Protein AF-A0A354R7T8-F1 (afdb_monomer_lite)

pLDDT: mean 79.97, std 19.34, range [29.77, 97.69]

Secondary structure (DSSP, 8-state):
-HHHHHHHHHHHHHTTSS-------TTTHHHHHHHHHHHTT-EEEEEE--GGG-HHHHHHHHHHHSHHHHHHHTTTEEEEEE---PPPPS-HHHHHHHHHHHTTS-TT-GGG--SSEEEEE-TTS-EEEEE-S--TT--HHHHHHHHHHHHHHHHHHIIIIIHHHHH--HHHHHHHHHHHHHHHHHHHS-HHHHHSTTTSHHHHHHHHHH-TT-SSSHHHHHHSTTSHHHHHHHHHHHHTT-HHHHHHHHHHHHTS--TT--HHHHHHHHHHHHHHHTT-GGGHHHHHHHHHHHHHHHTTSHHHHHHHHHHHHTT---SBTTTBB-TTSS-SEEEEEEE-BTHHHH--SSEEEEEEEEEESSS-EEEEEEEEEETTEEEEEEESPEEPTTS-EEEEEEEE-GGGTTT--EEEEEEEE-HHHHT-EEEEEEEE-S----------------------

Structure (mmCIF, N/CA/C/O backbone):
data_AF-A0A354R7T8-F1
#
_entry.id   AF-A0A354R7T8-F1
#
loop_
_atom_site.group_PDB
_atom_site.id
_atom_site.type_symbol
_atom_site.label_atom_id
_atom_site.label_alt_id
_atom_site.label_comp_id
_atom_site.label_asym_id
_atom_site.label_entity_id
_atom_site.label_seq_id
_atom_site.pdbx_PDB_ins_code
_atom_site.Cartn_x
_atom_site.Cartn_y
_atom_site.Cartn_z
_atom_site.occupancy
_atom_site.B_iso_or_equiv
_atom_site.auth_seq_id
_atom_site.auth_comp_id
_atom_site.auth_asym_id
_atom_site.auth_atom_id
_atom_site.pdbx_PDB_model_num
ATOM 1 N N . MET A 1 1 ? -54.122 1.579 49.614 1.00 48.38 1 MET A N 1
ATOM 2 C CA . MET A 1 1 ? -53.066 2.458 49.053 1.00 48.38 1 MET A CA 1
ATOM 3 C C . MET A 1 1 ? -51.762 1.742 48.668 1.00 48.38 1 MET A C 1
ATOM 5 O O . MET A 1 1 ? -51.078 2.238 47.785 1.00 48.38 1 MET A O 1
ATOM 9 N N . LEU A 1 2 ? -51.414 0.572 49.229 1.00 44.50 2 LEU A N 1
ATOM 10 C CA . LEU A 1 2 ? -50.171 -0.143 48.864 1.00 44.50 2 LEU A CA 1
ATOM 11 C C . LEU A 1 2 ? -50.155 -0.790 47.462 1.00 44.50 2 LEU A C 1
ATOM 13 O O . LEU A 1 2 ? -49.087 -0.936 46.880 1.00 44.50 2 LEU A O 1
ATOM 17 N N . ARG A 1 3 ? -51.312 -1.122 46.874 1.00 44.91 3 ARG A N 1
ATOM 18 C CA . ARG A 1 3 ? -51.374 -1.761 45.541 1.00 44.91 3 ARG A CA 1
ATOM 19 C C . ARG A 1 3 ? -51.191 -0.796 44.359 1.00 44.91 3 ARG A C 1
ATOM 21 O O . ARG A 1 3 ? -50.822 -1.239 43.281 1.00 44.91 3 ARG A O 1
ATOM 28 N N . LEU A 1 4 ? -51.365 0.514 44.567 1.00 41.72 4 LEU A N 1
ATOM 29 C CA . LEU A 1 4 ? -51.165 1.527 43.518 1.00 41.72 4 LEU A CA 1
ATOM 30 C C . LEU A 1 4 ? -49.680 1.888 43.320 1.00 41.72 4 LEU A C 1
ATOM 32 O O . LEU A 1 4 ? -49.265 2.218 42.214 1.00 41.72 4 LEU A O 1
ATOM 36 N N . ARG A 1 5 ? -48.857 1.784 44.377 1.00 45.94 5 ARG A N 1
ATOM 37 C CA . ARG A 1 5 ? -47.414 2.083 44.311 1.00 45.94 5 ARG A CA 1
ATOM 38 C C . ARG A 1 5 ? -46.614 1.000 43.581 1.00 45.94 5 ARG A C 1
ATOM 40 O O . ARG A 1 5 ? -45.681 1.338 42.867 1.00 45.94 5 ARG A O 1
ATOM 47 N N . ALA A 1 6 ? -47.008 -0.269 43.684 1.00 45.47 6 ALA A N 1
ATOM 48 C CA . ALA A 1 6 ? -46.347 -1.355 42.954 1.00 45.47 6 ALA A CA 1
ATOM 49 C C . ALA A 1 6 ? -46.589 -1.275 41.431 1.00 45.47 6 ALA A C 1
ATOM 51 O O . ALA A 1 6 ? -45.684 -1.542 40.648 1.00 45.47 6 ALA A O 1
ATOM 52 N N . PHE A 1 7 ? -47.772 -0.818 41.005 1.00 45.75 7 PHE A N 1
ATOM 53 C CA . PHE A 1 7 ? -48.100 -0.673 39.582 1.00 45.75 7 PHE A CA 1
ATOM 54 C C . PHE A 1 7 ? -47.361 0.513 38.927 1.00 45.75 7 PHE A C 1
ATOM 56 O O . PHE A 1 7 ? -46.900 0.409 37.794 1.00 45.75 7 PHE A O 1
ATOM 63 N N . LEU A 1 8 ? -47.156 1.609 39.668 1.00 42.53 8 LEU A N 1
ATOM 64 C CA . LEU A 1 8 ? -46.381 2.778 39.222 1.00 42.53 8 LEU A CA 1
ATOM 65 C C . LEU A 1 8 ? -44.862 2.525 39.159 1.00 42.53 8 LEU A C 1
ATOM 67 O O . LEU A 1 8 ? -44.184 3.108 38.313 1.00 42.53 8 LEU A O 1
ATOM 71 N N . VAL A 1 9 ? -44.324 1.628 39.993 1.00 47.16 9 VAL A N 1
ATOM 72 C CA . VAL A 1 9 ? -42.904 1.226 39.935 1.00 47.16 9 VAL A CA 1
ATOM 73 C C . VAL A 1 9 ? -42.645 0.258 38.771 1.00 47.16 9 VAL A C 1
ATOM 75 O O . VAL A 1 9 ? -41.627 0.372 38.094 1.00 47.16 9 VAL A O 1
ATOM 78 N N . CYS A 1 10 ? -43.592 -0.626 38.440 1.00 37.53 10 CYS A N 1
ATOM 79 C CA . CYS A 1 10 ? -43.469 -1.477 37.252 1.00 37.53 10 CYS A CA 1
ATOM 80 C C . CYS A 1 10 ? -43.649 -0.701 35.934 1.00 37.53 10 CYS A C 1
ATOM 82 O O . CYS A 1 10 ? -42.952 -1.002 34.967 1.00 37.53 10 CYS A O 1
ATOM 84 N N . LEU A 1 11 ? -44.497 0.337 35.889 1.00 35.78 11 LEU A N 1
ATOM 85 C CA . LEU A 1 11 ? -44.612 1.198 34.701 1.00 35.78 11 LEU A CA 1
ATOM 86 C C . LEU A 1 11 ? -43.415 2.143 34.496 1.00 35.78 11 LEU A C 1
ATOM 88 O O . LEU A 1 11 ? -43.120 2.494 33.357 1.00 35.78 11 LEU A O 1
ATOM 92 N N . SER A 1 12 ? -42.687 2.517 35.553 1.00 36.81 12 SER A N 1
ATOM 93 C CA . SER A 1 12 ? -41.464 3.331 35.432 1.00 36.81 12 SER A CA 1
ATOM 94 C C . SER A 1 12 ? -40.215 2.507 35.088 1.00 36.81 12 SER A C 1
ATOM 96 O O . SER A 1 12 ? -39.323 3.022 34.419 1.00 36.81 12 SER A O 1
ATOM 98 N N . LEU A 1 13 ? -40.173 1.214 35.432 1.00 32.59 13 LEU A N 1
ATOM 99 C CA . LEU A 1 13 ? -39.106 0.295 35.000 1.00 32.59 13 LEU A CA 1
ATOM 100 C C . LEU A 1 13 ? -39.294 -0.248 33.572 1.00 32.59 13 LEU A C 1
ATOM 102 O O . LEU A 1 13 ? -38.306 -0.517 32.896 1.00 32.59 13 LEU A O 1
ATOM 106 N N . LEU A 1 14 ? -40.528 -0.331 33.061 1.00 34.62 14 LEU A N 1
ATOM 107 C CA . LEU A 1 14 ? -40.788 -0.668 31.651 1.00 34.62 14 LEU A CA 1
ATOM 108 C C . LEU A 1 14 ? -40.637 0.531 30.697 1.00 34.62 14 LEU A C 1
ATOM 110 O O . LEU A 1 14 ? -40.400 0.336 29.507 1.00 34.62 14 LEU A O 1
ATOM 114 N N . ALA A 1 15 ? -40.666 1.763 31.213 1.00 30.81 15 ALA A N 1
ATOM 115 C CA . ALA A 1 15 ? -40.339 2.969 30.449 1.00 30.81 15 ALA A CA 1
ATOM 116 C C . ALA A 1 15 ? -38.820 3.195 30.267 1.00 30.81 15 ALA A C 1
ATOM 118 O O . ALA A 1 15 ? -38.422 4.027 29.456 1.00 30.81 15 ALA A O 1
ATOM 119 N N . ALA A 1 16 ? -37.964 2.437 30.965 1.00 32.66 16 ALA A N 1
ATOM 120 C CA . ALA A 1 16 ? -36.503 2.558 30.882 1.00 32.66 16 ALA A CA 1
ATOM 121 C C . ALA A 1 16 ? -35.835 1.586 29.882 1.00 32.66 16 ALA A C 1
ATOM 123 O O . ALA A 1 16 ? -34.629 1.673 29.663 1.00 32.66 16 ALA A O 1
ATOM 124 N N . CYS A 1 17 ? -36.590 0.683 29.243 1.00 32.59 17 CYS A N 1
ATOM 125 C CA . CYS A 1 17 ? -36.034 -0.327 28.327 1.00 32.59 17 CYS A CA 1
ATOM 126 C C . CYS A 1 17 ? -36.575 -0.281 26.889 1.00 32.59 17 CYS A C 1
ATOM 128 O O . CYS A 1 17 ? -36.277 -1.178 26.105 1.00 32.59 17 CYS A O 1
ATOM 130 N N . GLY A 1 18 ? -37.322 0.749 26.490 1.00 32.38 18 GLY A N 1
ATOM 131 C CA . GLY A 1 18 ? -37.969 0.717 25.178 1.00 32.38 18 GLY A CA 1
ATOM 132 C C . GLY A 1 18 ? -38.433 2.058 24.642 1.00 32.38 18 GLY A C 1
ATOM 133 O O . GLY A 1 18 ? -39.598 2.169 24.298 1.00 32.38 18 GLY A O 1
ATOM 134 N N . ALA A 1 19 ? -37.554 3.060 24.558 1.00 29.77 19 ALA A N 1
ATOM 135 C CA . ALA A 1 19 ? -37.752 4.224 23.683 1.00 29.77 19 ALA A CA 1
ATOM 136 C C . ALA A 1 19 ? -36.490 5.103 23.579 1.00 29.77 19 ALA A C 1
ATOM 138 O O . ALA A 1 19 ? -36.549 6.305 23.809 1.00 29.77 19 ALA A O 1
ATOM 139 N N . LEU A 1 20 ? -35.349 4.553 23.155 1.00 31.36 20 LEU A N 1
ATOM 140 C CA . LEU A 1 20 ? -34.340 5.374 22.465 1.00 31.36 20 LEU A CA 1
ATOM 141 C C . LEU A 1 20 ? -34.742 5.471 20.985 1.00 31.36 20 LEU A C 1
ATOM 143 O O . LEU A 1 20 ? -34.092 4.946 20.092 1.00 31.36 20 LEU A O 1
ATOM 147 N N . ARG A 1 21 ? -35.887 6.117 20.733 1.00 39.81 21 ARG A N 1
ATOM 148 C CA . ARG A 1 21 ? -36.133 6.822 19.470 1.00 39.81 21 ARG A CA 1
ATOM 149 C C . ARG A 1 21 ? -35.747 8.274 19.710 1.00 39.81 21 ARG A C 1
ATOM 151 O O . ARG A 1 21 ? -36.597 9.158 19.749 1.00 39.81 21 ARG A O 1
ATOM 158 N N . ALA A 1 22 ? -34.460 8.501 19.937 1.00 30.58 22 ALA A N 1
ATOM 159 C CA . ALA A 1 22 ? -33.902 9.821 19.746 1.00 30.58 22 ALA A CA 1
ATOM 160 C C . ALA A 1 22 ? -33.578 9.925 18.260 1.00 30.58 22 ALA A C 1
ATOM 162 O O . ALA A 1 22 ? -32.870 9.093 17.695 1.00 30.58 22 ALA A O 1
ATOM 163 N N . ASN A 1 23 ? -34.161 10.932 17.624 1.00 32.19 23 ASN A N 1
ATOM 164 C CA . ASN A 1 23 ? -33.755 11.428 16.323 1.00 32.19 23 ASN A CA 1
ATOM 165 C C . ASN A 1 23 ? -32.359 12.058 16.513 1.00 32.19 23 ASN A C 1
ATOM 167 O O . ASN A 1 23 ? -32.210 13.276 16.539 1.00 32.19 23 ASN A O 1
ATOM 171 N N . GLU A 1 24 ? -31.357 11.230 16.811 1.00 35.25 24 GLU A N 1
ATOM 172 C CA . GLU A 1 24 ? -29.976 11.663 16.952 1.00 35.25 24 GLU A CA 1
ATOM 173 C C . GLU A 1 24 ? -29.490 12.036 15.558 1.00 35.25 24 GLU A C 1
ATOM 175 O O . GLU A 1 24 ? -29.504 11.233 14.620 1.00 35.25 24 GLU A O 1
ATOM 180 N N . ASN A 1 25 ? -29.098 13.298 15.403 1.00 44.81 25 ASN A N 1
ATOM 181 C CA . ASN A 1 25 ? -28.433 13.732 14.189 1.00 44.81 25 ASN A CA 1
ATOM 182 C C . ASN A 1 25 ? -27.219 12.821 13.957 1.00 44.81 25 ASN A C 1
ATOM 184 O O . ASN A 1 25 ? -26.498 12.472 14.888 1.00 44.81 25 ASN A O 1
ATOM 188 N N . ARG A 1 26 ? -26.962 12.464 12.695 1.00 50.34 26 ARG A N 1
ATOM 189 C CA . ARG A 1 26 ? -25.866 11.566 12.267 1.00 50.34 26 ARG A CA 1
ATOM 190 C C . ARG A 1 26 ? -24.496 11.886 12.870 1.00 50.34 26 ARG A C 1
ATOM 192 O O . ARG A 1 26 ? -23.641 11.009 12.957 1.00 50.34 26 ARG A O 1
ATOM 199 N N . GLU A 1 27 ? -24.282 13.143 13.245 1.00 44.88 27 GLU A N 1
ATOM 200 C CA . GLU A 1 27 ? -23.053 13.635 13.859 1.00 44.88 27 GLU A CA 1
ATOM 201 C C . GLU A 1 27 ? -22.961 13.363 15.377 1.00 44.88 27 GLU A C 1
ATOM 203 O O . GLU A 1 27 ? -21.842 13.200 15.868 1.00 44.88 27 GLU A O 1
ATOM 208 N N . SER A 1 28 ? -24.086 13.263 16.108 1.00 49.94 28 SER A N 1
ATOM 209 C CA . SER A 1 28 ? -24.116 13.019 17.564 1.00 49.94 28 SER A CA 1
ATOM 210 C C . SER A 1 28 ? -24.083 11.533 17.925 1.00 49.94 28 SER A C 1
ATOM 212 O O . SER A 1 28 ? -23.326 11.158 18.815 1.00 49.94 28 SER A O 1
ATOM 214 N N . PHE A 1 29 ? -24.751 10.665 17.151 1.00 54.16 29 PHE A N 1
ATOM 215 C CA . PHE A 1 29 ? -24.831 9.218 17.431 1.00 54.16 29 PHE A CA 1
ATOM 216 C C . PHE A 1 29 ? -23.453 8.560 17.624 1.00 54.16 29 PHE A C 1
ATOM 218 O O . PHE A 1 29 ? -23.226 7.737 18.512 1.00 54.16 29 PHE A O 1
ATOM 225 N N . GLY A 1 30 ? -22.480 8.954 16.795 1.00 59.12 30 GLY A N 1
ATOM 226 C CA . GLY A 1 30 ? -21.111 8.452 16.898 1.00 59.12 30 GLY A CA 1
ATOM 227 C C . GLY A 1 30 ? -20.363 8.924 18.152 1.00 59.12 30 GLY A C 1
ATOM 228 O O . GLY A 1 30 ? -19.397 8.275 18.544 1.00 59.12 30 GLY A O 1
ATOM 229 N N . GLN A 1 31 ? -20.758 10.041 18.766 1.00 63.56 31 GLN A N 1
ATOM 230 C CA . GLN A 1 31 ? -20.200 10.534 20.030 1.00 63.56 31 GLN A CA 1
ATOM 231 C C . GLN A 1 31 ? -20.893 9.882 21.228 1.00 63.56 31 GLN A C 1
ATOM 233 O O . GLN A 1 31 ? -20.202 9.457 22.155 1.00 63.56 31 GLN A O 1
ATOM 238 N N . ASP A 1 32 ? -22.212 9.724 21.157 1.00 70.06 32 ASP A N 1
ATOM 239 C CA . ASP A 1 32 ? -23.039 9.197 22.241 1.00 70.06 32 ASP A CA 1
ATOM 240 C C . ASP A 1 32 ? -22.694 7.728 22.537 1.00 70.06 32 ASP A C 1
ATOM 242 O O . ASP A 1 32 ? -22.353 7.386 23.674 1.00 70.06 32 ASP A O 1
ATOM 246 N N . ILE A 1 33 ? -22.594 6.876 21.506 1.00 72.56 33 ILE A N 1
ATOM 247 C CA . ILE A 1 33 ? -22.213 5.466 21.704 1.00 72.56 33 ILE A CA 1
ATOM 248 C C . ILE A 1 33 ? -20.783 5.303 22.236 1.00 72.56 33 ILE A C 1
ATOM 250 O O . ILE A 1 33 ? -20.505 4.371 22.987 1.00 72.56 33 ILE A O 1
ATOM 254 N N . ARG A 1 34 ? -19.858 6.207 21.887 1.00 73.94 34 ARG A N 1
ATOM 255 C CA . ARG A 1 34 ? -18.470 6.158 22.381 1.00 73.94 34 ARG A CA 1
ATOM 256 C C . ARG A 1 34 ? -18.388 6.548 23.848 1.00 73.94 34 ARG A C 1
ATOM 258 O O . ARG A 1 34 ? -17.666 5.905 24.606 1.00 73.94 34 ARG A O 1
ATOM 265 N N . GLN A 1 35 ? -19.117 7.590 24.245 1.00 76.50 35 GLN A N 1
ATOM 266 C CA . GLN A 1 35 ? -19.199 8.003 25.644 1.00 76.50 35 GLN A CA 1
ATOM 267 C C . GLN A 1 35 ? -19.866 6.919 26.494 1.00 76.50 35 GLN A C 1
ATOM 269 O O . GLN A 1 35 ? -19.381 6.601 27.581 1.00 76.50 35 GLN A O 1
ATOM 274 N N . GLU A 1 36 ? -20.928 6.300 25.980 1.00 79.44 36 GLU A N 1
ATOM 275 C CA . GLU A 1 36 ? -21.606 5.199 26.655 1.00 79.44 36 GLU A CA 1
ATOM 276 C C . GLU A 1 36 ? -20.733 3.939 26.748 1.00 79.44 36 GLU A C 1
ATOM 278 O O . GLU A 1 36 ? -20.670 3.292 27.793 1.00 79.44 36 GLU A O 1
ATOM 283 N N . ALA A 1 37 ? -20.003 3.601 25.685 1.00 83.31 37 ALA A N 1
ATOM 284 C CA . ALA A 1 37 ? -19.052 2.494 25.687 1.00 83.31 37 ALA A CA 1
ATOM 285 C C . ALA A 1 37 ? -17.952 2.710 26.736 1.00 83.31 37 ALA A C 1
ATOM 287 O O . ALA A 1 37 ? -17.647 1.804 27.517 1.00 83.31 37 ALA A O 1
ATOM 288 N N . HIS A 1 38 ? -17.430 3.936 26.824 1.00 83.75 38 HIS A N 1
ATOM 289 C CA . HIS A 1 38 ? -16.445 4.314 27.829 1.00 83.75 38 HIS A CA 1
ATOM 290 C C . HIS A 1 38 ? -16.990 4.191 29.259 1.00 83.75 38 HIS A C 1
ATOM 292 O O . HIS A 1 38 ? -16.352 3.567 30.112 1.00 83.75 38 HIS A O 1
ATOM 298 N N . SER A 1 39 ? -18.186 4.723 29.529 1.00 86.56 39 SER A N 1
ATOM 299 C CA . SER A 1 39 ? -18.792 4.665 30.867 1.00 86.56 39 SER A CA 1
ATOM 300 C C . SER A 1 39 ? -19.126 3.234 31.295 1.00 86.56 39 SER A C 1
ATOM 302 O O . SER A 1 39 ? -18.915 2.869 32.451 1.00 86.56 39 SER A O 1
ATOM 304 N N . ARG A 1 40 ? -19.566 2.388 30.355 1.00 87.81 40 ARG A N 1
ATOM 305 C CA . ARG A 1 40 ? -19.887 0.972 30.593 1.00 87.81 40 ARG A CA 1
ATOM 306 C C . ARG A 1 40 ? -18.680 0.033 30.498 1.00 87.81 40 ARG A C 1
ATOM 308 O O . ARG A 1 40 ? -18.853 -1.170 30.677 1.00 87.81 40 ARG A O 1
ATOM 315 N N . GLN A 1 41 ? -17.481 0.553 30.217 1.00 92.00 41 GLN A N 1
ATOM 316 C CA . GLN A 1 41 ? -16.247 -0.223 30.018 1.00 92.00 41 GLN A CA 1
ATOM 317 C C . GLN A 1 41 ? -16.366 -1.317 28.939 1.00 92.00 41 GLN A C 1
ATOM 319 O O . GLN A 1 41 ? -15.743 -2.374 29.043 1.00 92.00 41 GLN A O 1
ATOM 324 N N . LYS A 1 42 ? -17.144 -1.051 27.886 1.00 91.69 42 LYS A N 1
ATOM 325 C CA . LYS A 1 42 ? -17.346 -1.944 26.735 1.00 91.69 42 LYS A CA 1
ATOM 326 C C . LYS A 1 42 ? -16.731 -1.346 25.478 1.00 91.69 42 LYS A C 1
ATOM 328 O O . LYS A 1 42 ? -16.541 -0.139 25.395 1.00 91.69 42 LYS A O 1
ATOM 333 N N . GLY A 1 43 ? -16.432 -2.184 24.491 1.00 90.75 43 GLY A N 1
ATOM 334 C CA . GLY A 1 43 ? -16.229 -1.708 23.126 1.00 90.75 43 GLY A CA 1
ATOM 335 C C . GLY A 1 43 ? -17.549 -1.255 22.499 1.00 90.75 43 GLY A C 1
ATOM 336 O O . GLY A 1 43 ? -18.621 -1.361 23.097 1.00 90.75 43 GLY A O 1
ATOM 337 N N . TRP A 1 44 ? -17.488 -0.785 21.265 1.00 88.94 44 TRP A N 1
ATOM 338 C CA . TRP A 1 44 ? -18.660 -0.389 20.494 1.00 88.94 44 TRP A CA 1
ATOM 339 C C . TRP A 1 44 ? -18.554 -0.888 19.059 1.00 88.94 44 TRP A C 1
ATOM 341 O O . TRP A 1 44 ? -17.464 -0.997 18.504 1.00 88.94 44 TRP A O 1
ATOM 351 N N . ILE A 1 45 ? -19.707 -1.181 18.472 1.00 90.12 45 ILE A N 1
ATOM 352 C CA . ILE A 1 45 ? -19.898 -1.574 17.082 1.00 90.12 45 ILE A CA 1
ATOM 353 C C . ILE A 1 45 ? -20.990 -0.668 16.520 1.00 90.12 45 ILE A C 1
ATOM 355 O O . ILE A 1 45 ? -22.051 -0.529 17.124 1.00 90.12 45 ILE A O 1
ATOM 359 N N . VAL A 1 46 ? -20.750 -0.051 15.368 1.00 87.50 46 VAL A N 1
ATOM 360 C CA . VAL A 1 46 ? -21.742 0.751 14.650 1.00 87.50 46 VAL A CA 1
ATOM 361 C C . VAL A 1 46 ? -21.861 0.241 13.226 1.00 87.50 46 VAL A C 1
ATOM 363 O O . VAL A 1 46 ? -20.877 0.228 12.488 1.00 87.50 46 VAL A O 1
ATOM 366 N N . LEU A 1 47 ? -23.074 -0.132 12.826 1.00 87.06 47 LEU A N 1
ATOM 367 C CA . LEU A 1 47 ? -23.406 -0.390 11.431 1.00 87.06 47 LEU A CA 1
ATOM 368 C C . LEU A 1 47 ? -23.999 0.871 10.802 1.00 87.06 47 LEU A C 1
ATOM 370 O O . LEU A 1 47 ? -25.041 1.363 11.229 1.00 87.06 47 LEU A O 1
ATOM 374 N N . VAL A 1 48 ? -23.369 1.342 9.735 1.00 83.94 48 VAL A N 1
ATOM 375 C CA . VAL A 1 48 ? -23.875 2.384 8.848 1.00 83.94 48 VAL A CA 1
ATOM 376 C C . VAL A 1 48 ? -24.461 1.704 7.615 1.00 83.94 48 VAL A C 1
ATOM 378 O O . VAL A 1 48 ? -23.719 1.242 6.751 1.00 83.94 48 VAL A O 1
ATOM 381 N N . TYR A 1 49 ? -25.785 1.590 7.535 1.00 80.56 49 TYR A N 1
ATOM 382 C CA . TYR A 1 49 ? -26.422 0.686 6.568 1.00 80.56 49 TYR A CA 1
ATOM 383 C C . TYR A 1 49 ? -27.044 1.382 5.355 1.00 80.56 49 TYR A C 1
ATOM 385 O O . TYR A 1 49 ? -27.187 0.744 4.317 1.00 80.56 49 TYR A O 1
ATOM 393 N N . GLY A 1 50 ? -27.352 2.679 5.440 1.00 71.44 50 GLY A N 1
ATOM 394 C CA . GLY A 1 50 ? -27.945 3.420 4.319 1.00 71.44 50 GLY A CA 1
ATOM 395 C C . GLY A 1 50 ? -29.432 3.143 4.076 1.00 71.44 50 GLY A C 1
ATOM 396 O O . GLY A 1 50 ? -29.928 3.521 3.029 1.00 71.44 50 GLY A O 1
ATOM 397 N N . GLY A 1 51 ? -30.143 2.504 5.006 1.00 69.94 51 GLY A N 1
ATOM 398 C CA . GLY A 1 51 ? -31.606 2.388 4.970 1.00 69.94 51 GLY A CA 1
ATOM 399 C C . GLY A 1 51 ? -32.180 1.859 3.660 1.00 69.94 51 GLY A C 1
ATOM 400 O O . GLY A 1 51 ? -31.626 0.935 3.063 1.00 69.94 51 GLY A O 1
ATOM 401 N N . ASP A 1 52 ? -33.298 2.439 3.222 1.00 65.88 52 ASP A N 1
ATOM 402 C CA . ASP A 1 52 ? -34.162 1.862 2.180 1.00 65.88 52 ASP A CA 1
ATOM 403 C C . ASP A 1 52 ? -33.503 1.777 0.792 1.00 65.88 52 ASP A C 1
ATOM 405 O O . ASP A 1 52 ? -33.883 0.945 -0.030 1.00 65.88 52 ASP A O 1
ATOM 409 N N . TRP A 1 53 ? -32.484 2.598 0.515 1.00 67.62 53 TRP A N 1
ATOM 410 C CA . TRP A 1 53 ? -31.754 2.560 -0.761 1.00 67.62 53 TRP A CA 1
ATOM 411 C C . TRP A 1 53 ? -30.604 1.546 -0.774 1.00 67.62 53 TRP A C 1
ATOM 413 O O . TRP A 1 53 ? -29.977 1.344 -1.814 1.00 67.62 53 TRP A O 1
ATOM 423 N N . SER A 1 54 ? -30.338 0.881 0.353 1.00 74.00 54 SER A N 1
ATOM 424 C CA . SER A 1 54 ? -29.301 -0.139 0.494 1.00 74.00 54 SER A CA 1
ATOM 425 C C . SER A 1 54 ? -29.911 -1.461 0.980 1.00 74.00 54 SER A C 1
ATOM 427 O O . SER A 1 54 ? -29.856 -1.783 2.171 1.00 74.00 54 SER A O 1
ATOM 429 N N . PRO A 1 55 ? -30.446 -2.301 0.067 1.00 79.75 55 PRO A N 1
ATOM 430 C CA . PRO A 1 55 ? -30.943 -3.635 0.420 1.00 79.75 55 PRO A CA 1
ATOM 431 C C . PRO A 1 55 ? -29.881 -4.496 1.116 1.00 79.75 55 PRO A C 1
ATOM 433 O O . PRO A 1 55 ? -30.189 -5.308 1.986 1.00 79.75 55 PRO A O 1
ATOM 436 N N . ALA A 1 56 ? -28.613 -4.299 0.744 1.00 82.06 56 ALA A N 1
ATOM 437 C CA . ALA A 1 56 ? -27.473 -4.931 1.391 1.00 82.06 56 ALA A CA 1
ATOM 438 C C . ALA A 1 56 ? -27.338 -4.506 2.864 1.00 82.06 56 ALA A C 1
ATOM 440 O O . ALA A 1 56 ? -27.136 -5.347 3.740 1.00 82.06 56 ALA A O 1
ATOM 441 N N . GLY A 1 57 ? -27.495 -3.212 3.144 1.00 84.38 57 GLY A N 1
ATOM 442 C CA . GLY A 1 57 ? -27.467 -2.681 4.497 1.00 84.38 57 GLY A CA 1
ATOM 443 C C . GLY A 1 57 ? -28.655 -3.107 5.351 1.00 84.38 57 GLY A C 1
ATOM 444 O O . GLY A 1 57 ? -28.451 -3.432 6.518 1.00 84.38 57 GLY A O 1
ATOM 445 N N . ALA A 1 58 ? -29.863 -3.168 4.788 1.00 84.19 58 ALA A N 1
ATOM 446 C CA . ALA A 1 58 ? -31.043 -3.665 5.498 1.00 84.19 58 ALA A CA 1
ATOM 447 C C . ALA A 1 58 ? -30.856 -5.121 5.967 1.00 84.19 58 ALA A C 1
ATOM 449 O O . ALA A 1 58 ? -31.064 -5.424 7.142 1.00 84.19 58 ALA A O 1
ATOM 450 N N . ARG A 1 59 ? -30.344 -6.000 5.092 1.00 88.44 59 ARG A N 1
ATOM 451 C CA . ARG A 1 59 ? -30.024 -7.397 5.448 1.00 88.44 59 ARG A CA 1
ATOM 452 C C . ARG A 1 59 ? -28.970 -7.509 6.550 1.00 88.44 59 ARG A C 1
ATOM 454 O O . ARG A 1 59 ? -29.091 -8.333 7.458 1.00 88.44 59 ARG A O 1
ATOM 461 N N . LEU A 1 60 ? -27.939 -6.665 6.512 1.00 89.81 60 LEU A N 1
ATOM 462 C CA . LEU A 1 60 ? -26.963 -6.607 7.603 1.00 89.81 60 LEU A CA 1
ATOM 463 C C . LEU A 1 60 ? -27.597 -6.101 8.896 1.00 89.81 60 LEU A C 1
ATOM 465 O O . LEU A 1 60 ? -27.358 -6.677 9.952 1.00 89.81 60 LEU A O 1
ATOM 469 N N . HIS A 1 61 ? -28.438 -5.071 8.834 1.00 90.12 61 HIS A N 1
ATOM 470 C CA . HIS A 1 61 ? -29.150 -4.571 10.005 1.00 90.12 61 HIS A CA 1
ATOM 471 C C . HIS A 1 61 ? -29.997 -5.670 10.662 1.00 90.12 61 HIS A C 1
ATOM 473 O O . HIS A 1 61 ? -29.955 -5.814 11.884 1.00 90.12 61 HIS A O 1
ATOM 479 N N . GLU A 1 62 ? -30.712 -6.478 9.875 1.00 90.44 62 GLU A N 1
ATOM 480 C CA . GLU A 1 62 ? -31.452 -7.652 10.358 1.00 90.44 62 GLU A CA 1
ATOM 481 C C . GLU A 1 62 ? -30.524 -8.680 11.016 1.00 90.44 62 GLU A C 1
ATOM 483 O O . GLU A 1 62 ? -30.771 -9.108 12.145 1.00 90.44 62 GLU A O 1
ATOM 488 N N . THR A 1 63 ? -29.411 -9.011 10.356 1.00 91.94 63 THR A N 1
ATOM 489 C CA . THR A 1 63 ? -28.422 -9.985 10.845 1.00 91.94 63 THR A CA 1
ATOM 490 C C . THR A 1 63 ? -27.823 -9.559 12.187 1.00 91.94 63 THR A C 1
ATOM 492 O O . THR A 1 63 ? -27.777 -10.347 13.131 1.00 91.94 63 THR A O 1
ATOM 495 N N . LEU A 1 64 ? -27.409 -8.294 12.310 1.00 90.56 64 LEU A N 1
ATOM 496 C CA . LEU A 1 64 ? -26.859 -7.738 13.549 1.00 90.56 64 LEU A CA 1
ATOM 497 C C . LEU A 1 64 ? -27.941 -7.476 14.611 1.00 90.56 64 LEU A C 1
ATOM 499 O O . LEU A 1 64 ? -27.646 -7.428 15.807 1.00 90.56 64 LEU A O 1
ATOM 503 N N . SER A 1 65 ? -29.202 -7.313 14.206 1.00 90.25 65 SER A N 1
ATOM 504 C CA . SER A 1 65 ? -30.330 -7.173 15.130 1.00 90.25 65 SER A CA 1
ATOM 505 C C . SER A 1 65 ? -30.845 -8.501 15.676 1.00 90.25 65 SER A C 1
ATOM 507 O O . SER A 1 65 ? -31.548 -8.492 16.688 1.00 90.25 65 SER A O 1
ATOM 509 N N . ALA A 1 66 ? -30.475 -9.628 15.065 1.00 92.19 66 ALA A N 1
ATOM 510 C CA . ALA A 1 66 ? -30.855 -10.949 15.537 1.00 92.19 66 ALA A CA 1
ATOM 511 C C . ALA A 1 66 ? -30.398 -11.179 16.988 1.00 92.19 66 ALA A C 1
ATOM 513 O O . ALA A 1 66 ? -29.264 -10.867 17.367 1.00 92.19 66 ALA A O 1
ATOM 514 N N . ALA A 1 67 ? -31.273 -11.783 17.799 1.00 91.12 67 ALA A N 1
ATOM 515 C CA . ALA A 1 67 ? -31.007 -12.040 19.215 1.00 91.12 67 ALA A CA 1
ATOM 516 C C . ALA A 1 67 ? -29.714 -12.843 19.431 1.00 91.12 67 ALA A C 1
ATOM 518 O O . ALA A 1 67 ? -28.964 -12.555 20.357 1.00 91.12 67 ALA A O 1
ATOM 519 N N . ALA A 1 68 ? -29.416 -13.797 18.543 1.00 89.75 68 ALA A N 1
ATOM 520 C CA . ALA A 1 68 ? -28.190 -14.589 18.599 1.00 89.75 68 ALA A CA 1
ATOM 521 C C . ALA A 1 68 ? -26.924 -13.718 18.515 1.00 89.75 68 ALA A C 1
ATOM 523 O O . ALA A 1 68 ? -26.034 -13.855 19.352 1.00 89.75 68 ALA A O 1
ATOM 524 N N . PHE A 1 69 ? -26.865 -12.786 17.556 1.00 91.69 69 PHE A N 1
ATOM 525 C CA . PHE A 1 69 ? -25.720 -11.886 17.407 1.00 91.69 69 PHE A CA 1
ATOM 526 C C . PHE A 1 69 ? -25.620 -10.925 18.591 1.00 91.69 69 PHE A C 1
ATOM 528 O O . PHE A 1 69 ? -24.560 -10.810 19.202 1.00 91.69 69 PHE A O 1
ATOM 535 N N . ARG A 1 70 ? -26.740 -10.293 18.975 1.00 91.44 70 ARG A N 1
ATOM 536 C CA . ARG A 1 70 ? -26.781 -9.369 20.120 1.00 91.44 70 ARG A CA 1
ATOM 537 C C . ARG A 1 70 ? -26.311 -10.033 21.408 1.00 91.44 70 ARG A C 1
ATOM 539 O O . ARG A 1 70 ? -25.489 -9.456 22.113 1.00 91.44 70 ARG A O 1
ATOM 546 N N . ASN A 1 71 ? -26.786 -11.243 21.694 1.00 91.31 71 ASN A N 1
ATOM 547 C CA . ASN A 1 71 ? -26.385 -11.989 22.882 1.00 91.31 71 ASN A CA 1
ATOM 548 C C . ASN A 1 71 ? -24.884 -12.296 22.862 1.00 91.31 71 ASN A C 1
ATOM 550 O O . ASN A 1 71 ? -24.219 -12.047 23.867 1.00 91.31 71 ASN A O 1
ATOM 554 N N . ALA A 1 72 ? -24.346 -12.736 21.717 1.00 91.19 72 ALA A N 1
ATOM 555 C CA . ALA A 1 72 ? -22.927 -13.052 21.561 1.00 91.19 72 ALA A CA 1
ATOM 556 C C . ALA A 1 72 ? -22.005 -11.853 21.848 1.00 91.19 72 ALA A C 1
ATOM 558 O O . ALA A 1 72 ? -20.986 -12.013 22.512 1.00 91.19 72 ALA A O 1
ATOM 559 N N . ILE A 1 73 ? -22.374 -10.641 21.414 1.00 92.31 73 ILE A N 1
ATOM 560 C CA . ILE A 1 73 ? -21.529 -9.449 21.611 1.00 92.31 73 ILE A CA 1
ATOM 561 C C . ILE A 1 73 ? -21.811 -8.686 22.909 1.00 92.31 73 ILE A C 1
ATOM 563 O O . ILE A 1 73 ? -20.974 -7.893 23.335 1.00 92.31 73 ILE A O 1
ATOM 567 N N . SER A 1 74 ? -22.974 -8.895 23.535 1.00 89.50 74 SER A N 1
ATOM 568 C CA . SER A 1 74 ? -23.499 -8.033 24.606 1.00 89.50 74 SER A CA 1
ATOM 569 C C . SER A 1 74 ? -22.579 -7.881 25.817 1.00 89.50 74 SER A C 1
ATOM 571 O O . SER A 1 74 ? -22.616 -6.842 26.479 1.00 89.50 74 SER A O 1
ATOM 573 N N . ALA A 1 75 ? -21.754 -8.885 26.124 1.00 90.50 75 ALA A N 1
ATOM 574 C CA . ALA A 1 75 ? -20.791 -8.822 27.221 1.00 90.50 75 ALA A CA 1
ATOM 575 C C . ALA A 1 75 ? -19.655 -7.825 26.935 1.00 90.50 75 ALA A C 1
ATOM 577 O O . ALA A 1 75 ? -19.240 -7.094 27.834 1.00 90.50 75 ALA A O 1
ATOM 578 N N . SER A 1 76 ? -19.211 -7.752 25.679 1.00 92.25 76 SER A N 1
ATOM 579 C CA . SER A 1 76 ? -17.983 -7.062 25.272 1.00 92.25 76 SER A CA 1
ATOM 580 C C . SER A 1 76 ? -18.232 -5.749 24.532 1.00 92.25 76 SER A C 1
ATOM 582 O O . SER A 1 76 ? -17.389 -4.855 24.596 1.00 92.25 76 SER A O 1
ATOM 584 N N . TYR A 1 77 ? -19.376 -5.603 23.857 1.00 93.62 77 TYR A N 1
ATOM 585 C CA . TYR A 1 77 ? -19.649 -4.482 22.960 1.00 93.62 77 TYR A CA 1
ATOM 586 C C . TYR A 1 77 ? -21.053 -3.901 23.135 1.00 93.62 77 TYR A C 1
ATOM 588 O O . TYR A 1 77 ? -22.016 -4.603 23.448 1.00 93.62 77 TYR A O 1
ATOM 596 N N . LEU A 1 78 ? -21.167 -2.600 22.878 1.00 89.81 78 LEU A N 1
ATOM 597 C CA . LEU A 1 78 ? -22.423 -1.935 22.544 1.00 89.81 78 LEU A CA 1
ATOM 598 C C . LEU A 1 78 ? -22.638 -1.981 21.032 1.00 89.81 78 LEU A C 1
ATOM 600 O O . LEU A 1 78 ? -21.676 -1.890 20.274 1.00 89.81 78 LEU A O 1
ATOM 604 N N . LEU A 1 79 ? -23.890 -2.101 20.595 1.00 90.12 79 LEU A N 1
ATOM 605 C CA . LEU A 1 79 ? -24.249 -2.132 19.180 1.00 90.12 79 LEU A CA 1
ATOM 606 C C . LEU A 1 79 ? -25.147 -0.948 18.835 1.00 90.12 79 LEU A C 1
ATOM 608 O O . LEU A 1 79 ? -26.192 -0.764 19.455 1.00 90.12 79 LEU A O 1
ATOM 612 N N . GLY A 1 80 ? -24.742 -0.189 17.823 1.00 85.81 80 GLY A N 1
ATOM 613 C CA . GLY A 1 80 ? -25.475 0.940 17.276 1.00 85.81 80 GLY A CA 1
ATOM 614 C C . GLY A 1 80 ? -25.734 0.806 15.780 1.00 85.81 80 GLY A C 1
ATOM 615 O O . GLY A 1 80 ? -25.009 0.120 15.057 1.00 85.81 80 GLY A O 1
ATOM 616 N N . PHE A 1 81 ? -26.760 1.508 15.310 1.00 84.62 81 PHE A N 1
ATOM 617 C CA . PHE A 1 81 ? -27.170 1.523 13.913 1.00 84.62 81 PHE A CA 1
ATOM 618 C C . PHE A 1 81 ? -27.357 2.962 13.445 1.00 84.62 81 PHE A C 1
ATOM 620 O O . PHE A 1 81 ? -28.065 3.734 14.082 1.00 84.62 81 PHE A O 1
ATOM 627 N N . VAL A 1 82 ? -26.746 3.307 12.314 1.00 78.88 82 VAL A N 1
ATOM 628 C CA . VAL A 1 82 ? -26.856 4.624 11.683 1.00 78.88 82 VAL A CA 1
ATOM 629 C C . VAL A 1 82 ? -27.479 4.469 10.307 1.00 78.88 82 VAL A C 1
ATOM 631 O O . VAL A 1 82 ? -26.918 3.813 9.423 1.00 78.88 82 VAL A O 1
ATOM 634 N N . ASP A 1 83 ? -28.620 5.125 10.115 1.00 76.88 83 ASP A N 1
ATOM 635 C CA . ASP A 1 83 ? -29.258 5.209 8.810 1.00 76.88 83 ASP A CA 1
ATOM 636 C C . ASP A 1 83 ? -28.724 6.404 7.991 1.00 76.88 83 ASP A C 1
ATOM 638 O O . ASP A 1 83 ? -28.869 7.575 8.372 1.00 76.88 83 ASP A O 1
ATOM 642 N N . LEU A 1 84 ? -28.127 6.102 6.831 1.00 68.75 84 LEU A N 1
ATOM 643 C CA . LEU A 1 84 ? -27.689 7.088 5.839 1.00 68.75 84 LEU A CA 1
ATOM 644 C C . LEU A 1 84 ? -28.726 7.391 4.731 1.00 68.75 84 LEU A C 1
ATOM 646 O O . LEU A 1 84 ? -28.397 8.167 3.834 1.00 68.75 84 LEU A O 1
ATOM 650 N N . SER A 1 85 ? -29.971 6.891 4.808 1.00 64.19 85 SER A N 1
ATOM 651 C CA . SER A 1 85 ? -31.136 7.299 3.985 1.00 64.19 85 SER A CA 1
ATOM 652 C C . SER A 1 85 ? -31.114 8.792 3.675 1.00 64.19 85 SER A C 1
ATOM 654 O O . SER A 1 85 ? -31.170 9.572 4.620 1.00 64.19 85 SER A O 1
ATOM 656 N N . PRO A 1 86 ? -30.955 9.257 2.422 1.00 54.03 86 PRO A N 1
ATOM 657 C CA . PRO A 1 86 ? -30.781 10.676 2.154 1.00 54.03 86 PRO A CA 1
ATOM 658 C C . PRO A 1 86 ? -31.912 11.460 2.821 1.00 54.03 86 PRO A C 1
ATOM 660 O O . PRO A 1 86 ? -33.075 11.310 2.462 1.00 54.03 86 PRO A O 1
ATOM 663 N N . LEU A 1 87 ? -31.569 12.314 3.792 1.00 51.62 87 LEU A N 1
ATOM 664 C CA . LEU A 1 87 ? -32.437 13.446 4.075 1.00 51.62 87 LEU A CA 1
ATOM 665 C C . LEU A 1 87 ? -32.520 14.204 2.744 1.00 51.62 87 LEU A C 1
ATOM 667 O O . LEU A 1 87 ? -31.456 14.465 2.164 1.00 51.62 87 LEU A O 1
ATOM 671 N N . PRO A 1 88 ? -33.720 14.498 2.214 1.00 40.09 88 PRO A N 1
ATOM 672 C CA . PRO A 1 88 ? -33.842 15.196 0.943 1.00 40.09 88 PRO A CA 1
ATOM 673 C C . PRO A 1 88 ? -33.014 16.486 1.038 1.00 40.09 88 PRO A C 1
ATOM 675 O O . PRO A 1 88 ? -33.240 17.292 1.947 1.00 40.09 88 PRO A O 1
ATOM 678 N N . PRO A 1 89 ? -31.983 16.672 0.193 1.00 44.72 89 PRO A N 1
ATOM 679 C CA . PRO A 1 89 ? -31.129 17.836 0.320 1.00 44.72 89 PRO A CA 1
ATOM 680 C C . PRO A 1 89 ? -31.942 19.075 -0.055 1.00 44.72 89 PRO A C 1
ATOM 682 O O . PRO A 1 89 ? -32.584 19.102 -1.100 1.00 44.72 89 PRO A O 1
ATOM 685 N N . ALA A 1 90 ? -31.860 20.134 0.755 1.00 49.34 90 ALA A N 1
ATOM 686 C CA . ALA A 1 90 ? -32.452 21.432 0.415 1.00 49.34 90 ALA A CA 1
ATOM 687 C C . ALA A 1 90 ? -31.908 21.999 -0.919 1.00 49.34 90 ALA A C 1
ATOM 689 O O . ALA A 1 90 ? -32.557 22.833 -1.541 1.00 49.34 90 ALA A O 1
ATOM 690 N N . SER A 1 91 ? -30.726 21.545 -1.370 1.00 50.12 91 SER A N 1
ATOM 691 C CA . SER A 1 91 ? -30.247 21.709 -2.748 1.00 50.12 91 SER A CA 1
ATOM 692 C C . SER A 1 91 ? -29.122 20.721 -3.103 1.00 50.12 91 SER A C 1
ATOM 694 O O . SER A 1 91 ? -28.248 20.415 -2.286 1.00 50.12 91 SER A O 1
ATOM 696 N N . THR A 1 92 ? -29.103 20.263 -4.357 1.00 46.72 92 THR A N 1
ATOM 697 C CA . THR A 1 92 ? -28.089 19.368 -4.957 1.00 46.72 92 THR A CA 1
ATOM 698 C C . THR A 1 92 ? -26.667 19.943 -4.913 1.00 46.72 92 THR A C 1
ATOM 700 O O . THR A 1 92 ? -25.688 19.203 -4.790 1.00 46.72 92 THR A O 1
ATOM 703 N N . TYR A 1 93 ? -26.525 21.270 -4.945 1.00 44.72 93 TYR A N 1
ATOM 704 C CA . TYR A 1 93 ? -25.227 21.950 -4.931 1.00 44.72 93 TYR A CA 1
ATOM 705 C C . TYR A 1 93 ? -24.469 21.748 -3.604 1.00 44.72 93 TYR A C 1
ATOM 707 O O . TYR A 1 93 ? -23.305 21.341 -3.611 1.00 44.72 93 TYR A O 1
ATOM 715 N N . LYS A 1 94 ? -25.146 21.906 -2.454 1.00 52.91 94 LYS A N 1
ATOM 716 C CA . LYS A 1 94 ? -24.530 21.709 -1.126 1.00 52.91 94 LYS A CA 1
ATOM 717 C C . LYS A 1 94 ? -24.114 20.257 -0.876 1.00 52.91 94 LYS A C 1
ATOM 719 O O . LYS A 1 94 ? -23.104 20.021 -0.216 1.00 52.91 94 LYS A O 1
ATOM 724 N N . SER A 1 95 ? -24.844 19.278 -1.421 1.00 46.88 95 SER A N 1
ATOM 725 C CA . SER A 1 95 ? -24.459 17.863 -1.317 1.00 46.88 95 SER A CA 1
ATOM 726 C C . SER A 1 95 ? -23.196 17.531 -2.115 1.00 46.88 95 SER A C 1
ATOM 728 O O . SER A 1 95 ? -22.352 16.777 -1.631 1.00 46.88 95 SER A O 1
ATOM 730 N N . HIS A 1 96 ? -23.013 18.118 -3.303 1.00 44.16 96 HIS A N 1
ATOM 731 C CA . HIS A 1 96 ? -21.791 17.918 -4.090 1.00 44.16 96 HIS A CA 1
ATOM 732 C C . HIS A 1 96 ? -20.583 18.641 -3.484 1.00 44.16 96 HIS A C 1
ATOM 734 O O . HIS A 1 96 ? -19.478 18.095 -3.488 1.00 44.16 96 HIS A O 1
ATOM 740 N N . GLU A 1 97 ? -20.785 19.831 -2.920 1.00 44.69 97 GLU A N 1
ATOM 741 C CA . GLU A 1 97 ? -19.733 20.603 -2.259 1.00 44.69 97 GLU A CA 1
ATOM 742 C C . GLU A 1 97 ? -19.259 19.934 -0.957 1.00 44.69 97 GLU A C 1
ATOM 744 O O . GLU A 1 97 ? -18.054 19.773 -0.760 1.00 44.69 97 GLU A O 1
ATOM 749 N N . LYS A 1 98 ? -20.180 19.412 -0.128 1.00 48.00 98 LYS A N 1
ATOM 750 C CA . LYS A 1 98 ? -19.838 18.605 1.060 1.00 48.00 98 LYS A CA 1
ATOM 751 C C . LYS A 1 98 ? -19.123 17.299 0.703 1.00 48.00 98 LYS A C 1
ATOM 753 O O . LYS A 1 98 ? -18.094 16.992 1.300 1.00 48.00 98 LYS A O 1
ATOM 758 N N . ARG A 1 99 ? -19.591 16.561 -0.315 1.00 44.41 99 ARG A N 1
ATOM 759 C CA . ARG A 1 99 ? -18.900 15.348 -0.805 1.00 44.41 99 ARG A CA 1
ATOM 760 C C . ARG A 1 99 ? -17.480 15.658 -1.292 1.00 44.41 99 ARG A C 1
ATOM 762 O O . ARG A 1 99 ? -16.551 14.924 -0.968 1.00 44.41 99 ARG A O 1
ATOM 769 N N . ARG A 1 100 ? -17.281 16.777 -2.002 1.00 39.91 100 ARG A N 1
ATOM 770 C CA . ARG A 1 100 ? -15.951 17.241 -2.445 1.00 39.91 100 ARG A CA 1
ATOM 771 C C . ARG A 1 100 ? -15.061 17.723 -1.296 1.00 39.91 100 ARG A C 1
ATOM 773 O O . ARG A 1 100 ? -13.854 17.504 -1.354 1.00 39.91 100 ARG A O 1
ATOM 780 N N . ALA A 1 101 ? -15.619 18.368 -0.272 1.00 38.47 101 ALA A N 1
ATOM 781 C CA . ALA A 1 101 ? -14.875 18.801 0.910 1.00 38.47 101 ALA A CA 1
ATOM 782 C C . ALA A 1 101 ? -14.427 17.610 1.775 1.00 38.47 101 ALA A C 1
ATOM 784 O O . ALA A 1 101 ? -13.290 17.591 2.248 1.00 38.47 101 ALA A O 1
ATOM 785 N N . ASN A 1 102 ? -15.269 16.582 1.909 1.00 39.91 102 ASN A N 1
ATOM 786 C CA . ASN A 1 102 ? -14.952 15.383 2.684 1.00 39.91 102 ASN A CA 1
ATOM 787 C C . ASN A 1 102 ? -14.001 14.425 1.937 1.00 39.91 102 ASN A C 1
ATOM 789 O O . ASN A 1 102 ? -13.115 13.842 2.560 1.00 39.91 102 ASN A O 1
ATOM 793 N N . ALA A 1 103 ? -14.073 14.351 0.600 1.00 35.38 103 ALA A N 1
ATOM 794 C CA . ALA A 1 103 ? -13.087 13.641 -0.228 1.00 35.38 103 ALA A CA 1
ATOM 795 C C . ALA A 1 103 ? -11.652 14.210 -0.110 1.00 35.38 103 ALA A C 1
ATOM 797 O O . ALA A 1 103 ? -10.692 13.569 -0.528 1.00 35.38 103 ALA A O 1
ATOM 798 N N . ARG A 1 104 ? -11.482 15.409 0.472 1.00 32.75 104 ARG A N 1
ATOM 799 C CA . ARG A 1 104 ? -10.183 16.073 0.696 1.00 32.75 104 ARG A CA 1
ATOM 800 C C . ARG A 1 104 ? -9.569 15.816 2.082 1.00 32.75 104 ARG A C 1
ATOM 802 O O . ARG A 1 104 ? -8.716 16.583 2.515 1.00 32.75 104 ARG A O 1
ATOM 809 N N . GLY A 1 105 ? -9.948 14.738 2.770 1.00 33.72 105 GLY A N 1
ATOM 810 C CA . GLY A 1 105 ? -9.156 14.221 3.895 1.00 33.72 105 GLY A CA 1
ATOM 811 C C . GLY A 1 105 ? -9.462 14.811 5.275 1.00 33.72 105 GLY A C 1
ATOM 812 O O . GLY A 1 105 ? -8.625 14.723 6.170 1.00 33.72 105 GLY A O 1
ATOM 813 N N . ARG A 1 106 ? -10.663 15.355 5.511 1.00 31.88 106 ARG A N 1
ATOM 814 C CA . ARG A 1 106 ? -11.134 15.596 6.888 1.00 31.88 106 ARG A CA 1
ATOM 815 C C . ARG A 1 106 ? -11.712 14.295 7.452 1.00 31.88 106 ARG A C 1
ATOM 817 O O . ARG A 1 106 ? -12.913 14.054 7.388 1.00 31.88 106 ARG A O 1
ATOM 824 N N . GLY A 1 107 ? -10.823 13.436 7.954 1.00 34.97 107 GLY A N 1
ATOM 825 C CA . GLY A 1 107 ? -11.101 12.098 8.494 1.00 34.97 107 GLY A CA 1
ATOM 826 C C . GLY A 1 107 ? -11.929 12.078 9.784 1.00 34.97 107 GLY A C 1
ATOM 827 O O . GLY A 1 107 ? -11.466 11.581 10.805 1.00 34.97 107 GLY A O 1
ATOM 828 N N . GLY A 1 108 ? -13.153 12.608 9.750 1.00 37.16 108 GLY A N 1
ATOM 829 C CA . GLY A 1 108 ? -14.029 12.659 10.923 1.00 37.16 108 GLY A CA 1
ATOM 830 C C . GLY A 1 108 ? -15.526 12.492 10.664 1.00 37.16 108 GLY A C 1
ATOM 831 O O . GLY A 1 108 ? -16.260 12.318 11.635 1.00 37.16 108 GLY A O 1
ATOM 832 N N . ALA A 1 109 ? -15.992 12.519 9.413 1.00 43.69 109 ALA A N 1
ATOM 833 C CA . ALA A 1 109 ? -17.410 12.371 9.098 1.00 43.69 109 ALA A CA 1
ATOM 834 C C . ALA A 1 109 ? -17.682 11.006 8.450 1.00 43.69 109 ALA A C 1
ATOM 836 O O . ALA A 1 109 ? -17.055 10.660 7.451 1.00 43.69 109 ALA A O 1
ATOM 837 N N . LEU A 1 110 ? -18.667 10.269 8.974 1.00 45.25 110 LEU A N 1
ATOM 838 C CA . LEU A 1 110 ? -19.238 9.033 8.405 1.00 45.25 110 LEU A CA 1
ATOM 839 C C . LEU A 1 110 ? -19.863 9.238 6.995 1.00 45.25 110 LEU A C 1
ATOM 841 O O . LEU A 1 110 ? -20.555 8.370 6.482 1.00 45.25 110 LEU A O 1
ATOM 845 N N . GLU A 1 111 ? -19.669 10.396 6.360 1.00 39.53 111 GLU A N 1
ATOM 846 C CA . GLU A 1 111 ? -20.377 10.837 5.152 1.00 39.53 111 GLU A CA 1
ATOM 847 C C . GLU A 1 111 ? -19.690 10.440 3.831 1.00 39.53 111 GLU A C 1
ATOM 849 O O . GLU A 1 111 ? -20.278 10.621 2.766 1.00 39.53 111 GLU A O 1
ATOM 854 N N . THR A 1 112 ? -18.460 9.915 3.862 1.00 46.16 112 THR A N 1
ATOM 855 C CA . THR A 1 112 ? -17.726 9.438 2.664 1.00 46.16 112 THR A CA 1
ATOM 856 C C . THR A 1 112 ? -17.709 7.918 2.539 1.00 46.16 112 THR A C 1
ATOM 858 O O . THR A 1 112 ? -16.834 7.377 1.873 1.00 46.16 112 THR A O 1
ATOM 861 N N . LEU A 1 113 ? -18.596 7.225 3.248 1.00 58.38 113 LEU A N 1
ATOM 862 C CA . LEU A 1 113 ? -18.533 5.776 3.379 1.00 58.38 113 LEU A CA 1
ATOM 863 C C . LEU A 1 113 ? -19.263 5.090 2.235 1.00 58.38 113 LEU A C 1
ATOM 865 O O . LEU A 1 113 ? -20.403 5.436 1.923 1.00 58.38 113 LEU A O 1
ATOM 869 N N . GLU A 1 114 ? -18.622 4.079 1.663 1.00 68.44 114 GLU A N 1
ATOM 870 C CA . GLU A 1 114 ? -19.304 3.119 0.810 1.00 68.44 114 GLU A CA 1
ATOM 871 C C . GLU A 1 114 ? -20.127 2.194 1.723 1.00 68.44 114 GLU A C 1
ATOM 873 O O . GLU A 1 114 ? -19.597 1.370 2.475 1.00 68.44 114 GLU A O 1
ATOM 878 N N . THR A 1 115 ? -21.438 2.440 1.769 1.00 71.69 115 THR A N 1
ATOM 879 C CA . THR A 1 115 ? -22.378 1.687 2.605 1.00 71.69 115 THR A CA 1
ATOM 880 C C . THR A 1 115 ? -22.778 0.375 1.932 1.00 71.69 115 THR A C 1
ATOM 882 O O . THR A 1 115 ? -22.984 0.370 0.718 1.00 71.69 115 THR A O 1
ATOM 885 N N . PRO A 1 116 ? -23.032 -0.696 2.699 1.00 84.38 116 PRO A N 1
ATOM 886 C CA . PRO A 1 116 ? -23.021 -0.745 4.161 1.00 84.38 116 PRO A CA 1
ATOM 887 C C . PRO A 1 116 ? -21.603 -0.799 4.742 1.00 84.38 116 PRO A C 1
ATOM 889 O O . PRO A 1 116 ? -20.722 -1.450 4.190 1.00 84.38 116 PRO A O 1
ATOM 892 N N . ALA A 1 117 ? -21.394 -0.125 5.873 1.00 85.69 117 ALA A N 1
ATOM 893 C CA . ALA A 1 117 ? -20.098 -0.043 6.536 1.00 85.69 117 ALA A CA 1
ATOM 894 C C . ALA A 1 117 ? -20.200 -0.358 8.033 1.00 85.69 117 ALA A C 1
ATOM 896 O O . ALA A 1 117 ? -21.106 0.118 8.715 1.00 85.69 117 ALA A O 1
ATOM 897 N N . LEU A 1 118 ? -19.254 -1.134 8.556 1.00 88.62 118 LEU A N 1
ATOM 898 C CA . LEU A 1 118 ? -19.146 -1.491 9.965 1.00 88.62 118 LEU A CA 1
ATOM 899 C C . LEU A 1 118 ? -17.938 -0.794 10.599 1.00 88.62 118 LEU A C 1
ATOM 901 O O . LEU A 1 118 ? -16.821 -0.853 10.083 1.00 88.62 118 LEU A O 1
ATOM 905 N N . PHE A 1 119 ? -18.163 -0.181 11.754 1.00 86.81 119 PHE A N 1
ATOM 906 C CA . PHE A 1 119 ? -17.138 0.435 12.588 1.00 86.81 119 PHE A CA 1
ATOM 907 C C . PHE A 1 119 ? -17.094 -0.285 13.917 1.00 86.81 119 PHE A C 1
ATOM 909 O O . PHE A 1 119 ? -18.147 -0.540 14.498 1.00 86.81 119 PHE A O 1
ATOM 916 N N . ALA A 1 120 ? -15.900 -0.557 14.427 1.00 90.06 120 ALA A N 1
ATOM 917 C CA . ALA A 1 120 ? -15.759 -1.021 15.795 1.00 90.06 120 ALA A CA 1
ATOM 918 C C . ALA A 1 120 ? -14.584 -0.346 16.495 1.00 90.06 120 ALA A C 1
ATOM 920 O O . ALA A 1 120 ? -13.528 -0.104 15.900 1.00 90.06 120 ALA A O 1
ATOM 921 N N . GLY A 1 121 ? -14.788 -0.026 17.767 1.00 89.62 121 GLY A N 1
ATOM 922 C CA . GLY A 1 121 ? -13.781 0.581 18.618 1.00 89.62 121 GLY A CA 1
ATOM 923 C C . GLY A 1 121 ? -13.828 0.032 20.032 1.00 89.62 121 GLY A C 1
ATOM 924 O O . GLY A 1 121 ? -14.778 -0.634 20.448 1.00 89.62 121 GLY A O 1
ATOM 925 N N . ASP A 1 122 ? -12.751 0.269 20.759 1.00 90.31 122 ASP A N 1
ATOM 926 C CA . ASP A 1 122 ? -12.595 -0.215 22.120 1.00 90.31 122 ASP A CA 1
ATOM 927 C C . ASP A 1 122 ? -13.253 0.721 23.148 1.00 90.31 122 ASP A C 1
ATOM 929 O O . ASP A 1 122 ? -13.845 1.757 22.828 1.00 90.31 122 ASP A O 1
ATOM 933 N N . LYS A 1 123 ? -13.116 0.347 24.421 1.00 88.38 123 LYS A N 1
ATOM 934 C CA . LYS A 1 123 ? -13.606 1.112 25.574 1.00 88.38 123 LYS A CA 1
ATOM 935 C C . LYS A 1 123 ? -12.900 2.452 25.807 1.00 88.38 123 LYS A C 1
ATOM 937 O O . LYS A 1 123 ? -13.376 3.263 26.597 1.00 88.38 123 LYS A O 1
ATOM 942 N N . GLU A 1 124 ? -11.754 2.691 25.175 1.00 83.06 124 GLU A N 1
ATOM 943 C CA . GLU A 1 124 ? -11.062 3.987 25.192 1.00 83.06 124 GLU A CA 1
ATOM 944 C C . GLU A 1 124 ? -11.591 4.912 24.080 1.00 83.06 124 GLU A C 1
ATOM 946 O O . GLU A 1 124 ? -11.167 6.062 23.978 1.00 83.06 124 GLU A O 1
ATOM 951 N N . GLY A 1 125 ? -12.539 4.430 23.267 1.00 79.56 125 GLY A N 1
ATOM 952 C CA . GLY A 1 125 ? -13.077 5.144 22.115 1.00 79.56 125 GLY A CA 1
ATOM 953 C C . GLY A 1 125 ? -12.170 5.072 20.885 1.00 79.56 125 GLY A C 1
ATOM 954 O O . GLY A 1 125 ? -12.447 5.757 19.897 1.00 79.56 125 GLY A O 1
ATOM 955 N N . GLU A 1 126 ? -11.112 4.256 20.928 1.00 85.50 126 GLU A N 1
ATOM 956 C CA . GLU A 1 126 ? -10.144 4.111 19.845 1.00 85.50 126 GLU A CA 1
ATOM 957 C C . GLU A 1 126 ? -10.639 3.076 18.823 1.00 85.50 126 GLU A C 1
ATOM 959 O O . GLU A 1 126 ? -11.053 1.968 19.166 1.00 85.50 126 GLU A O 1
ATOM 964 N N . LEU A 1 127 ? -10.623 3.453 17.545 1.00 86.38 127 LEU A N 1
ATOM 965 C CA . LEU A 1 127 ? -11.182 2.666 16.443 1.00 86.38 127 LEU A CA 1
ATOM 966 C C . LEU A 1 127 ? -10.226 1.544 16.028 1.00 86.38 127 LEU A C 1
ATOM 968 O O . LEU A 1 127 ? -9.101 1.836 15.636 1.00 86.38 127 LEU A O 1
ATOM 972 N N . PHE A 1 128 ? -10.677 0.289 16.026 1.00 89.38 128 PHE A N 1
ATOM 973 C CA . PHE A 1 128 ? -9.859 -0.854 15.597 1.00 89.38 128 PHE A CA 1
ATOM 974 C C . PHE A 1 128 ? -10.334 -1.531 14.313 1.00 89.38 128 PHE A C 1
ATOM 976 O O . PHE A 1 128 ? -9.601 -2.348 13.763 1.00 89.38 128 PHE A O 1
ATOM 983 N N . LEU A 1 129 ? -11.533 -1.210 13.826 1.00 89.25 129 LEU A N 1
ATOM 984 C CA . LEU A 1 129 ? -12.055 -1.761 12.581 1.00 89.25 129 LEU A CA 1
ATOM 985 C C . LEU A 1 129 ? -12.853 -0.711 11.816 1.00 89.25 129 LEU A C 1
ATOM 987 O O . LEU A 1 129 ? -13.780 -0.106 12.359 1.00 89.25 129 LEU A O 1
ATOM 991 N N . VAL A 1 130 ? -12.524 -0.565 10.534 1.00 86.94 130 VAL A N 1
ATOM 992 C CA . VAL A 1 130 ? -13.405 0.014 9.521 1.00 86.94 130 VAL A CA 1
ATOM 993 C C . VAL A 1 130 ? -13.559 -0.990 8.396 1.00 86.94 130 VAL A C 1
ATOM 995 O O . VAL A 1 130 ? -12.580 -1.372 7.760 1.00 86.94 130 VAL A O 1
ATOM 998 N N . TRP A 1 131 ? -14.790 -1.410 8.144 1.00 88.19 131 TRP A N 1
ATOM 999 C CA . TRP A 1 131 ? -15.113 -2.320 7.059 1.00 88.19 131 TRP A CA 1
ATOM 1000 C C . TRP A 1 131 ? -16.194 -1.697 6.188 1.00 88.19 131 TRP A C 1
ATOM 1002 O O . TRP A 1 131 ? -17.352 -1.647 6.580 1.00 88.19 131 TRP A O 1
ATOM 1012 N N . GLU A 1 132 ? -15.801 -1.188 5.028 1.00 85.00 132 GLU A N 1
ATOM 1013 C CA . GLU A 1 132 ? -16.700 -0.605 4.024 1.00 85.00 132 GLU A CA 1
ATOM 1014 C C . GLU A 1 132 ? -17.143 -1.670 3.012 1.00 85.00 132 GLU A C 1
ATOM 1016 O O . GLU A 1 132 ? -16.464 -2.690 2.858 1.00 85.00 132 GLU A O 1
ATOM 1021 N N . ASN A 1 133 ? -18.284 -1.449 2.349 1.00 83.50 133 ASN A N 1
ATOM 1022 C CA . ASN A 1 133 ? -18.934 -2.420 1.455 1.00 83.50 133 ASN A CA 1
ATOM 1023 C C . ASN A 1 133 ? -19.046 -3.824 2.053 1.00 83.50 133 ASN A C 1
ATOM 1025 O O . ASN A 1 133 ? -18.687 -4.817 1.416 1.00 83.50 133 ASN A O 1
ATOM 1029 N N . VAL A 1 134 ? -19.517 -3.918 3.294 1.00 88.00 134 VAL A N 1
ATOM 1030 C CA . VAL A 1 134 ? -19.696 -5.212 3.953 1.00 88.00 134 VAL A CA 1
ATOM 1031 C C . VAL A 1 134 ? -20.659 -6.066 3.112 1.00 88.00 134 VAL A C 1
ATOM 1033 O O . VAL A 1 134 ? -21.793 -5.640 2.875 1.00 88.00 134 VAL A O 1
ATOM 1036 N N . PRO A 1 135 ? -20.251 -7.261 2.644 1.00 86.25 135 PRO A N 1
ATOM 1037 C CA . PRO A 1 135 ? -21.148 -8.123 1.888 1.00 86.25 135 PRO A CA 1
ATOM 1038 C C . PRO A 1 135 ? -22.357 -8.530 2.736 1.00 86.25 135 PRO A C 1
ATOM 1040 O O . PRO A 1 135 ? -22.231 -8.890 3.908 1.00 86.25 135 PRO A O 1
ATOM 1043 N N . SER A 1 136 ? -23.551 -8.434 2.150 1.00 84.56 136 SER A N 1
ATOM 1044 C CA . SER A 1 136 ? -24.810 -8.583 2.893 1.00 84.56 136 SER A CA 1
ATOM 1045 C C . SER A 1 136 ? -25.199 -10.018 3.239 1.00 84.56 136 SER A C 1
ATOM 1047 O O . SER A 1 136 ? -26.156 -10.235 3.970 1.00 84.56 136 SER A O 1
ATOM 1049 N N . ASP A 1 137 ? -24.505 -10.978 2.647 1.00 86.69 137 ASP A N 1
ATOM 1050 C CA . ASP A 1 137 ? -24.708 -12.420 2.746 1.00 86.69 137 ASP A CA 1
ATOM 1051 C C . ASP A 1 137 ? -23.738 -13.085 3.734 1.00 86.69 137 ASP A C 1
ATOM 1053 O O . ASP A 1 137 ? -23.732 -14.306 3.883 1.00 86.69 137 ASP A O 1
ATOM 1057 N N . LEU A 1 138 ? -22.924 -12.290 4.434 1.00 88.19 138 LEU A N 1
ATOM 1058 C CA . LEU A 1 138 ? -21.992 -12.819 5.416 1.00 88.19 138 LEU A CA 1
ATOM 1059 C C . LEU A 1 138 ? -22.718 -13.421 6.624 1.00 88.19 138 LEU A C 1
ATOM 1061 O O . LEU A 1 138 ? -23.546 -12.748 7.246 1.00 88.19 138 LEU A O 1
ATOM 1065 N N . PRO A 1 139 ? -22.343 -14.644 7.040 1.00 90.81 139 PRO A N 1
ATOM 1066 C CA . PRO A 1 139 ? -22.826 -15.214 8.286 1.00 90.81 139 PRO A CA 1
ATOM 1067 C C . PRO A 1 139 ? -22.471 -14.336 9.491 1.00 90.81 139 PRO A C 1
ATOM 1069 O O . PRO A 1 139 ? -21.372 -13.778 9.582 1.00 90.81 139 PRO A O 1
ATOM 1072 N N . ALA A 1 140 ? -23.371 -14.290 10.475 1.00 90.44 140 ALA A N 1
ATOM 1073 C CA . ALA A 1 140 ? -23.173 -13.561 11.728 1.00 90.44 140 ALA A CA 1
ATOM 1074 C C . ALA A 1 140 ? -21.863 -13.953 12.442 1.00 90.44 140 ALA A C 1
ATOM 1076 O O . ALA A 1 140 ? -21.174 -13.092 12.991 1.00 90.44 140 ALA A O 1
ATOM 1077 N N . GLN A 1 141 ? -21.479 -15.235 12.388 1.00 90.50 141 GLN A N 1
ATOM 1078 C CA . GLN A 1 141 ? -20.218 -15.721 12.954 1.00 90.50 141 GLN A CA 1
ATOM 1079 C C . GLN A 1 141 ? -18.992 -15.144 12.236 1.00 90.50 141 GLN A C 1
ATOM 1081 O O . GLN A 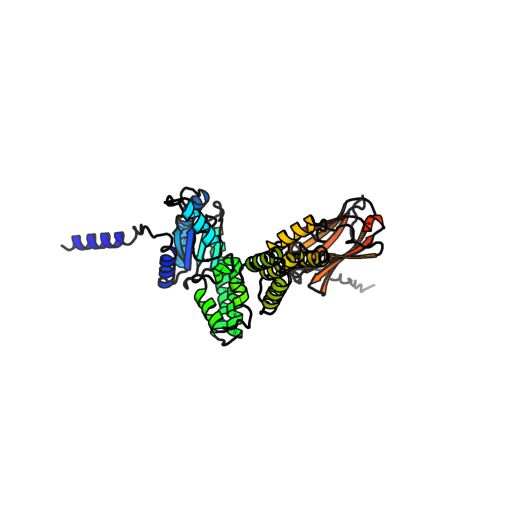1 141 ? -18.005 -14.829 12.890 1.00 90.50 141 GLN A O 1
ATOM 1086 N N . THR A 1 142 ? -19.048 -14.962 10.915 1.00 92.19 142 THR A N 1
ATOM 1087 C CA . THR A 1 142 ? -17.948 -14.366 10.140 1.00 92.19 142 THR A CA 1
ATOM 1088 C C . THR A 1 142 ? -17.770 -12.890 10.484 1.00 92.19 142 THR A C 1
ATOM 1090 O O . THR A 1 142 ? -16.640 -12.424 10.635 1.00 92.19 142 THR A O 1
ATOM 1093 N N . LEU A 1 143 ? -18.879 -12.162 10.657 1.00 92.69 143 LEU A N 1
ATOM 1094 C CA . LEU A 1 143 ? -18.851 -10.774 11.122 1.00 92.69 143 LEU A CA 1
ATOM 1095 C C . LEU A 1 143 ? -18.213 -10.678 12.513 1.00 92.69 143 LEU A C 1
ATOM 1097 O O . LEU A 1 143 ? -17.308 -9.871 12.715 1.00 92.69 143 LEU A O 1
ATOM 1101 N N . LEU A 1 144 ? -18.647 -11.530 13.447 1.00 92.75 144 LEU A N 1
ATOM 1102 C CA . LEU A 1 144 ? -18.124 -11.558 14.811 1.00 92.75 144 LEU A CA 1
ATOM 1103 C C . LEU A 1 144 ? -16.632 -11.905 14.852 1.00 92.75 144 LEU A C 1
ATOM 1105 O O . LEU A 1 144 ? -15.859 -11.157 15.444 1.00 92.75 144 LEU A O 1
ATOM 1109 N N . ALA A 1 145 ? -16.220 -12.975 14.168 1.00 93.31 145 ALA A N 1
ATOM 1110 C CA . ALA A 1 145 ? -14.830 -13.422 14.141 1.00 93.31 145 ALA A CA 1
ATOM 1111 C C . ALA A 1 145 ? -13.886 -12.317 13.647 1.00 93.31 145 ALA A C 1
ATOM 1113 O O . ALA A 1 145 ? -12.840 -12.085 14.246 1.00 93.31 145 ALA A O 1
ATOM 1114 N N . ARG A 1 146 ? -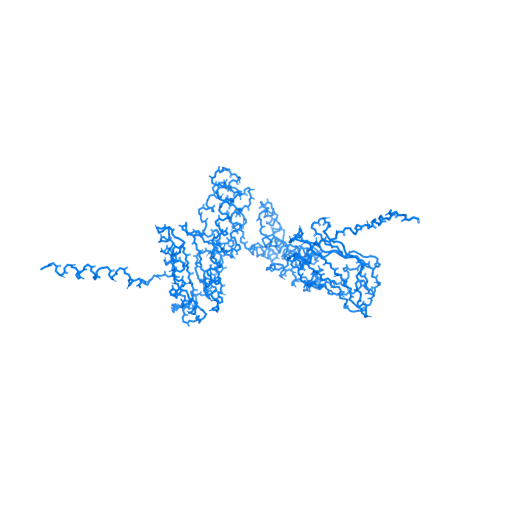14.282 -11.568 12.609 1.00 93.38 146 ARG A N 1
ATOM 1115 C CA . ARG A 1 146 ? -13.478 -10.448 12.102 1.00 93.38 146 ARG A CA 1
ATOM 1116 C C . ARG A 1 146 ? -13.373 -9.294 13.105 1.00 93.38 146 ARG A C 1
ATOM 1118 O O . ARG A 1 146 ? -12.320 -8.666 13.203 1.00 93.38 146 ARG A O 1
ATOM 1125 N N . ILE A 1 147 ? -14.449 -8.992 13.837 1.00 93.56 147 ILE A N 1
ATOM 1126 C CA . ILE A 1 147 ? -14.446 -7.957 14.888 1.00 93.56 147 ILE A CA 1
ATOM 1127 C C . ILE A 1 147 ? -13.518 -8.371 16.034 1.00 93.56 147 ILE A C 1
ATOM 1129 O O . ILE A 1 147 ? -12.709 -7.562 16.491 1.00 93.56 147 ILE A O 1
ATOM 1133 N N . GLU A 1 148 ? -13.613 -9.621 16.482 1.00 93.75 148 GLU A N 1
ATOM 1134 C CA . GLU A 1 148 ? -12.786 -10.165 17.561 1.00 93.75 148 GLU A CA 1
ATOM 1135 C C . GLU A 1 148 ? -11.309 -10.235 17.166 1.00 93.75 148 GLU A C 1
ATOM 1137 O O . GLU A 1 148 ? -10.453 -9.820 17.948 1.00 93.75 148 GLU A O 1
ATOM 1142 N N . GLU A 1 149 ? -11.002 -10.668 15.941 1.00 93.38 149 GLU A N 1
ATOM 1143 C CA . GLU A 1 149 ? -9.642 -10.679 15.395 1.00 93.38 149 GLU A CA 1
ATOM 1144 C C . GLU A 1 149 ? -9.044 -9.265 15.363 1.00 93.38 149 GLU A C 1
ATOM 1146 O O . GLU A 1 149 ? -7.930 -9.045 15.848 1.00 93.38 149 GLU A O 1
ATOM 1151 N N . ALA A 1 150 ? -9.798 -8.281 14.860 1.00 92.31 150 ALA A N 1
ATOM 1152 C CA . ALA A 1 150 ? -9.352 -6.891 14.813 1.00 92.31 150 ALA A CA 1
ATOM 1153 C C . ALA A 1 150 ? -9.126 -6.307 16.221 1.00 92.31 150 ALA A C 1
ATOM 1155 O O . ALA A 1 150 ? -8.126 -5.623 16.456 1.00 92.31 150 ALA A O 1
ATOM 1156 N N . HIS A 1 151 ? -10.003 -6.617 17.183 1.00 94.06 151 HIS A N 1
ATOM 1157 C CA . HIS A 1 151 ? -9.846 -6.176 18.570 1.00 94.06 151 HIS A CA 1
ATOM 1158 C C . HIS A 1 151 ? -8.636 -6.835 19.250 1.00 94.06 151 HIS A C 1
ATOM 1160 O O . HIS A 1 151 ? -7.825 -6.145 19.872 1.00 94.06 151 HIS A O 1
ATOM 1166 N N . ALA A 1 152 ? -8.463 -8.151 19.094 1.00 94.12 152 ALA A N 1
ATOM 1167 C CA . ALA A 1 152 ? -7.315 -8.881 19.629 1.00 94.12 152 ALA A CA 1
ATOM 1168 C C . ALA A 1 152 ? -5.997 -8.343 19.054 1.00 94.12 152 ALA A C 1
ATOM 1170 O O . ALA A 1 152 ? -5.028 -8.130 19.789 1.00 94.12 152 ALA A O 1
ATOM 1171 N N . ARG A 1 153 ? -5.977 -8.043 17.751 1.00 93.31 153 ARG A N 1
ATOM 1172 C CA . ARG A 1 153 ? -4.822 -7.441 17.087 1.00 93.31 153 ARG A CA 1
ATOM 1173 C C . ARG A 1 153 ? -4.518 -6.044 17.618 1.00 93.31 153 ARG A C 1
ATOM 1175 O O . ARG A 1 153 ? -3.360 -5.758 17.908 1.00 93.31 153 ARG A O 1
ATOM 1182 N N . GLN A 1 154 ? -5.525 -5.189 17.795 1.00 93.94 154 GLN A N 1
ATOM 1183 C CA . GLN A 1 154 ? -5.334 -3.870 18.403 1.00 93.94 154 GLN A CA 1
ATOM 1184 C C . GLN A 1 154 ? -4.763 -3.992 19.825 1.00 93.94 154 GLN A C 1
ATOM 1186 O O . GLN A 1 154 ? -3.823 -3.275 20.168 1.00 93.94 154 GLN A O 1
ATOM 1191 N N . ALA A 1 155 ? -5.270 -4.922 20.640 1.00 94.06 155 ALA A N 1
ATOM 1192 C CA . ALA A 1 155 ? -4.768 -5.161 21.992 1.00 94.06 155 ALA A CA 1
ATOM 1193 C C . ALA A 1 155 ? -3.290 -5.603 22.002 1.00 94.06 155 ALA A C 1
ATOM 1195 O O . ALA A 1 155 ? -2.500 -5.096 22.806 1.00 94.06 155 ALA A O 1
ATOM 1196 N N . ASP A 1 156 ? -2.893 -6.488 21.082 1.00 95.38 156 ASP A N 1
ATOM 1197 C CA . ASP A 1 156 ? -1.494 -6.887 20.892 1.00 95.38 156 ASP A CA 1
ATOM 1198 C C . ASP A 1 156 ? -0.609 -5.695 20.491 1.00 95.38 156 ASP A C 1
ATOM 1200 O O . ASP A 1 156 ? 0.422 -5.441 21.118 1.00 95.38 156 ASP A O 1
ATOM 1204 N N . LEU A 1 157 ? -1.055 -4.878 19.529 1.00 94.81 157 LEU A N 1
ATOM 1205 C CA . LEU A 1 157 ? -0.344 -3.666 19.109 1.00 94.81 157 LEU A CA 1
ATOM 1206 C C . LEU A 1 157 ? -0.193 -2.660 20.261 1.00 94.81 157 LEU A C 1
ATOM 1208 O O . LEU A 1 157 ? 0.888 -2.098 20.455 1.00 94.81 157 LEU A O 1
ATOM 1212 N N . LYS A 1 158 ? -1.233 -2.465 21.082 1.00 94.31 158 LYS A N 1
ATOM 1213 C CA . LYS A 1 158 ? -1.154 -1.628 22.291 1.00 94.31 158 LYS A CA 1
ATOM 1214 C C . LYS A 1 158 ? -0.130 -2.170 23.285 1.00 94.31 158 LYS A C 1
ATOM 1216 O O . LYS A 1 158 ? 0.660 -1.400 23.833 1.00 94.31 158 LYS A O 1
ATOM 1221 N N . LYS A 1 159 ? -0.112 -3.485 23.514 1.00 94.81 159 LYS A N 1
ATOM 1222 C CA . LYS A 1 159 ? 0.853 -4.141 24.408 1.00 94.81 159 LYS A CA 1
ATOM 1223 C C . LYS A 1 159 ? 2.284 -4.006 23.889 1.00 94.81 159 LYS A C 1
ATOM 1225 O O . LYS A 1 159 ? 3.182 -3.743 24.686 1.00 94.81 159 LYS A O 1
ATOM 1230 N N . ARG A 1 160 ? 2.490 -4.176 22.582 1.00 95.50 160 ARG A N 1
ATOM 1231 C CA . ARG A 1 160 ? 3.804 -4.128 21.933 1.00 95.50 160 ARG A CA 1
ATOM 1232 C C . ARG A 1 160 ? 4.376 -2.715 21.867 1.00 95.50 160 ARG A C 1
ATOM 1234 O O . ARG A 1 160 ? 5.555 -2.539 22.147 1.00 95.50 160 ARG A O 1
ATOM 1241 N N . PHE A 1 161 ? 3.557 -1.725 21.521 1.00 95.81 161 PHE A N 1
ATOM 1242 C CA . PHE A 1 161 ? 4.036 -0.375 21.218 1.00 95.81 161 PHE A CA 1
ATOM 1243 C C . PHE A 1 161 ? 3.656 0.650 22.285 1.00 95.81 161 PHE A C 1
ATOM 1245 O O . PHE A 1 161 ? 4.527 1.333 22.821 1.00 95.81 161 PHE A O 1
ATOM 1252 N N . LEU A 1 162 ? 2.374 0.743 22.654 1.00 92.94 162 LEU A N 1
ATOM 1253 C CA . LEU A 1 162 ? 1.917 1.796 23.564 1.00 92.94 162 LEU A CA 1
ATOM 1254 C C . LEU A 1 162 ? 2.355 1.563 25.009 1.00 92.94 162 LEU A C 1
ATOM 1256 O O . LEU A 1 162 ? 2.833 2.499 25.646 1.00 92.94 162 LEU A O 1
ATOM 1260 N N . LYS A 1 163 ? 2.242 0.338 25.537 1.00 92.38 163 LYS A N 1
ATOM 1261 C CA . LYS A 1 163 ? 2.644 0.052 26.924 1.00 92.38 163 LYS A CA 1
ATOM 1262 C C . LYS A 1 163 ? 4.117 0.438 27.179 1.00 92.38 163 LYS A C 1
ATOM 1264 O O . LYS A 1 163 ? 4.356 1.153 28.152 1.00 92.38 163 LYS A O 1
ATOM 1269 N N . PRO A 1 164 ? 5.090 0.088 26.311 1.00 92.38 164 PRO A N 1
ATOM 1270 C CA . PRO A 1 164 ? 6.449 0.618 26.418 1.00 92.38 164 PRO A CA 1
ATOM 1271 C C . PRO A 1 164 ? 6.541 2.127 26.156 1.00 92.38 164 PRO A C 1
ATOM 1273 O O . PRO A 1 164 ? 7.265 2.815 26.873 1.00 92.38 164 PRO A O 1
ATOM 1276 N N . ALA A 1 165 ? 5.788 2.673 25.191 1.00 92.00 165 ALA A N 1
ATOM 1277 C CA . ALA A 1 165 ? 5.816 4.106 24.885 1.00 92.00 165 ALA A CA 1
ATOM 1278 C C . ALA A 1 165 ? 5.443 4.972 26.096 1.00 92.00 165 ALA A C 1
ATOM 1280 O O . ALA A 1 165 ? 6.042 6.027 26.305 1.00 92.00 165 ALA A O 1
ATOM 1281 N N . PHE A 1 166 ? 4.477 4.543 26.910 1.00 86.94 166 PHE A N 1
ATOM 1282 C CA . PHE A 1 166 ? 4.070 5.270 28.115 1.00 86.94 166 PHE A CA 1
ATOM 1283 C C . PHE A 1 166 ? 5.075 5.155 29.271 1.00 86.94 166 PHE A C 1
ATOM 1285 O O . PHE A 1 166 ? 5.063 6.017 30.145 1.00 86.94 166 PHE A O 1
ATOM 1292 N N . GLY A 1 167 ? 5.969 4.161 29.253 1.00 86.19 167 GLY A N 1
ATOM 1293 C CA . GLY A 1 167 ? 7.061 4.012 30.223 1.00 86.19 167 GLY A CA 1
ATOM 1294 C C . GLY A 1 167 ? 8.379 4.689 29.822 1.00 86.19 167 GLY A C 1
ATOM 1295 O O . GLY A 1 167 ? 9.309 4.717 30.622 1.00 86.19 167 GLY A O 1
ATOM 1296 N N . ARG A 1 168 ? 8.481 5.225 28.598 1.00 89.38 168 ARG A N 1
ATOM 1297 C CA . ARG A 1 168 ? 9.689 5.870 28.050 1.00 89.38 168 ARG A CA 1
ATOM 1298 C C . ARG A 1 168 ? 9.470 7.368 27.813 1.00 89.38 168 ARG A C 1
ATOM 1300 O O . ARG A 1 168 ? 8.335 7.833 27.684 1.00 89.38 168 ARG A O 1
ATOM 1307 N N . ALA A 1 169 ? 10.564 8.123 27.715 1.00 88.69 169 ALA A N 1
ATOM 1308 C CA . ALA A 1 169 ? 10.563 9.557 27.419 1.00 88.69 169 ALA A CA 1
ATOM 1309 C C . ALA A 1 169 ? 11.245 9.867 26.073 1.00 88.69 169 ALA A C 1
ATOM 1311 O O . ALA A 1 169 ? 11.950 9.036 25.505 1.00 88.69 169 ALA A O 1
ATOM 1312 N N . GLY A 1 170 ? 11.035 11.082 25.561 1.00 91.50 170 GLY A N 1
ATOM 1313 C CA . GLY A 1 170 ? 11.729 11.591 24.374 1.00 91.50 170 GLY A CA 1
ATOM 1314 C C . GLY A 1 170 ? 11.382 10.875 23.062 1.00 91.50 170 GLY A C 1
ATOM 1315 O O . GLY A 1 170 ? 10.278 10.352 22.888 1.00 91.50 170 GLY A O 1
ATOM 1316 N N . LEU A 1 171 ? 12.340 10.882 22.128 1.00 93.56 171 LEU A N 1
ATOM 1317 C CA . LEU A 1 171 ? 12.156 10.415 20.747 1.00 93.56 171 LEU A CA 1
ATOM 1318 C C . LEU A 1 171 ? 11.851 8.917 20.644 1.00 93.56 171 LEU A C 1
ATOM 1320 O O . LEU A 1 171 ? 11.152 8.502 19.729 1.00 93.56 171 LEU A O 1
ATOM 1324 N N . GLU A 1 172 ? 12.314 8.106 21.593 1.00 93.94 172 GLU A N 1
ATOM 1325 C CA . GLU A 1 172 ? 12.024 6.671 21.612 1.00 93.94 172 GLU A CA 1
ATOM 1326 C C . GLU A 1 172 ? 10.535 6.397 21.879 1.00 93.94 172 GLU A C 1
ATOM 1328 O O . GLU A 1 172 ? 9.903 5.583 21.207 1.00 93.94 172 GLU A O 1
ATOM 1333 N N . SER A 1 173 ? 9.940 7.145 22.815 1.00 95.06 173 SER A N 1
ATOM 1334 C CA . SER A 1 173 ? 8.495 7.110 23.062 1.00 95.06 173 SER A CA 1
ATOM 1335 C C . SER A 1 173 ? 7.709 7.629 21.852 1.00 95.06 173 SER A C 1
ATOM 1337 O O . SER A 1 173 ? 6.674 7.055 21.506 1.00 95.06 173 SER A O 1
ATOM 1339 N N . ALA A 1 174 ? 8.213 8.667 21.170 1.00 95.25 174 ALA A N 1
ATOM 1340 C CA . ALA A 1 174 ? 7.616 9.167 19.930 1.00 95.25 174 ALA A CA 1
ATOM 1341 C C . ALA A 1 174 ? 7.644 8.107 18.818 1.00 95.25 174 ALA A C 1
ATOM 1343 O O . ALA A 1 174 ? 6.626 7.904 18.158 1.00 95.25 174 ALA A O 1
ATOM 1344 N N . ASN A 1 175 ? 8.764 7.391 18.667 1.00 95.56 175 ASN A N 1
ATOM 1345 C CA . ASN A 1 175 ? 8.915 6.330 17.675 1.00 95.56 175 ASN A CA 1
ATOM 1346 C C . ASN A 1 175 ? 7.898 5.203 17.894 1.00 95.56 175 ASN A C 1
ATOM 1348 O O . ASN A 1 175 ? 7.174 4.844 16.974 1.00 95.56 175 ASN A O 1
ATOM 1352 N N . LEU A 1 176 ? 7.758 4.719 19.131 1.00 96.44 176 LEU A N 1
ATOM 1353 C CA . LEU A 1 176 ? 6.773 3.685 19.470 1.00 96.44 176 LEU A CA 1
ATOM 1354 C C . LEU A 1 176 ? 5.323 4.150 19.254 1.00 96.44 176 LEU A C 1
ATOM 1356 O O . LEU A 1 176 ? 4.481 3.370 18.810 1.00 96.44 176 LEU A O 1
ATOM 1360 N N . CYS A 1 177 ? 5.015 5.422 19.537 1.00 94.94 177 CYS A N 1
ATOM 1361 C CA . CYS A 1 177 ? 3.706 5.987 19.198 1.00 94.94 177 CYS A CA 1
ATOM 1362 C C . CYS A 1 177 ? 3.482 5.973 17.678 1.00 94.94 177 CYS A C 1
ATOM 1364 O O . CYS A 1 177 ? 2.396 5.622 17.226 1.00 94.94 177 CYS A O 1
ATOM 1366 N N . GLY A 1 178 ? 4.500 6.331 16.892 1.00 94.81 178 GLY A N 1
ATOM 1367 C CA . GLY A 1 178 ? 4.438 6.335 15.434 1.00 94.81 178 GLY A CA 1
ATOM 1368 C C . GLY A 1 178 ? 4.247 4.939 14.841 1.00 94.81 178 GLY A C 1
ATOM 1369 O O . GLY A 1 178 ? 3.368 4.749 14.001 1.00 94.81 178 GLY A O 1
ATOM 1370 N N . GLU A 1 179 ? 4.984 3.950 15.349 1.00 95.50 179 GLU A N 1
ATOM 1371 C CA . GLU A 1 179 ? 4.857 2.541 14.958 1.00 95.50 179 GLU A CA 1
ATOM 1372 C C . GLU A 1 179 ? 3.456 1.994 15.235 1.00 95.50 179 GLU A C 1
ATOM 1374 O O . GLU A 1 179 ? 2.861 1.357 14.364 1.00 95.50 179 GLU A O 1
ATOM 1379 N N . PHE A 1 180 ? 2.890 2.297 16.408 1.00 94.88 180 PHE A N 1
ATOM 1380 C CA . PHE A 1 180 ? 1.512 1.932 16.725 1.00 94.88 180 PHE A CA 1
ATOM 1381 C C . PHE A 1 180 ? 0.523 2.525 15.715 1.00 94.88 180 PHE A C 1
ATOM 1383 O O . PHE A 1 180 ? -0.283 1.801 15.132 1.00 94.88 180 PHE A O 1
ATOM 1390 N N . LEU A 1 181 ? 0.602 3.839 15.483 1.00 92.56 181 LEU A N 1
ATOM 1391 C CA . LEU A 1 181 ? -0.286 4.544 14.559 1.00 92.56 181 LEU A CA 1
ATOM 1392 C C . LEU A 1 181 ? -0.178 3.973 13.137 1.00 92.56 181 LEU A C 1
ATOM 1394 O O . LEU A 1 181 ? -1.194 3.788 12.470 1.00 92.56 181 LEU A O 1
ATOM 1398 N N . ALA A 1 182 ? 1.031 3.631 12.690 1.00 91.88 182 ALA A N 1
ATOM 1399 C CA . ALA A 1 182 ? 1.269 3.064 11.367 1.00 91.88 182 ALA A CA 1
ATOM 1400 C C . ALA A 1 182 ? 0.716 1.643 11.240 1.00 91.88 182 ALA A C 1
ATOM 1402 O O . ALA A 1 182 ? 0.122 1.308 10.216 1.00 91.88 182 ALA A O 1
ATOM 1403 N N . ALA A 1 183 ? 0.857 0.832 12.290 1.00 91.38 183 ALA A N 1
ATOM 1404 C CA . ALA A 1 183 ? 0.312 -0.518 12.341 1.00 91.38 183 ALA A CA 1
ATOM 1405 C C . ALA A 1 183 ? -1.227 -0.543 12.348 1.00 91.38 183 ALA A C 1
ATOM 1407 O O . ALA A 1 183 ? -1.809 -1.540 11.927 1.00 91.38 183 ALA A O 1
ATOM 1408 N N . MET A 1 184 ? -1.887 0.542 12.773 1.00 89.12 184 MET A N 1
ATOM 1409 C CA . MET A 1 184 ? -3.348 0.668 12.720 1.00 89.12 184 MET A CA 1
ATOM 1410 C C . MET A 1 184 ? -3.887 1.068 11.338 1.00 89.12 184 MET A C 1
ATOM 1412 O O . MET A 1 184 ? -5.053 0.791 11.054 1.00 89.12 184 MET A O 1
ATOM 1416 N N . VAL A 1 185 ? -3.071 1.677 10.461 1.00 86.06 185 VAL A N 1
ATOM 1417 C CA . VAL A 1 185 ? -3.504 2.161 9.129 1.00 86.06 185 VAL A CA 1
ATOM 1418 C C . VAL A 1 185 ? -4.250 1.091 8.315 1.00 86.06 185 VAL A C 1
ATOM 1420 O O . VAL A 1 185 ? -5.337 1.411 7.828 1.00 86.06 185 VAL A O 1
ATOM 1423 N N . PRO A 1 186 ? -3.763 -0.165 8.189 1.00 83.31 186 PRO A N 1
ATOM 1424 C CA . PRO A 1 186 ? -4.448 -1.192 7.398 1.00 83.31 186 PRO A CA 1
ATOM 1425 C C . PRO A 1 186 ? -5.851 -1.547 7.910 1.00 83.31 186 PRO A C 1
ATOM 1427 O O . PRO A 1 186 ? -6.697 -1.961 7.127 1.00 83.31 186 PRO A O 1
ATOM 1430 N N . PHE A 1 187 ? -6.115 -1.370 9.207 1.00 80.75 187 PHE A N 1
ATOM 1431 C CA . PHE A 1 187 ? -7.388 -1.743 9.836 1.00 80.75 187 PHE A CA 1
ATOM 1432 C C . PHE A 1 187 ? -8.446 -0.647 9.750 1.00 80.75 187 PHE A C 1
ATOM 1434 O O . PHE A 1 187 ? -9.644 -0.927 9.782 1.00 80.75 187 PHE A O 1
ATOM 1441 N N . ILE A 1 188 ? -8.007 0.608 9.658 1.00 78.19 188 ILE A N 1
ATOM 1442 C CA . ILE A 1 188 ? -8.909 1.761 9.589 1.00 78.19 188 ILE A CA 1
ATOM 1443 C C . ILE A 1 188 ? -9.021 2.350 8.174 1.00 78.19 188 ILE A C 1
ATOM 1445 O O . ILE A 1 188 ? -9.865 3.216 7.921 1.00 78.19 188 ILE A O 1
ATOM 1449 N N . GLY A 1 189 ? -8.174 1.888 7.252 1.00 72.50 189 GLY A N 1
ATOM 1450 C CA . GLY A 1 189 ? -8.256 2.139 5.813 1.00 72.50 189 GLY A CA 1
ATOM 1451 C C . GLY A 1 189 ? -7.583 3.420 5.317 1.00 72.50 189 GLY A C 1
ATOM 1452 O O . GLY A 1 189 ? -7.471 3.607 4.113 1.00 72.50 189 GLY A O 1
ATOM 1453 N N . SER A 1 190 ? -7.121 4.324 6.190 1.00 72.44 190 SER A N 1
ATOM 1454 C CA . SER A 1 190 ? -6.331 5.487 5.748 1.00 72.44 190 SER A CA 1
ATOM 1455 C C . SER A 1 190 ? -5.521 6.140 6.866 1.00 72.44 190 SER A C 1
ATOM 1457 O O . SER A 1 190 ? -5.942 6.181 8.022 1.00 72.44 190 SER A O 1
ATOM 1459 N N . GLU A 1 191 ? -4.386 6.741 6.498 1.00 73.38 191 GLU A N 1
ATOM 1460 C CA . GLU A 1 191 ? -3.557 7.546 7.407 1.00 73.38 191 GLU A CA 1
ATOM 1461 C C . GLU A 1 191 ? -4.327 8.754 7.959 1.00 73.38 191 GLU A C 1
ATOM 1463 O O . GLU A 1 191 ? -4.251 9.049 9.148 1.00 73.38 191 GLU A O 1
ATOM 1468 N N . ALA A 1 192 ? -5.167 9.393 7.138 1.00 69.25 192 ALA A N 1
ATOM 1469 C CA . ALA A 1 192 ? -5.982 10.532 7.562 1.00 69.25 192 ALA A CA 1
ATOM 1470 C C . ALA A 1 192 ? -6.951 10.186 8.707 1.00 69.25 192 ALA A C 1
ATOM 1472 O O . ALA A 1 192 ? -7.234 11.036 9.548 1.00 69.25 192 ALA A O 1
ATOM 1473 N N . ARG A 1 193 ? -7.453 8.944 8.772 1.00 70.81 193 ARG A N 1
ATOM 1474 C CA . ARG A 1 193 ? -8.305 8.485 9.882 1.00 70.81 193 ARG A CA 1
ATOM 1475 C C . ARG A 1 193 ? -7.516 8.261 11.165 1.00 70.81 193 ARG A C 1
ATOM 1477 O O . ARG A 1 193 ? -8.069 8.492 12.234 1.00 70.81 193 ARG A O 1
ATOM 1484 N N . VAL A 1 194 ? -6.242 7.871 11.070 1.00 70.12 194 VAL A N 1
ATOM 1485 C CA . VAL A 1 194 ? -5.369 7.688 12.241 1.00 70.12 194 VAL A CA 1
ATOM 1486 C C . VAL A 1 194 ? -5.173 9.033 12.943 1.00 70.12 194 VAL A C 1
ATOM 1488 O O . VAL A 1 194 ? -5.239 9.129 14.166 1.00 70.12 194 VAL A O 1
ATOM 1491 N N . CYS A 1 195 ? -4.964 10.078 12.144 1.00 60.44 195 CYS A N 1
ATOM 1492 C CA . CYS A 1 195 ? -4.636 11.430 12.600 1.00 60.44 195 CYS A CA 1
ATOM 1493 C C . CYS A 1 195 ? -5.862 12.315 12.794 1.00 60.44 195 CYS A C 1
ATOM 1495 O O . CYS A 1 195 ? -5.752 13.399 13.368 1.00 60.44 195 CYS A O 1
ATOM 1497 N N . GLY A 1 196 ? -7.020 11.870 12.302 1.00 62.34 196 GLY A N 1
ATOM 1498 C CA . GLY A 1 196 ? -8.294 12.514 12.560 1.00 62.34 196 GLY A CA 1
ATOM 1499 C C . GLY A 1 196 ? -8.502 12.650 14.064 1.00 62.34 196 GLY A C 1
ATOM 1500 O O . GLY A 1 196 ? -8.212 11.727 14.828 1.00 62.34 196 GLY A O 1
ATOM 1501 N N . GLU A 1 197 ? -9.030 13.799 14.489 1.00 49.72 197 GLU A N 1
ATOM 1502 C CA . GLU A 1 197 ? -9.163 14.223 15.894 1.00 49.72 197 GLU A CA 1
ATOM 1503 C C . GLU A 1 197 ? -9.949 13.256 16.805 1.00 49.72 197 GLU A C 1
ATOM 1505 O O . GLU A 1 197 ? -10.104 13.524 17.992 1.00 49.72 197 GLU A O 1
ATOM 1510 N N . LYS A 1 198 ? -10.451 12.125 16.292 1.00 58.94 198 LYS A N 1
ATOM 1511 C CA . LYS A 1 198 ? -11.374 11.238 17.004 1.00 58.94 198 LYS A CA 1
ATOM 1512 C C . LYS A 1 198 ? -10.958 9.765 17.110 1.00 58.94 198 LYS A C 1
ATOM 1514 O O . LYS A 1 198 ? -11.563 9.084 17.927 1.00 58.94 198 LYS A O 1
ATOM 1519 N N . ALA A 1 199 ? -10.024 9.234 16.309 1.00 73.31 199 ALA A N 1
ATOM 1520 C CA . ALA A 1 199 ? -9.695 7.795 16.365 1.00 73.31 199 ALA A CA 1
ATOM 1521 C C . ALA A 1 199 ? -8.529 7.492 17.313 1.00 73.31 199 ALA A C 1
ATOM 1523 O O . ALA A 1 199 ? -8.632 6.594 18.138 1.00 73.31 199 ALA A O 1
ATOM 1524 N N . TYR A 1 200 ? -7.445 8.269 17.217 1.00 83.94 200 TYR A N 1
ATOM 1525 C CA . TYR A 1 200 ? -6.227 8.079 18.013 1.00 83.94 200 TYR A CA 1
ATOM 1526 C C . TYR A 1 200 ? -5.626 9.398 18.511 1.00 83.94 200 TYR A C 1
ATOM 1528 O O . TYR A 1 200 ? -4.414 9.522 18.701 1.00 83.94 200 TYR A O 1
ATOM 1536 N N . ALA A 1 201 ? -6.472 10.401 18.766 1.00 83.31 201 ALA A N 1
ATOM 1537 C CA . ALA A 1 201 ? -6.047 11.750 19.145 1.00 83.31 201 ALA A CA 1
ATOM 1538 C C . ALA A 1 201 ? -5.093 11.776 20.346 1.00 83.31 201 ALA A C 1
ATOM 1540 O O . ALA A 1 201 ? -4.125 12.532 20.351 1.00 83.31 201 ALA A O 1
ATOM 1541 N N . ARG A 1 202 ? -5.311 10.913 21.345 1.00 86.31 202 ARG A N 1
ATOM 1542 C CA . ARG A 1 202 ? -4.425 10.786 22.511 1.00 86.31 202 ARG A CA 1
ATOM 1543 C C . ARG A 1 202 ? -2.993 10.419 22.109 1.00 86.31 202 ARG A C 1
ATOM 1545 O O . ARG A 1 202 ? -2.046 11.065 22.553 1.00 86.31 202 ARG A O 1
ATOM 1552 N N . VAL A 1 203 ? -2.840 9.392 21.274 1.00 90.81 203 VAL A N 1
ATOM 1553 C CA . VAL A 1 203 ? -1.531 8.897 20.823 1.00 90.81 203 VAL A CA 1
ATOM 1554 C C . VAL A 1 203 ? -0.884 9.901 19.868 1.00 90.81 203 VAL A C 1
ATOM 1556 O O . VAL A 1 203 ? 0.293 10.224 20.022 1.00 90.81 203 VAL A O 1
ATOM 1559 N N . TRP A 1 204 ? -1.663 10.474 18.949 1.00 90.44 204 TRP A N 1
ATOM 1560 C CA . TRP A 1 204 ? -1.205 11.515 18.028 1.00 90.44 204 TRP A CA 1
ATOM 1561 C C . TRP A 1 204 ? -0.697 12.769 18.754 1.00 90.44 204 TRP A C 1
ATOM 1563 O O . TRP A 1 204 ? 0.416 13.234 18.504 1.00 90.44 204 TRP A O 1
ATOM 1573 N N . ASN A 1 205 ? -1.464 13.289 19.715 1.00 90.56 205 ASN A N 1
ATOM 1574 C CA . ASN A 1 205 ? -1.072 14.460 20.500 1.00 90.56 205 ASN A CA 1
ATOM 1575 C C . ASN A 1 205 ? 0.175 14.183 21.345 1.00 90.56 205 ASN A C 1
ATOM 1577 O O . ASN A 1 205 ? 1.040 15.052 21.474 1.00 90.56 205 ASN A O 1
ATOM 1581 N N . ARG A 1 206 ? 0.305 12.964 21.886 1.00 91.88 206 ARG A N 1
ATOM 1582 C CA . ARG A 1 206 ? 1.520 12.543 22.587 1.00 91.88 206 ARG A CA 1
ATOM 1583 C C . ARG A 1 206 ? 2.728 12.550 21.650 1.00 91.88 206 ARG A C 1
ATOM 1585 O O . ARG A 1 206 ? 3.744 13.136 22.014 1.00 91.88 206 ARG A O 1
ATOM 1592 N N . LEU A 1 207 ? 2.612 11.966 20.458 1.00 93.50 207 LEU A N 1
ATOM 1593 C CA . LEU A 1 207 ? 3.679 11.960 19.456 1.00 93.50 207 LEU A CA 1
ATOM 1594 C C . LEU A 1 207 ? 4.139 13.384 19.120 1.00 93.50 207 LEU A C 1
ATOM 1596 O O . LEU A 1 207 ? 5.330 13.680 19.205 1.00 93.50 207 LEU A O 1
ATOM 1600 N N . ARG A 1 208 ? 3.197 14.296 18.843 1.00 93.19 208 ARG A N 1
ATOM 1601 C CA . ARG A 1 208 ? 3.508 15.702 18.532 1.00 93.19 208 ARG A CA 1
ATOM 1602 C C . ARG A 1 208 ? 4.202 16.435 19.676 1.00 93.19 208 ARG A C 1
ATOM 1604 O O . ARG A 1 208 ? 5.076 17.262 19.434 1.00 93.19 208 ARG A O 1
ATOM 1611 N N . LYS A 1 209 ? 3.821 16.132 20.920 1.00 94.44 209 LYS A N 1
ATOM 1612 C CA . LYS A 1 209 ? 4.449 16.708 22.114 1.00 94.44 209 LYS A CA 1
ATOM 1613 C C . LYS A 1 209 ? 5.871 16.181 22.328 1.00 94.44 209 LYS A C 1
ATOM 1615 O O . LYS A 1 209 ? 6.727 16.934 22.781 1.00 94.44 209 LYS A O 1
ATOM 1620 N N . LEU A 1 210 ? 6.114 14.904 22.036 1.00 95.38 210 LEU A N 1
ATOM 1621 C CA . LEU A 1 210 ? 7.412 14.255 22.244 1.00 95.38 210 LEU A CA 1
ATOM 1622 C C . LEU A 1 210 ? 8.432 14.571 21.145 1.00 95.38 210 LEU A C 1
ATOM 1624 O O . LEU A 1 210 ? 9.627 14.598 21.428 1.00 95.38 210 LEU A O 1
ATOM 1628 N N . ASP A 1 211 ? 7.976 14.824 19.918 1.00 94.56 211 ASP A N 1
ATOM 1629 C CA . ASP A 1 211 ? 8.842 15.134 18.779 1.00 94.56 211 ASP A CA 1
ATOM 1630 C C . ASP A 1 211 ? 8.362 16.368 17.992 1.00 94.56 211 ASP A C 1
ATOM 1632 O O . ASP A 1 211 ? 8.003 16.251 16.825 1.00 94.56 211 ASP A O 1
ATOM 1636 N N . PRO A 1 212 ? 8.345 17.578 18.582 1.00 93.75 212 PRO A N 1
ATOM 1637 C CA . PRO A 1 212 ? 7.724 18.764 17.978 1.00 93.75 212 PRO A CA 1
ATOM 1638 C C . PRO A 1 212 ? 8.381 19.245 16.675 1.00 93.75 212 PRO A C 1
ATOM 1640 O O . PRO A 1 212 ? 7.768 20.011 15.937 1.00 93.75 212 PRO A O 1
ATOM 1643 N N . LYS A 1 213 ? 9.619 18.820 16.394 1.00 93.25 213 LYS A N 1
ATOM 1644 C CA . LYS A 1 213 ? 10.356 19.142 15.159 1.00 93.25 213 LYS A CA 1
ATOM 1645 C C . LYS A 1 213 ? 10.343 17.995 14.143 1.00 93.25 213 LYS A C 1
ATOM 1647 O O . LYS A 1 213 ? 11.046 18.087 13.143 1.00 93.25 213 LYS A O 1
ATOM 1652 N N . ASP A 1 214 ? 9.582 16.940 14.424 1.00 93.25 214 ASP A N 1
ATOM 1653 C CA . ASP A 1 214 ? 9.465 15.737 13.604 1.00 93.25 214 ASP A CA 1
ATOM 1654 C C . ASP A 1 214 ? 10.817 15.124 13.210 1.00 93.25 214 ASP A C 1
ATOM 1656 O O . ASP A 1 214 ? 11.045 14.758 12.060 1.00 93.25 214 ASP A O 1
ATOM 1660 N N . LYS A 1 215 ? 11.746 15.027 14.166 1.00 93.44 215 LYS A N 1
ATOM 1661 C CA . LYS A 1 215 ? 13.066 14.421 13.944 1.00 93.44 215 LYS A CA 1
ATOM 1662 C C . LYS A 1 215 ? 12.962 12.952 13.539 1.00 93.44 215 LYS A C 1
ATOM 1664 O O . LYS A 1 215 ? 13.822 12.467 12.812 1.00 93.44 215 LYS A O 1
ATOM 1669 N N . THR A 1 216 ? 11.939 12.256 14.027 1.00 91.81 216 THR A N 1
ATOM 1670 C CA . THR A 1 216 ? 11.657 10.865 13.660 1.00 91.81 216 THR A CA 1
ATOM 1671 C C . THR A 1 216 ? 11.053 10.760 12.258 1.00 91.81 216 THR A C 1
ATOM 1673 O O . THR A 1 216 ? 11.335 9.802 11.550 1.00 91.81 216 THR A O 1
ATOM 1676 N N . GLY A 1 217 ? 10.276 11.751 11.807 1.00 93.81 217 GLY A N 1
ATOM 1677 C CA . GLY A 1 217 ? 9.570 11.727 10.520 1.00 93.81 217 GLY A CA 1
ATOM 1678 C C . GLY A 1 217 ? 8.172 11.107 10.585 1.00 93.81 217 GLY A C 1
ATOM 1679 O O . GLY A 1 217 ? 7.514 10.941 9.552 1.00 93.81 217 GLY A O 1
ATOM 1680 N N . TRP A 1 218 ? 7.698 10.744 11.780 1.00 93.62 218 TRP A N 1
ATOM 1681 C CA . TRP A 1 218 ? 6.357 10.196 11.958 1.00 93.62 218 TRP A CA 1
ATOM 1682 C C . TRP A 1 218 ? 5.260 11.237 11.738 1.00 93.62 218 TRP A C 1
ATOM 1684 O O . TRP A 1 218 ? 4.245 10.909 11.127 1.00 93.62 218 TRP A O 1
ATOM 1694 N N . GLN A 1 219 ? 5.433 12.489 12.179 1.00 91.38 219 GLN A N 1
ATOM 1695 C CA . GLN A 1 219 ? 4.422 13.518 11.918 1.00 91.38 219 GLN A CA 1
ATOM 1696 C C . GLN A 1 219 ? 4.266 13.755 10.421 1.00 91.38 219 GLN A C 1
ATOM 1698 O O . GLN A 1 219 ? 3.137 13.859 9.938 1.00 91.38 219 GLN A O 1
ATOM 1703 N N . ARG A 1 220 ? 5.377 13.800 9.677 1.00 89.94 220 ARG A N 1
ATOM 1704 C CA . ARG A 1 220 ? 5.377 13.921 8.220 1.00 89.94 220 ARG A CA 1
ATOM 1705 C C . ARG A 1 220 ? 4.584 12.790 7.596 1.00 89.94 220 ARG A C 1
ATOM 1707 O O . ARG A 1 220 ? 3.636 13.099 6.887 1.00 89.94 220 ARG A O 1
ATOM 1714 N N . ARG A 1 221 ? 4.881 11.521 7.908 1.00 90.69 221 ARG A N 1
ATOM 1715 C CA . ARG A 1 221 ? 4.114 10.367 7.392 1.00 90.69 221 ARG A CA 1
ATOM 1716 C C . ARG A 1 221 ? 2.603 10.587 7.508 1.00 90.69 221 ARG A C 1
ATOM 1718 O O . ARG A 1 221 ? 1.849 10.334 6.584 1.00 90.69 221 ARG A O 1
ATOM 1725 N N . PHE A 1 222 ? 2.163 11.096 8.643 1.00 86.75 222 PHE A N 1
ATOM 1726 C CA . PHE A 1 222 ? 0.752 11.218 8.979 1.00 86.75 222 PHE A CA 1
ATOM 1727 C C . PHE A 1 222 ? 0.067 12.489 8.456 1.00 86.75 222 PHE A C 1
ATOM 1729 O O . PHE A 1 222 ? -1.157 12.548 8.364 1.00 86.75 222 PHE A O 1
ATOM 1736 N N . THR A 1 223 ? 0.843 13.502 8.076 1.00 83.62 223 THR A N 1
ATOM 1737 C CA . THR A 1 223 ? 0.333 14.784 7.562 1.00 83.62 223 THR A CA 1
ATOM 1738 C C . THR A 1 223 ? 0.499 14.937 6.053 1.00 83.62 223 THR A C 1
ATOM 1740 O O . THR A 1 223 ? -0.200 15.744 5.443 1.00 83.62 223 THR A O 1
ATOM 1743 N N . LEU A 1 224 ? 1.378 14.144 5.433 1.00 80.06 224 LEU A N 1
ATOM 1744 C CA . LEU A 1 224 ? 1.664 14.180 3.997 1.00 80.06 224 LEU A CA 1
ATOM 1745 C C . LEU A 1 224 ? 0.480 13.690 3.138 1.00 80.06 224 LEU A C 1
ATOM 1747 O O . LEU A 1 224 ? 0.366 14.054 1.963 1.00 80.06 224 LEU A O 1
ATOM 1751 N N . GLY A 1 225 ? -0.404 12.866 3.714 1.00 78.31 225 GLY A N 1
ATOM 1752 C CA . GLY A 1 225 ? -1.504 12.210 3.003 1.00 78.31 225 GLY A CA 1
ATOM 1753 C C . GLY A 1 225 ? -0.994 11.278 1.896 1.00 78.31 225 GLY A C 1
ATOM 1754 O O . GLY A 1 225 ? 0.115 10.760 1.981 1.00 78.31 225 GLY A O 1
ATOM 1755 N N . SER A 1 226 ? -1.760 11.106 0.813 1.00 75.25 226 SER A N 1
ATOM 1756 C CA . SER A 1 226 ? -1.345 10.293 -0.351 1.00 75.25 226 SER A CA 1
ATOM 1757 C C . SER A 1 226 ? -0.219 10.917 -1.192 1.00 75.25 226 SER A C 1
ATOM 1759 O O . SER A 1 226 ? 0.171 10.373 -2.225 1.00 75.25 226 SER A O 1
ATOM 1761 N N . GLY A 1 227 ? 0.260 12.105 -0.814 1.00 80.06 227 GLY A N 1
ATOM 1762 C CA . GLY A 1 227 ? 1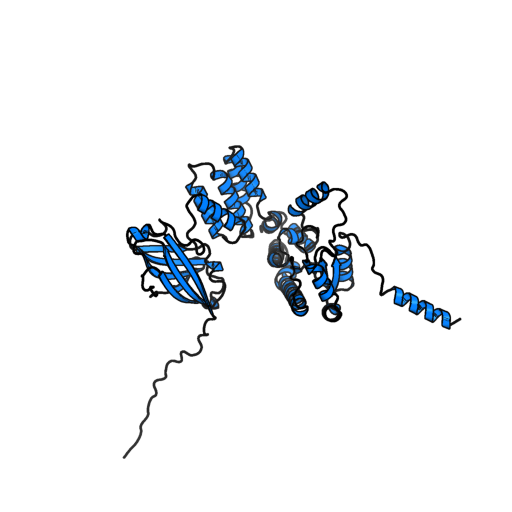.260 12.863 -1.559 1.00 80.06 227 GLY A CA 1
ATOM 1763 C C . GLY A 1 227 ? 0.756 13.516 -2.857 1.00 80.06 227 GLY A C 1
ATOM 1764 O O . GLY A 1 227 ? 1.511 14.219 -3.525 1.00 80.06 227 GLY A O 1
ATOM 1765 N N . ALA A 1 228 ? -0.530 13.382 -3.201 1.00 83.88 228 ALA A N 1
ATOM 1766 C CA . ALA A 1 228 ? -1.106 13.961 -4.421 1.00 83.88 228 ALA A CA 1
ATOM 1767 C C . ALA A 1 228 ? -0.963 15.492 -4.522 1.00 83.88 228 ALA A C 1
ATOM 1769 O O . ALA A 1 228 ? -0.933 16.041 -5.623 1.00 83.88 228 ALA A O 1
ATOM 1770 N N . ALA A 1 229 ? -0.869 16.195 -3.389 1.00 84.62 229 ALA A N 1
ATOM 1771 C CA . ALA A 1 229 ? -0.621 17.633 -3.374 1.00 84.62 229 ALA A CA 1
ATOM 1772 C C . ALA A 1 229 ? 0.755 17.993 -3.965 1.00 84.62 229 ALA A C 1
ATOM 1774 O O . ALA A 1 229 ? 0.838 18.951 -4.728 1.00 84.62 229 ALA A O 1
ATOM 1775 N N . PHE A 1 230 ? 1.805 17.206 -3.694 1.00 84.19 230 PHE A N 1
ATOM 1776 C CA . PHE A 1 230 ? 3.154 17.448 -4.231 1.00 84.19 230 PHE A CA 1
ATOM 1777 C C . PHE A 1 230 ? 3.183 17.317 -5.745 1.00 84.19 230 PHE A C 1
ATOM 1779 O O . PHE A 1 230 ? 3.733 18.178 -6.422 1.00 84.19 230 PHE A O 1
ATOM 1786 N N . VAL A 1 231 ? 2.524 16.281 -6.268 1.00 90.25 231 VAL A N 1
ATOM 1787 C CA . VAL A 1 231 ? 2.407 16.057 -7.713 1.00 90.25 231 VAL A CA 1
ATOM 1788 C C . VAL A 1 231 ? 1.685 17.232 -8.378 1.00 90.25 231 VAL A C 1
ATOM 1790 O O . VAL A 1 231 ? 2.144 17.733 -9.397 1.00 90.25 231 VAL A O 1
ATOM 1793 N N . LYS A 1 232 ? 0.606 17.747 -7.770 1.00 90.44 232 LYS A N 1
ATOM 1794 C CA . LYS A 1 232 ? -0.118 18.926 -8.282 1.00 90.44 232 LYS A CA 1
ATOM 1795 C C . LYS A 1 232 ? 0.717 20.204 -8.254 1.00 90.44 232 LYS A C 1
ATOM 1797 O O . LYS A 1 232 ? 0.674 20.962 -9.216 1.00 90.44 232 LYS A O 1
ATOM 1802 N N . ILE A 1 233 ? 1.457 20.444 -7.172 1.00 91.19 233 ILE A N 1
ATOM 1803 C CA . ILE A 1 233 ? 2.341 21.611 -7.047 1.00 91.19 233 ILE A CA 1
ATOM 1804 C C . ILE A 1 233 ? 3.458 21.537 -8.095 1.00 91.19 233 ILE A C 1
ATOM 1806 O O . ILE A 1 233 ? 3.706 22.511 -8.797 1.00 91.19 233 ILE A O 1
ATOM 1810 N N . ALA A 1 234 ? 4.088 20.372 -8.261 1.00 92.69 234 ALA A N 1
ATOM 1811 C CA . ALA A 1 234 ? 5.105 20.161 -9.285 1.00 92.69 234 ALA A CA 1
ATOM 1812 C C . ALA A 1 234 ? 4.551 20.347 -10.705 1.00 92.69 234 ALA A C 1
ATOM 1814 O O . ALA A 1 234 ? 5.159 21.041 -11.517 1.00 92.69 234 ALA A O 1
ATOM 1815 N N . ALA A 1 235 ? 3.364 19.806 -10.988 1.00 91.75 235 ALA A N 1
ATOM 1816 C CA . ALA A 1 235 ? 2.689 20.019 -12.263 1.00 91.75 235 ALA A CA 1
ATOM 1817 C C . ALA A 1 235 ? 2.397 21.508 -12.521 1.00 91.75 235 ALA A C 1
ATOM 1819 O O . ALA A 1 235 ? 2.565 21.962 -13.648 1.00 91.75 235 ALA A O 1
ATOM 1820 N N . ALA A 1 236 ? 2.013 22.281 -11.498 1.00 93.50 236 ALA A N 1
ATOM 1821 C CA . ALA A 1 236 ? 1.816 23.727 -11.625 1.00 93.50 236 ALA A CA 1
ATOM 1822 C C . ALA A 1 236 ? 3.121 24.452 -11.999 1.00 93.50 236 ALA A C 1
ATOM 1824 O O . ALA A 1 236 ? 3.141 25.183 -12.986 1.00 93.50 236 ALA A O 1
ATOM 1825 N N . TYR A 1 237 ? 4.233 24.161 -11.313 1.00 93.81 237 TYR A N 1
ATOM 1826 C CA . TYR A 1 237 ? 5.547 24.706 -11.684 1.00 93.81 237 TYR A CA 1
ATOM 1827 C C . TYR A 1 237 ? 5.948 24.355 -13.124 1.00 93.81 237 TYR A C 1
ATOM 1829 O O . TYR A 1 237 ? 6.475 25.203 -13.843 1.00 93.81 237 TYR A O 1
ATOM 1837 N N . ALA A 1 238 ? 5.683 23.120 -13.562 1.00 90.25 238 ALA A N 1
ATOM 1838 C CA . ALA A 1 238 ? 5.956 22.687 -14.930 1.00 90.25 238 ALA A CA 1
ATOM 1839 C C . ALA A 1 238 ? 5.077 23.415 -15.964 1.00 90.25 238 ALA A C 1
ATOM 1841 O O . ALA A 1 238 ? 5.554 23.765 -17.043 1.00 90.25 238 ALA A O 1
ATOM 1842 N N . LEU A 1 239 ? 3.800 23.657 -15.643 1.00 90.25 239 LEU A N 1
ATOM 1843 C CA . LEU A 1 239 ? 2.866 24.413 -16.488 1.00 90.25 239 LEU A CA 1
ATOM 1844 C C . LEU A 1 239 ? 3.290 25.876 -16.653 1.00 90.25 239 LEU A C 1
ATOM 1846 O O . LEU A 1 239 ? 3.140 26.428 -17.738 1.00 90.25 239 LEU A O 1
ATOM 1850 N N . GLU A 1 240 ? 3.830 26.478 -15.597 1.00 92.69 240 GLU A N 1
ATOM 1851 C CA . GLU A 1 240 ? 4.291 27.871 -15.568 1.00 92.69 240 GLU A CA 1
ATOM 1852 C C . GLU A 1 240 ? 5.691 28.063 -16.181 1.00 92.69 240 GLU A C 1
ATOM 1854 O O . GLU A 1 240 ? 6.215 29.174 -16.188 1.00 92.69 240 GLU A O 1
ATOM 1859 N N . GLY A 1 241 ? 6.332 26.995 -16.676 1.00 89.00 241 GLY A N 1
ATOM 1860 C CA . GLY A 1 241 ? 7.701 27.055 -17.199 1.00 89.00 241 GLY A CA 1
ATOM 1861 C C . GLY A 1 241 ? 8.768 27.287 -16.121 1.00 89.00 241 GLY A C 1
ATOM 1862 O O . GLY A 1 241 ? 9.913 27.592 -16.439 1.00 89.00 241 GLY A O 1
ATOM 1863 N N . ASN A 1 242 ? 8.422 27.117 -14.841 1.00 92.38 242 ASN A N 1
ATOM 1864 C CA . ASN A 1 242 ? 9.297 27.362 -13.697 1.00 92.38 242 ASN A CA 1
ATOM 1865 C C . ASN A 1 242 ? 9.773 26.048 -13.050 1.00 92.38 242 ASN A C 1
ATOM 1867 O O . ASN A 1 242 ? 9.684 25.836 -11.836 1.00 92.38 242 ASN A O 1
ATOM 1871 N N . ALA A 1 243 ? 10.287 25.136 -13.879 1.00 88.25 243 ALA A N 1
ATOM 1872 C CA . ALA A 1 243 ? 10.741 23.818 -13.436 1.00 88.25 243 ALA A CA 1
ATOM 1873 C C . ALA A 1 243 ? 11.884 23.891 -12.404 1.00 88.25 243 ALA A C 1
ATOM 1875 O O . ALA A 1 243 ? 11.982 23.022 -11.538 1.00 88.25 243 ALA A O 1
ATOM 1876 N N . ALA A 1 244 ? 12.713 24.943 -12.445 1.00 89.62 244 ALA A N 1
ATOM 1877 C CA . ALA A 1 244 ? 13.793 25.162 -11.483 1.00 89.62 244 ALA A CA 1
ATOM 1878 C C . ALA A 1 244 ? 13.268 25.425 -10.060 1.00 89.62 244 ALA A C 1
ATOM 1880 O O . ALA A 1 244 ? 13.743 24.801 -9.108 1.00 89.62 244 ALA A O 1
ATOM 1881 N N . ALA A 1 245 ? 12.250 26.283 -9.898 1.00 92.62 245 ALA A N 1
ATOM 1882 C CA . ALA A 1 245 ? 11.616 26.490 -8.594 1.00 92.62 245 ALA A CA 1
ATOM 1883 C C . ALA A 1 245 ? 10.917 25.215 -8.102 1.00 92.62 245 ALA A C 1
ATOM 1885 O O . ALA A 1 245 ? 11.038 24.860 -6.928 1.00 92.62 245 ALA A O 1
ATOM 1886 N N . GLY A 1 246 ? 10.266 24.478 -9.008 1.00 93.06 246 GLY A N 1
ATOM 1887 C CA . GLY A 1 246 ? 9.690 23.170 -8.697 1.00 93.06 246 GLY A CA 1
ATOM 1888 C C . GLY A 1 246 ? 10.732 22.154 -8.217 1.00 93.06 246 GLY A C 1
ATOM 1889 O O . GLY A 1 246 ? 10.495 21.436 -7.243 1.00 93.06 246 GLY A O 1
ATOM 1890 N N . ALA A 1 247 ? 11.915 22.124 -8.835 1.00 91.44 247 ALA A N 1
ATOM 1891 C CA . ALA A 1 247 ? 13.013 21.258 -8.413 1.00 91.44 247 ALA A CA 1
ATOM 1892 C C . ALA A 1 247 ? 13.537 21.648 -7.021 1.00 91.44 247 ALA A C 1
ATOM 1894 O O . ALA A 1 247 ? 13.766 20.770 -6.187 1.00 91.44 247 ALA A O 1
ATOM 1895 N N . GLY A 1 248 ? 13.653 22.951 -6.735 1.00 93.69 248 GLY A N 1
ATOM 1896 C CA . GLY A 1 248 ? 13.995 23.463 -5.404 1.00 93.69 248 GLY A CA 1
ATOM 1897 C C . GLY A 1 248 ? 12.972 23.068 -4.333 1.00 93.69 248 GLY A C 1
ATOM 1898 O O . GLY A 1 248 ? 13.351 22.606 -3.256 1.00 93.69 248 GLY A O 1
ATOM 1899 N N . PHE A 1 249 ? 11.677 23.160 -4.649 1.00 92.69 249 PHE A N 1
ATOM 1900 C CA . PHE A 1 249 ? 10.595 22.686 -3.782 1.00 92.69 249 PHE A CA 1
ATOM 1901 C C . PHE A 1 249 ? 10.727 21.187 -3.470 1.00 92.69 249 PHE A C 1
ATOM 1903 O O . PHE A 1 249 ? 10.695 20.793 -2.303 1.00 92.69 249 PHE A O 1
ATOM 1910 N N . LEU A 1 250 ? 10.945 20.344 -4.485 1.00 92.31 250 LEU A N 1
ATOM 1911 C CA . LEU A 1 250 ? 11.118 18.903 -4.270 1.00 92.31 250 LEU A CA 1
ATOM 1912 C C . LEU A 1 250 ? 12.395 18.562 -3.504 1.00 92.31 250 LEU A C 1
ATOM 1914 O O . LEU A 1 250 ? 12.376 17.644 -2.685 1.00 92.31 250 LEU A O 1
ATOM 1918 N N . ALA A 1 251 ? 13.490 19.286 -3.730 1.00 92.69 251 ALA A N 1
ATOM 1919 C CA . ALA A 1 251 ? 14.717 19.117 -2.958 1.00 92.69 251 ALA A CA 1
ATOM 1920 C C . ALA A 1 251 ? 14.486 19.433 -1.470 1.00 92.69 251 ALA A C 1
ATOM 1922 O O . ALA A 1 251 ? 14.881 18.647 -0.607 1.00 92.69 251 ALA A O 1
ATOM 1923 N N . ALA A 1 252 ? 13.772 20.521 -1.165 1.00 91.38 252 ALA A N 1
ATOM 1924 C CA . ALA A 1 252 ? 13.396 20.876 0.202 1.00 91.38 252 ALA A CA 1
ATOM 1925 C C . ALA A 1 252 ? 12.473 19.828 0.847 1.00 91.38 252 ALA A C 1
ATOM 1927 O O . ALA A 1 252 ? 12.627 19.504 2.025 1.00 91.38 252 ALA A O 1
ATOM 1928 N N . GLU A 1 253 ? 11.540 19.251 0.085 1.00 89.94 253 GLU A N 1
ATOM 1929 C CA . GLU A 1 253 ? 10.716 18.141 0.570 1.00 89.94 253 GLU A CA 1
ATOM 1930 C C . GLU A 1 253 ? 11.541 16.872 0.821 1.00 89.94 253 GLU A C 1
ATOM 1932 O O . GLU A 1 253 ? 11.349 16.202 1.836 1.00 89.94 253 GLU A O 1
ATOM 1937 N N . ARG A 1 254 ? 12.498 16.545 -0.049 1.00 89.88 254 ARG A N 1
ATOM 1938 C CA . ARG A 1 254 ? 13.380 15.380 0.122 1.00 89.88 254 ARG A CA 1
ATOM 1939 C C . ARG A 1 254 ? 14.359 15.527 1.287 1.00 89.88 254 ARG A C 1
ATOM 1941 O O . ARG A 1 254 ? 14.745 14.512 1.856 1.00 89.88 254 ARG A O 1
ATOM 1948 N N . ALA A 1 255 ? 14.720 16.750 1.671 1.00 90.31 255 ALA A N 1
ATOM 1949 C CA . ALA A 1 255 ? 15.591 17.012 2.819 1.00 90.31 255 ALA A CA 1
ATOM 1950 C C . ALA A 1 255 ? 14.920 16.745 4.182 1.00 90.31 255 ALA A C 1
ATOM 1952 O O . ALA A 1 255 ? 15.604 16.631 5.199 1.00 90.31 255 ALA A O 1
ATOM 1953 N N . LYS A 1 256 ? 13.586 16.645 4.225 1.00 90.25 256 LYS A N 1
ATOM 1954 C CA . LYS A 1 256 ? 12.841 16.314 5.448 1.00 90.25 256 LYS A CA 1
ATOM 1955 C C . LYS A 1 256 ? 12.970 14.814 5.781 1.00 90.25 256 LYS A C 1
ATOM 1957 O O . LYS A 1 256 ? 13.206 14.014 4.876 1.00 90.25 256 LYS A O 1
ATOM 1962 N N . PRO A 1 257 ? 12.792 14.396 7.050 1.00 90.69 257 PRO A N 1
ATOM 1963 C CA . PRO A 1 257 ? 12.906 12.987 7.436 1.00 90.69 257 PRO A CA 1
ATOM 1964 C C . PRO A 1 257 ? 11.912 12.090 6.685 1.00 90.69 257 PRO A C 1
ATOM 1966 O O . PRO A 1 257 ? 10.705 12.244 6.831 1.00 90.69 257 PRO A O 1
ATOM 1969 N N . ASN A 1 258 ? 12.413 11.142 5.884 1.00 88.12 258 ASN A N 1
ATOM 1970 C CA . ASN A 1 258 ? 11.580 10.304 5.005 1.00 88.12 258 ASN A CA 1
ATOM 1971 C C . ASN A 1 258 ? 11.563 8.813 5.382 1.00 88.12 258 ASN A C 1
ATOM 1973 O O . ASN A 1 258 ? 10.932 8.015 4.689 1.00 88.12 258 ASN A O 1
ATOM 1977 N N . ALA A 1 259 ? 12.246 8.428 6.465 1.00 88.81 259 ALA A N 1
ATOM 1978 C CA . ALA A 1 259 ? 12.439 7.028 6.857 1.00 88.81 259 ALA A CA 1
ATOM 1979 C C . ALA A 1 259 ? 11.118 6.269 7.072 1.00 88.81 259 ALA A C 1
ATOM 1981 O O . ALA A 1 259 ? 11.039 5.075 6.797 1.00 88.81 259 ALA A O 1
ATOM 1982 N N . HIS A 1 260 ? 10.074 6.972 7.515 1.00 92.19 260 HIS A N 1
ATOM 1983 C CA . HIS A 1 260 ? 8.770 6.382 7.808 1.00 92.19 260 HIS A CA 1
ATOM 1984 C C . HIS A 1 260 ? 7.706 6.648 6.744 1.00 92.19 260 HIS A C 1
ATOM 1986 O O . HIS A 1 260 ? 6.557 6.273 6.963 1.00 92.19 260 HIS A O 1
ATOM 1992 N N . LEU A 1 261 ? 8.030 7.264 5.604 1.00 90.81 261 LEU A N 1
ATOM 1993 C CA . LEU A 1 261 ? 7.034 7.454 4.546 1.00 90.81 261 LEU A CA 1
ATOM 1994 C C . LEU A 1 261 ? 6.520 6.109 4.019 1.00 90.81 261 LEU A C 1
ATOM 1996 O O . LEU A 1 261 ? 7.282 5.151 3.852 1.00 90.81 261 LEU A O 1
ATOM 2000 N N . SER A 1 262 ? 5.223 6.046 3.722 1.00 88.44 262 SER A N 1
ATOM 2001 C CA . SER A 1 262 ? 4.637 4.892 3.042 1.00 88.44 262 SER A CA 1
ATOM 2002 C C . SER A 1 262 ? 5.217 4.728 1.628 1.00 88.44 262 SER A C 1
ATOM 2004 O O . SER A 1 262 ? 5.869 5.622 1.079 1.00 88.44 262 SER A O 1
ATOM 2006 N N . VAL A 1 263 ? 5.012 3.557 1.016 1.00 89.31 263 VAL A N 1
ATOM 2007 C CA . VAL A 1 263 ? 5.406 3.320 -0.385 1.00 89.31 263 VAL A CA 1
ATOM 2008 C C . VAL A 1 263 ? 4.768 4.365 -1.304 1.00 89.31 263 VAL A C 1
ATOM 2010 O O . VAL A 1 263 ? 5.489 5.022 -2.051 1.00 89.31 263 VAL A O 1
ATOM 2013 N N . GLU A 1 264 ? 3.461 4.599 -1.171 1.00 89.94 264 GLU A N 1
ATOM 2014 C CA . GLU A 1 264 ? 2.735 5.586 -1.980 1.00 89.94 264 GLU A CA 1
ATOM 2015 C C . GLU A 1 264 ? 3.268 7.008 -1.807 1.00 89.94 264 GLU A C 1
ATOM 2017 O O . GLU A 1 264 ? 3.414 7.740 -2.782 1.00 89.94 264 GLU A O 1
ATOM 2022 N N . GLN A 1 265 ? 3.619 7.401 -0.585 1.00 91.44 265 GLN A N 1
ATOM 2023 C CA . GLN A 1 265 ? 4.190 8.720 -0.311 1.00 91.44 265 GLN A CA 1
ATOM 2024 C C . GLN A 1 265 ? 5.559 8.913 -0.960 1.00 91.44 265 GLN A C 1
ATOM 2026 O O . GLN A 1 265 ? 5.840 9.974 -1.517 1.00 91.44 265 GLN A O 1
ATOM 2031 N N . ARG A 1 266 ? 6.410 7.882 -0.920 1.00 92.69 266 ARG A N 1
ATOM 2032 C CA . ARG A 1 266 ? 7.709 7.909 -1.607 1.00 92.69 266 ARG A CA 1
ATOM 2033 C C . ARG A 1 266 ? 7.524 7.970 -3.118 1.00 92.69 266 ARG A C 1
ATOM 2035 O O . ARG A 1 266 ? 8.180 8.772 -3.773 1.00 92.69 266 ARG A O 1
ATOM 2042 N N . GLN A 1 267 ? 6.587 7.196 -3.659 1.00 94.12 267 GLN A N 1
ATOM 2043 C CA . GLN A 1 267 ? 6.237 7.244 -5.077 1.00 94.12 267 GLN A CA 1
ATOM 2044 C C . GLN A 1 267 ? 5.706 8.611 -5.504 1.00 94.12 267 GLN A C 1
ATOM 2046 O O . GLN A 1 267 ? 6.096 9.095 -6.558 1.00 94.12 267 GLN A O 1
ATOM 2051 N N . ALA A 1 268 ? 4.883 9.269 -4.686 1.00 93.69 268 ALA A N 1
ATOM 2052 C CA . ALA A 1 268 ? 4.374 10.603 -4.986 1.00 93.69 268 ALA A CA 1
ATOM 2053 C C . ALA A 1 268 ? 5.501 11.639 -5.153 1.00 93.69 268 ALA A C 1
ATOM 2055 O O . ALA A 1 268 ? 5.407 12.507 -6.018 1.00 93.69 268 ALA A O 1
ATOM 2056 N N . LEU A 1 269 ? 6.587 11.538 -4.373 1.00 93.44 269 LEU A N 1
ATOM 2057 C CA . LEU A 1 269 ? 7.762 12.407 -4.531 1.00 93.44 269 LEU A CA 1
ATOM 2058 C C . LEU A 1 269 ? 8.477 12.172 -5.870 1.00 93.44 269 LEU A C 1
ATOM 2060 O O . LEU A 1 269 ? 8.928 13.127 -6.501 1.00 93.44 269 LEU A O 1
ATOM 2064 N N . GLU A 1 270 ? 8.570 10.920 -6.318 1.00 95.38 270 GLU A N 1
ATOM 2065 C CA . GLU A 1 270 ? 9.156 10.579 -7.621 1.00 95.38 270 GLU A CA 1
ATOM 2066 C C . GLU A 1 270 ? 8.230 10.971 -8.785 1.00 95.38 270 GLU A C 1
ATOM 2068 O O . GLU A 1 270 ? 8.694 11.525 -9.779 1.00 95.38 270 GLU A O 1
ATOM 2073 N N . MET A 1 271 ? 6.914 10.792 -8.635 1.00 96.56 271 MET A N 1
ATOM 2074 C CA . MET A 1 271 ? 5.910 11.261 -9.598 1.00 96.56 271 MET A CA 1
ATOM 2075 C C . MET A 1 271 ? 5.914 12.785 -9.732 1.00 96.56 271 MET A C 1
ATOM 2077 O O . MET A 1 271 ? 5.755 13.311 -10.829 1.00 96.56 271 MET A O 1
ATOM 2081 N N . ALA A 1 272 ? 6.136 13.514 -8.639 1.00 95.38 272 ALA A N 1
ATOM 2082 C CA . ALA A 1 272 ? 6.276 14.962 -8.691 1.00 95.38 272 ALA A CA 1
ATOM 2083 C C . ALA A 1 272 ? 7.545 15.382 -9.454 1.00 95.38 272 ALA A C 1
ATOM 2085 O O . ALA A 1 272 ? 7.503 16.329 -10.234 1.00 95.38 272 ALA A O 1
ATOM 2086 N N . ALA A 1 273 ? 8.660 14.659 -9.292 1.00 95.62 273 ALA A N 1
ATOM 2087 C CA . ALA A 1 273 ? 9.862 14.898 -10.093 1.00 95.62 273 ALA A CA 1
ATOM 2088 C C . ALA A 1 273 ? 9.612 14.616 -11.583 1.00 95.62 273 ALA A C 1
ATOM 2090 O O . ALA A 1 273 ? 10.036 15.404 -12.427 1.00 95.62 273 ALA A O 1
ATOM 2091 N N . PHE A 1 274 ? 8.861 13.553 -11.894 1.00 96.25 274 PHE A N 1
ATOM 2092 C CA . PHE A 1 274 ? 8.443 13.235 -13.258 1.00 96.25 274 PHE A CA 1
ATOM 2093 C C . PHE A 1 274 ? 7.618 14.372 -13.879 1.00 96.25 274 PHE A C 1
ATOM 2095 O O . PHE A 1 274 ? 7.896 14.783 -15.003 1.00 96.25 274 PHE A O 1
ATOM 2102 N N . GLU A 1 275 ? 6.654 14.947 -13.153 1.00 95.62 275 GLU A N 1
ATOM 2103 C CA . GLU A 1 275 ? 5.849 16.070 -13.660 1.00 95.62 275 GLU A CA 1
ATOM 2104 C C . GLU A 1 275 ? 6.697 17.284 -14.071 1.00 95.62 275 GLU A C 1
ATOM 2106 O O . GLU A 1 275 ? 6.362 17.953 -15.049 1.00 95.62 275 GLU A O 1
ATOM 2111 N N . LEU A 1 276 ? 7.814 17.547 -13.381 1.00 94.69 276 LEU A N 1
ATOM 2112 C CA . LEU A 1 276 ? 8.715 18.658 -13.712 1.00 94.69 276 LEU A CA 1
ATOM 2113 C C . LEU A 1 276 ? 9.524 18.437 -14.991 1.00 94.69 276 LEU A C 1
ATOM 2115 O O . LEU A 1 276 ? 9.958 19.415 -15.596 1.00 94.69 276 LEU A O 1
ATOM 2119 N N . CYS A 1 277 ? 9.770 17.186 -15.383 1.00 92.25 277 CYS A N 1
ATOM 2120 C CA . CYS A 1 277 ? 10.624 16.866 -16.526 1.00 92.25 277 CYS A CA 1
ATOM 2121 C C . CYS A 1 277 ? 9.862 16.290 -17.724 1.00 92.25 277 CYS A C 1
ATOM 2123 O O . CYS A 1 277 ? 10.376 16.338 -18.833 1.00 92.25 277 CYS A O 1
ATOM 2125 N N . ARG A 1 278 ? 8.629 15.791 -17.555 1.00 92.25 278 ARG A N 1
ATOM 2126 C CA . ARG A 1 278 ? 7.905 15.044 -18.605 1.00 92.25 278 ARG A CA 1
ATOM 2127 C C . ARG A 1 278 ? 7.630 15.811 -19.902 1.00 92.25 278 ARG A C 1
ATOM 2129 O O . ARG A 1 278 ? 7.252 15.194 -20.890 1.00 92.25 278 ARG A O 1
ATOM 2136 N N . ARG A 1 279 ? 7.706 17.145 -19.879 1.00 87.31 279 ARG A N 1
ATOM 2137 C CA . ARG A 1 279 ? 7.482 18.013 -21.051 1.00 87.31 279 ARG A CA 1
ATOM 2138 C C . ARG A 1 279 ? 8.777 18.434 -21.741 1.00 87.31 279 ARG A C 1
ATOM 2140 O O . ARG A 1 279 ? 8.716 19.020 -22.815 1.00 87.31 279 ARG A O 1
ATOM 2147 N N . ASP A 1 280 ? 9.914 18.178 -21.108 1.00 89.19 280 ASP A N 1
ATOM 2148 C CA . ASP A 1 280 ? 11.231 18.491 -21.635 1.00 89.19 280 ASP A CA 1
ATOM 2149 C C . ASP A 1 280 ? 11.797 17.243 -22.319 1.00 89.19 280 ASP A C 1
ATOM 2151 O O . ASP A 1 280 ? 12.234 16.298 -21.660 1.00 89.19 280 ASP A O 1
ATOM 2155 N N . GLU A 1 281 ? 11.776 17.233 -23.653 1.00 89.69 281 GLU A N 1
ATOM 2156 C CA . GLU A 1 281 ? 12.229 16.083 -24.448 1.00 89.69 281 GLU A CA 1
ATOM 2157 C C . GLU A 1 281 ? 13.709 15.756 -24.193 1.00 89.69 281 GLU A C 1
ATOM 2159 O O . GLU A 1 281 ? 14.096 14.588 -24.216 1.00 89.69 281 GLU A O 1
ATOM 2164 N N . SER A 1 282 ? 14.533 16.757 -23.853 1.00 92.25 282 SER A N 1
ATOM 2165 C CA . SER A 1 282 ? 15.946 16.535 -23.516 1.00 92.25 282 SER A CA 1
ATOM 2166 C C . SER A 1 282 ? 16.130 15.720 -22.228 1.00 92.25 282 SER A C 1
ATOM 2168 O O . SER A 1 282 ? 17.177 15.107 -22.019 1.00 92.25 282 SER A O 1
ATOM 2170 N N . ARG A 1 283 ? 15.089 15.648 -21.388 1.00 93.25 283 ARG A N 1
ATOM 2171 C CA . ARG A 1 283 ? 15.052 14.914 -20.115 1.00 93.25 283 ARG A CA 1
ATOM 2172 C C . ARG A 1 283 ? 14.198 13.649 -20.187 1.00 93.25 283 ARG A C 1
ATOM 2174 O O . ARG A 1 283 ? 13.834 13.087 -19.153 1.00 93.25 283 ARG A O 1
ATOM 2181 N N . ARG A 1 284 ? 13.887 13.155 -21.389 1.00 91.62 284 ARG A N 1
ATOM 2182 C CA . ARG A 1 284 ? 13.042 11.967 -21.577 1.00 91.62 284 ARG A CA 1
ATOM 2183 C C . ARG A 1 284 ? 13.556 10.727 -20.848 1.00 91.62 284 ARG A C 1
ATOM 2185 O O . ARG A 1 284 ? 12.775 10.053 -20.181 1.00 91.62 284 ARG A O 1
ATOM 2192 N N . GLU A 1 285 ? 14.852 10.437 -20.919 1.00 91.88 285 GLU A N 1
ATOM 2193 C CA . GLU A 1 285 ? 15.424 9.277 -20.215 1.00 91.88 285 GLU A CA 1
ATOM 2194 C C . GLU A 1 285 ? 15.357 9.427 -18.689 1.00 91.88 285 GLU A C 1
ATOM 2196 O O . GLU A 1 285 ? 15.094 8.454 -17.982 1.00 91.88 285 GLU A O 1
ATOM 2201 N N . GLU A 1 286 ? 15.498 10.651 -18.171 1.00 94.31 286 GLU A N 1
ATOM 2202 C CA . GLU A 1 286 ? 15.286 10.943 -16.751 1.00 94.31 286 GLU A CA 1
ATOM 2203 C C . GLU A 1 286 ? 13.823 10.690 -16.353 1.00 94.31 286 GLU A C 1
ATOM 2205 O O . GLU A 1 286 ? 13.559 10.026 -15.349 1.00 94.31 286 GLU A O 1
ATOM 2210 N N . ALA A 1 287 ? 12.868 11.143 -17.173 1.00 94.12 287 ALA A N 1
ATOM 2211 C CA . ALA A 1 287 ? 11.444 10.903 -16.960 1.00 94.12 287 ALA A CA 1
ATOM 2212 C C . ALA A 1 287 ? 11.120 9.397 -16.927 1.00 94.12 287 ALA A C 1
ATOM 2214 O O . ALA A 1 287 ? 10.449 8.927 -16.007 1.00 94.12 287 ALA A O 1
ATOM 2215 N N . LEU A 1 288 ? 11.647 8.620 -17.881 1.00 92.81 288 LEU A N 1
ATOM 2216 C CA . LEU A 1 288 ? 11.477 7.163 -17.920 1.00 92.81 288 LEU A CA 1
ATOM 2217 C C . LEU A 1 288 ? 12.110 6.478 -16.701 1.00 92.81 288 LEU A C 1
ATOM 2219 O O . LEU A 1 288 ? 11.511 5.566 -16.127 1.00 92.81 288 LEU A O 1
ATOM 2223 N N . ALA A 1 289 ? 13.296 6.916 -16.272 1.00 92.06 289 ALA A N 1
ATOM 2224 C CA . ALA A 1 289 ? 13.956 6.388 -15.080 1.00 92.06 289 ALA A CA 1
ATOM 2225 C C . ALA A 1 289 ? 13.136 6.640 -13.802 1.00 92.06 289 ALA A C 1
ATOM 2227 O O . ALA A 1 289 ? 13.001 5.736 -12.973 1.00 92.06 289 ALA A O 1
ATOM 2228 N N . LEU A 1 290 ? 12.531 7.825 -13.661 1.00 95.50 290 LEU A N 1
ATOM 2229 C CA . LEU A 1 290 ? 11.647 8.158 -12.539 1.00 95.50 290 LEU A CA 1
ATOM 2230 C C . LEU A 1 290 ? 10.400 7.268 -12.512 1.00 95.50 290 LEU A C 1
ATOM 2232 O O . LEU A 1 290 ? 10.064 6.725 -11.460 1.00 95.50 290 LEU A O 1
ATOM 2236 N N . LEU A 1 291 ? 9.752 7.046 -13.658 1.00 94.88 291 LEU A N 1
ATOM 2237 C CA . LEU A 1 291 ? 8.587 6.159 -13.741 1.00 94.88 291 LEU A CA 1
ATOM 2238 C C . LEU A 1 291 ? 8.945 4.707 -13.385 1.00 94.88 291 LEU A C 1
ATOM 2240 O O . LEU A 1 291 ? 8.241 4.071 -12.603 1.00 94.88 291 LEU A O 1
ATOM 2244 N N . ARG A 1 292 ? 10.078 4.190 -13.885 1.00 90.62 292 ARG A N 1
ATOM 2245 C CA . ARG A 1 292 ? 10.574 2.849 -13.514 1.00 90.62 292 ARG A CA 1
ATOM 2246 C C . ARG A 1 292 ? 10.841 2.745 -12.012 1.00 90.62 292 ARG A C 1
ATOM 2248 O O . ARG A 1 292 ? 10.499 1.732 -11.404 1.00 90.62 292 ARG A O 1
ATOM 2255 N N . LYS A 1 293 ? 11.392 3.801 -11.403 1.00 91.38 293 LYS A N 1
ATOM 2256 C CA . LYS A 1 293 ? 11.606 3.891 -9.952 1.00 91.38 293 LYS A CA 1
ATOM 2257 C C . LYS A 1 293 ? 10.288 3.900 -9.173 1.00 91.38 293 LYS A C 1
ATOM 2259 O O . LYS A 1 293 ? 10.194 3.260 -8.131 1.00 91.38 293 LYS A O 1
ATOM 2264 N N . VAL A 1 294 ? 9.253 4.581 -9.668 1.00 93.56 294 VAL A N 1
ATOM 2265 C CA . VAL A 1 294 ? 7.911 4.526 -9.065 1.00 93.56 294 VAL A CA 1
ATOM 2266 C C . VAL A 1 294 ? 7.376 3.095 -9.095 1.00 93.56 294 VAL A C 1
ATOM 2268 O O . VAL A 1 294 ? 6.960 2.586 -8.055 1.00 93.56 294 VAL A O 1
ATOM 2271 N N . CYS A 1 295 ? 7.443 2.416 -10.241 1.00 90.31 295 CYS A N 1
ATOM 2272 C CA . CYS A 1 295 ? 6.979 1.034 -10.370 1.00 90.31 295 CYS A CA 1
ATOM 2273 C C . CYS A 1 295 ? 7.745 0.063 -9.458 1.00 90.31 295 CYS A C 1
ATOM 2275 O O . CYS A 1 295 ? 7.124 -0.809 -8.853 1.00 90.31 295 CYS A O 1
ATOM 2277 N N . SER A 1 296 ? 9.068 0.217 -9.323 1.00 84.81 296 SER A N 1
ATOM 2278 C CA . SER A 1 296 ? 9.885 -0.669 -8.481 1.00 84.81 296 SER A CA 1
ATOM 2279 C C . SER A 1 296 ? 9.634 -0.495 -6.982 1.00 84.81 296 SER A C 1
ATOM 2281 O O . SER A 1 296 ? 9.836 -1.438 -6.223 1.00 84.81 296 SER A O 1
ATOM 2283 N N . LEU A 1 297 ? 9.151 0.674 -6.544 1.00 86.38 297 LEU A N 1
ATOM 2284 C CA . LEU A 1 297 ? 8.715 0.881 -5.161 1.00 86.38 297 LEU A CA 1
ATOM 2285 C C . LEU A 1 297 ? 7.410 0.133 -4.834 1.00 86.38 297 LEU A C 1
ATOM 2287 O O . LEU A 1 297 ? 7.224 -0.261 -3.684 1.00 86.38 297 LEU A O 1
ATOM 2291 N N . GLY A 1 298 ? 6.515 -0.048 -5.811 1.00 86.19 298 GLY A N 1
ATOM 2292 C CA . GLY A 1 298 ? 5.241 -0.753 -5.632 1.00 86.19 298 GLY A CA 1
ATOM 2293 C C . GLY A 1 298 ? 4.264 -0.527 -6.785 1.00 86.19 298 GLY A C 1
ATOM 2294 O O . GLY A 1 298 ? 3.529 0.454 -6.808 1.00 86.19 298 GLY A O 1
ATOM 2295 N N . TYR A 1 299 ? 4.213 -1.435 -7.751 1.00 83.50 299 TYR A N 1
ATOM 2296 C CA . TYR A 1 299 ? 3.419 -1.240 -8.971 1.00 83.50 299 TYR A CA 1
ATOM 2297 C C . TYR A 1 299 ? 1.898 -1.333 -8.765 1.00 83.50 299 TYR A C 1
ATOM 2299 O O . TYR A 1 299 ? 1.149 -0.767 -9.555 1.00 83.50 299 TYR A O 1
ATOM 2307 N N . ALA A 1 300 ? 1.440 -2.024 -7.716 1.00 83.12 300 ALA A N 1
ATOM 2308 C CA . ALA A 1 300 ? 0.018 -2.198 -7.417 1.00 83.12 300 ALA A CA 1
ATOM 2309 C C . ALA A 1 300 ? -0.623 -0.976 -6.733 1.00 83.12 300 ALA A C 1
ATOM 2311 O O . ALA A 1 300 ? -1.837 -0.937 -6.545 1.00 83.12 300 ALA A O 1
ATOM 2312 N N . THR A 1 301 ? 0.174 0.020 -6.341 1.00 86.25 301 THR A N 1
ATOM 2313 C CA . THR A 1 301 ? -0.349 1.254 -5.751 1.00 86.25 301 THR A CA 1
ATOM 2314 C C . THR A 1 301 ? -0.971 2.160 -6.810 1.00 86.25 301 THR A C 1
ATOM 2316 O O . THR A 1 301 ? -0.706 2.021 -8.005 1.00 86.25 301 THR A O 1
ATOM 2319 N N . THR A 1 302 ? -1.723 3.174 -6.373 1.00 86.50 302 THR A N 1
ATOM 2320 C CA . THR A 1 302 ? -2.302 4.173 -7.292 1.00 86.50 302 THR A CA 1
ATOM 2321 C C . THR A 1 302 ? -1.226 4.836 -8.168 1.00 86.50 302 THR A C 1
ATOM 2323 O O . THR A 1 302 ? -1.408 5.000 -9.375 1.00 86.50 302 THR A O 1
ATOM 2326 N N . TRP A 1 303 ? -0.078 5.186 -7.577 1.00 91.62 303 TRP A N 1
ATOM 2327 C CA . TRP A 1 303 ? 1.040 5.800 -8.301 1.00 91.62 303 TRP A CA 1
ATOM 2328 C C . TRP A 1 303 ? 1.813 4.804 -9.163 1.00 91.62 303 TRP A C 1
ATOM 2330 O O . TRP A 1 303 ? 2.246 5.168 -10.253 1.00 91.62 303 TRP A O 1
ATOM 2340 N N . GLY A 1 304 ? 1.954 3.555 -8.712 1.00 90.44 304 GLY A N 1
ATOM 2341 C CA . GLY A 1 304 ? 2.542 2.474 -9.498 1.00 90.44 304 GLY A CA 1
ATOM 2342 C C . GLY A 1 304 ? 1.765 2.220 -10.788 1.00 90.44 304 GLY A C 1
ATOM 2343 O O . GLY A 1 304 ? 2.351 2.221 -11.869 1.00 90.44 304 GLY A O 1
ATOM 2344 N N . VAL A 1 305 ? 0.438 2.109 -10.690 1.00 87.62 305 VAL A N 1
ATOM 2345 C CA . VAL A 1 305 ? -0.456 1.942 -11.846 1.00 87.62 305 VAL A CA 1
ATOM 2346 C C . VAL A 1 305 ? -0.358 3.130 -12.800 1.00 87.62 305 VAL A C 1
ATOM 2348 O O . VAL A 1 305 ? -0.203 2.935 -14.006 1.00 87.62 305 VAL A O 1
ATOM 2351 N N . ALA A 1 306 ? -0.375 4.359 -12.276 1.00 90.31 306 ALA A N 1
ATOM 2352 C CA . ALA A 1 306 ? -0.196 5.555 -13.095 1.00 90.31 306 ALA A CA 1
ATOM 2353 C C . ALA A 1 306 ? 1.162 5.565 -13.823 1.00 90.31 306 ALA A C 1
ATOM 2355 O O . ALA A 1 306 ? 1.218 5.886 -15.010 1.00 90.31 306 ALA A O 1
ATOM 2356 N N . ALA A 1 307 ? 2.249 5.189 -13.143 1.00 93.44 307 ALA A N 1
ATOM 2357 C CA . ALA A 1 307 ? 3.576 5.152 -13.746 1.00 93.44 307 ALA A CA 1
ATOM 2358 C C . ALA A 1 307 ? 3.702 4.085 -14.843 1.00 93.44 307 ALA A C 1
ATOM 2360 O O . ALA A 1 307 ? 4.304 4.355 -15.883 1.00 93.44 307 ALA A O 1
ATOM 2361 N N . MET A 1 308 ? 3.088 2.911 -14.658 1.00 88.81 308 MET A N 1
ATOM 2362 C CA . MET A 1 308 ? 3.006 1.888 -15.707 1.00 88.81 308 MET A CA 1
ATOM 2363 C C . MET A 1 308 ? 2.261 2.406 -16.941 1.00 88.81 308 MET A C 1
ATOM 2365 O O . MET A 1 308 ? 2.760 2.244 -18.050 1.00 88.81 308 MET A O 1
ATOM 2369 N N . GLY A 1 309 ? 1.122 3.083 -16.757 1.00 88.50 309 GLY A N 1
ATOM 2370 C CA . GLY A 1 309 ? 0.361 3.665 -17.869 1.00 88.50 309 GLY A CA 1
ATOM 2371 C C . GLY A 1 309 ? 1.147 4.722 -18.653 1.00 88.50 309 GLY A C 1
ATOM 2372 O O . GLY A 1 309 ? 1.076 4.770 -19.881 1.00 88.50 309 GLY A O 1
ATOM 2373 N N . TRP A 1 310 ? 1.958 5.533 -17.967 1.00 93.25 310 TRP A N 1
ATOM 2374 C CA . TRP A 1 310 ? 2.867 6.470 -18.633 1.00 93.25 310 TRP A CA 1
ATOM 2375 C C . TRP A 1 310 ? 3.978 5.761 -19.409 1.00 93.25 310 TRP A C 1
ATOM 2377 O O . TRP A 1 310 ? 4.227 6.115 -20.558 1.00 93.25 310 TRP A O 1
ATOM 2387 N N . LEU A 1 311 ? 4.633 4.759 -18.815 1.00 91.56 311 LEU A N 1
ATOM 2388 C CA . LEU A 1 311 ? 5.675 3.975 -19.490 1.00 91.56 311 LEU A CA 1
ATOM 2389 C C . LEU A 1 311 ? 5.152 3.300 -20.762 1.00 91.56 311 LEU A C 1
ATOM 2391 O O . LEU A 1 311 ? 5.816 3.347 -21.798 1.00 91.56 311 LEU A O 1
ATOM 2395 N N . ASP A 1 312 ? 3.952 2.727 -20.691 1.00 86.44 312 ASP A N 1
ATOM 2396 C CA . ASP A 1 312 ? 3.270 2.129 -21.837 1.00 86.44 312 ASP A CA 1
ATOM 2397 C C . ASP A 1 312 ? 2.954 3.175 -22.918 1.00 86.44 312 ASP A C 1
ATOM 2399 O O . ASP A 1 312 ? 3.293 2.990 -24.085 1.00 86.44 312 ASP A O 1
ATOM 2403 N N . SER A 1 313 ? 2.448 4.348 -22.521 1.00 87.38 313 SER A N 1
ATOM 2404 C CA . SER A 1 313 ? 2.191 5.470 -23.443 1.00 87.38 313 SER A CA 1
ATOM 2405 C C . SER A 1 313 ? 3.458 5.986 -24.140 1.00 87.38 313 SER A C 1
ATOM 2407 O O . SER A 1 313 ? 3.389 6.497 -25.256 1.00 87.38 313 SER A O 1
ATOM 2409 N N . PHE A 1 314 ? 4.630 5.844 -23.511 1.00 88.06 314 PHE A N 1
ATOM 2410 C CA . PHE A 1 314 ? 5.925 6.148 -24.128 1.00 88.06 314 PHE A CA 1
ATOM 2411 C C . PHE A 1 314 ? 6.471 5.014 -25.016 1.00 88.06 314 PHE A C 1
ATOM 2413 O O . PHE A 1 314 ? 7.571 5.158 -25.557 1.00 88.06 314 PHE A O 1
ATOM 2420 N N . GLY A 1 315 ? 5.743 3.901 -25.164 1.00 84.56 315 GLY A N 1
ATOM 2421 C CA . GLY A 1 315 ? 6.178 2.705 -25.891 1.00 84.56 315 GLY A CA 1
ATOM 2422 C C . GLY A 1 315 ? 7.331 1.971 -25.203 1.00 84.56 315 GLY A C 1
ATOM 2423 O O . GLY A 1 315 ? 8.133 1.312 -25.865 1.00 84.56 315 GLY A O 1
ATOM 2424 N N . LYS A 1 316 ? 7.476 2.148 -23.885 1.00 83.94 316 LYS A N 1
ATOM 2425 C CA . LYS A 1 316 ? 8.564 1.597 -23.065 1.00 83.94 316 LYS A CA 1
ATOM 2426 C C . LYS A 1 316 ? 8.010 0.929 -21.797 1.00 83.94 316 LYS A C 1
ATOM 2428 O O . LYS A 1 316 ? 8.448 1.301 -20.701 1.00 83.94 316 LYS A O 1
ATOM 2433 N N . PRO A 1 317 ? 7.057 -0.022 -21.903 1.00 84.56 317 PRO A N 1
ATOM 2434 C CA . PRO A 1 317 ? 6.525 -0.694 -20.726 1.00 84.56 317 PRO A CA 1
ATOM 2435 C C . PRO A 1 317 ? 7.663 -1.383 -19.952 1.00 84.56 317 PRO A C 1
ATOM 2437 O O . PRO A 1 317 ? 8.659 -1.800 -20.550 1.00 84.56 317 PRO A O 1
ATOM 2440 N N . PRO A 1 318 ? 7.576 -1.450 -18.614 1.00 86.25 318 PRO A N 1
ATOM 2441 C CA . PRO A 1 318 ? 8.683 -1.927 -17.802 1.00 86.25 318 PRO A CA 1
ATOM 2442 C C . PRO A 1 318 ? 8.836 -3.448 -17.873 1.00 86.25 318 PRO A C 1
ATOM 2444 O O . PRO A 1 318 ? 7.841 -4.176 -17.785 1.00 86.25 318 PRO A O 1
ATOM 2447 N N . LEU A 1 319 ? 10.089 -3.916 -17.863 1.00 90.06 319 LEU A N 1
ATOM 2448 C CA . LEU A 1 319 ? 10.420 -5.303 -17.550 1.00 90.06 319 LEU A CA 1
ATOM 2449 C C . LEU A 1 319 ? 9.814 -5.688 -16.194 1.00 90.06 319 LEU A C 1
ATOM 2451 O O . LEU A 1 319 ? 10.214 -5.181 -15.139 1.00 90.06 319 LEU A O 1
ATOM 2455 N N . SER A 1 320 ? 8.816 -6.563 -16.220 1.00 91.00 320 SER A N 1
ATOM 2456 C CA . SER A 1 320 ? 8.000 -6.861 -15.045 1.00 91.00 320 SER A CA 1
ATOM 2457 C C . SER A 1 320 ? 7.287 -8.200 -15.173 1.00 91.00 320 SER A C 1
ATOM 2459 O O . SER A 1 320 ? 7.141 -8.733 -16.269 1.00 91.00 320 SER A O 1
ATOM 2461 N N . ILE A 1 321 ? 6.794 -8.742 -14.058 1.00 91.06 321 ILE A N 1
ATOM 2462 C CA . ILE A 1 321 ? 5.929 -9.926 -14.115 1.00 91.06 321 ILE A CA 1
ATOM 2463 C C . ILE A 1 321 ? 4.654 -9.646 -14.944 1.00 91.06 321 ILE A C 1
ATOM 2465 O O . ILE A 1 321 ? 4.361 -10.448 -15.826 1.00 91.06 321 ILE A O 1
ATOM 2469 N N . PRO A 1 322 ? 3.923 -8.520 -14.768 1.00 86.06 322 PRO A N 1
ATOM 2470 C CA . PRO A 1 322 ? 2.688 -8.281 -15.522 1.00 86.06 322 PRO A CA 1
ATOM 2471 C C . PRO A 1 322 ? 2.877 -7.986 -17.020 1.00 86.06 322 PRO A C 1
ATOM 2473 O O . PRO A 1 322 ? 2.036 -8.401 -17.812 1.00 86.06 322 PRO A O 1
ATOM 2476 N N . TYR A 1 323 ? 3.947 -7.285 -17.418 1.00 85.81 323 TYR A N 1
ATOM 2477 C CA . TYR A 1 323 ? 4.185 -6.893 -18.823 1.00 85.81 323 TYR A CA 1
ATOM 2478 C C . TYR A 1 323 ? 5.212 -7.769 -19.548 1.00 85.81 323 TYR A C 1
ATOM 2480 O O . TYR A 1 323 ? 5.374 -7.653 -20.762 1.00 85.81 323 TYR A O 1
ATOM 2488 N N . GLY A 1 324 ? 5.906 -8.644 -18.819 1.00 91.88 324 GLY A N 1
ATOM 2489 C CA . GLY A 1 324 ? 6.990 -9.454 -19.350 1.00 91.88 324 GLY A CA 1
ATOM 2490 C C . GLY A 1 324 ? 8.201 -8.623 -19.773 1.00 91.88 324 GLY A C 1
ATOM 2491 O O . GLY A 1 324 ? 8.544 -7.659 -19.090 1.00 91.88 324 GLY A O 1
ATOM 2492 N N . TRP A 1 325 ? 8.859 -9.022 -20.864 1.00 92.75 325 TRP A N 1
ATOM 2493 C CA . TRP A 1 325 ? 10.031 -8.336 -21.420 1.00 92.75 325 TRP A CA 1
ATOM 2494 C C . TRP A 1 325 ? 9.748 -7.779 -22.814 1.00 92.75 325 TRP A C 1
ATOM 2496 O O . TRP A 1 325 ? 8.890 -8.277 -23.549 1.00 92.75 325 TRP A O 1
ATOM 2506 N N . GLN A 1 326 ? 10.507 -6.756 -23.178 1.00 90.31 326 GLN A N 1
ATOM 2507 C CA . GLN A 1 326 ? 10.407 -6.001 -24.418 1.00 90.31 326 GLN A CA 1
ATOM 2508 C C . GLN A 1 326 ? 11.719 -6.061 -25.214 1.00 90.31 326 GLN A C 1
ATOM 2510 O O . GLN A 1 326 ? 12.765 -6.433 -24.668 1.00 90.31 326 GLN A O 1
ATOM 2515 N N . PRO A 1 327 ? 11.703 -5.651 -26.498 1.00 87.94 327 PRO A N 1
ATOM 2516 C CA . PRO A 1 327 ? 12.924 -5.550 -27.284 1.00 87.94 327 PRO A CA 1
ATOM 2517 C C . PRO A 1 327 ? 13.935 -4.618 -26.599 1.00 87.94 327 PRO A C 1
ATOM 2519 O O . PRO A 1 327 ? 13.630 -3.458 -26.310 1.00 87.94 327 PRO A O 1
ATOM 2522 N N . GLY A 1 328 ? 15.142 -5.131 -26.352 1.00 85.62 328 GLY A N 1
ATOM 2523 C CA . GLY A 1 328 ? 16.210 -4.424 -25.636 1.00 85.62 328 GLY A CA 1
ATOM 2524 C C . GLY A 1 328 ? 16.389 -4.808 -24.162 1.00 85.62 328 GLY A C 1
ATOM 2525 O O . GLY A 1 328 ? 17.434 -4.484 -23.603 1.00 85.62 328 GLY A O 1
ATOM 2526 N N . ASP A 1 329 ? 15.452 -5.542 -23.548 1.00 88.81 329 ASP A N 1
ATOM 2527 C CA . ASP A 1 329 ? 15.634 -6.085 -22.186 1.00 88.81 329 ASP A CA 1
ATOM 2528 C C . ASP A 1 329 ? 16.593 -7.291 -22.155 1.00 88.81 329 ASP A C 1
ATOM 2530 O O . ASP A 1 329 ? 17.150 -7.636 -21.111 1.00 88.81 329 ASP A O 1
ATOM 2534 N N . ILE A 1 330 ? 16.797 -7.932 -23.310 1.00 91.38 330 ILE A N 1
ATOM 2535 C CA . ILE A 1 330 ? 17.685 -9.079 -23.502 1.00 91.38 330 ILE A CA 1
ATOM 2536 C C . ILE A 1 330 ? 18.792 -8.698 -24.490 1.00 91.38 330 ILE A C 1
ATOM 2538 O O . ILE A 1 330 ? 18.527 -8.241 -25.601 1.00 91.38 330 ILE A O 1
ATOM 2542 N N . SER A 1 331 ? 20.048 -8.920 -24.101 1.00 89.56 331 SER A N 1
ATOM 2543 C CA . SER A 1 331 ? 21.212 -8.739 -24.971 1.00 89.56 331 SER A CA 1
ATOM 2544 C C . SER A 1 331 ? 21.432 -9.943 -25.889 1.00 89.56 331 SER A C 1
ATOM 2546 O O . SER A 1 331 ? 21.176 -11.084 -25.511 1.00 89.56 331 SER A O 1
ATOM 2548 N N . ARG A 1 332 ? 21.982 -9.704 -27.088 1.00 91.75 332 ARG A N 1
ATOM 2549 C CA . ARG A 1 332 ? 22.464 -10.779 -27.972 1.00 91.75 332 ARG A CA 1
ATOM 2550 C C . ARG A 1 332 ? 23.597 -11.551 -27.289 1.00 91.75 332 ARG A C 1
ATOM 2552 O O . ARG A 1 332 ? 24.528 -10.945 -26.766 1.00 91.75 332 ARG A O 1
ATOM 2559 N N . GLY A 1 333 ? 23.568 -12.875 -27.403 1.00 93.94 333 GLY A N 1
ATOM 2560 C CA . GLY A 1 333 ? 24.519 -13.774 -26.758 1.00 93.94 333 GLY A CA 1
ATOM 2561 C C . GLY A 1 333 ? 24.103 -14.082 -25.318 1.00 93.94 333 GLY A C 1
ATOM 2562 O O . GLY A 1 333 ? 22.903 -14.172 -25.046 1.00 93.94 333 GLY A O 1
ATOM 2563 N N . PRO A 1 334 ? 25.066 -14.286 -24.402 1.00 95.25 334 PRO A N 1
ATOM 2564 C CA . PRO A 1 334 ? 24.773 -14.445 -22.985 1.00 95.25 334 PRO A CA 1
ATOM 2565 C C . PRO A 1 334 ? 24.079 -13.202 -22.434 1.00 95.25 334 PRO A C 1
ATOM 2567 O O . PRO A 1 334 ? 24.523 -12.077 -22.671 1.00 95.25 334 PRO A O 1
ATOM 2570 N N . PHE A 1 335 ? 23.006 -13.408 -21.681 1.00 94.50 335 PHE A N 1
ATOM 2571 C CA . PHE A 1 335 ? 22.279 -12.326 -21.033 1.00 94.50 335 PHE A CA 1
ATOM 2572 C C . PHE A 1 335 ? 21.980 -12.643 -19.572 1.00 94.50 335 PHE A C 1
ATOM 2574 O O . PHE A 1 335 ? 21.938 -13.799 -19.141 1.00 94.50 335 PHE A O 1
ATOM 2581 N N . LYS A 1 336 ? 21.737 -11.570 -18.822 1.00 95.00 336 LYS A N 1
ATOM 2582 C CA . LYS A 1 336 ? 21.252 -11.581 -17.447 1.00 95.00 336 LYS A CA 1
ATOM 2583 C C . LYS A 1 336 ? 20.159 -10.530 -17.343 1.00 95.00 336 LYS A C 1
ATOM 2585 O O . LYS A 1 336 ? 20.423 -9.343 -17.508 1.00 95.00 336 LYS A O 1
ATOM 2590 N N . MET A 1 337 ? 18.938 -10.981 -17.099 1.00 94.31 337 MET A N 1
ATOM 2591 C CA . MET A 1 337 ? 17.749 -10.143 -17.033 1.00 94.31 337 MET A CA 1
ATOM 2592 C C . MET A 1 337 ? 17.232 -10.132 -15.594 1.00 94.31 337 MET A C 1
ATOM 2594 O O . MET A 1 337 ? 16.875 -11.180 -15.057 1.00 94.31 337 MET A O 1
ATOM 2598 N N . LYS A 1 338 ? 17.195 -8.950 -14.967 1.00 94.12 338 LYS A N 1
ATOM 2599 C CA . LYS A 1 338 ? 16.727 -8.770 -13.586 1.00 94.12 338 LYS A CA 1
ATOM 2600 C C . LYS A 1 338 ? 15.363 -8.086 -13.567 1.00 94.12 338 LYS A C 1
ATOM 2602 O O . LYS A 1 338 ? 15.229 -6.931 -13.955 1.00 94.12 338 LYS A O 1
ATOM 2607 N N . VAL A 1 339 ? 14.365 -8.801 -13.069 1.00 93.00 339 VAL A N 1
ATOM 2608 C CA . VAL A 1 339 ? 12.982 -8.364 -12.893 1.00 93.00 339 VAL A CA 1
ATOM 2609 C C . VAL A 1 339 ? 12.774 -7.988 -11.429 1.00 93.00 339 VAL A C 1
ATOM 2611 O O . VAL A 1 339 ? 13.114 -8.751 -10.531 1.00 93.00 339 VAL A O 1
ATOM 2614 N N . GLN A 1 340 ? 12.217 -6.809 -11.170 1.00 90.00 340 GLN A N 1
ATOM 2615 C CA . GLN A 1 340 ? 11.899 -6.352 -9.804 1.00 90.00 340 GLN A CA 1
ATOM 2616 C C . GLN A 1 340 ? 10.411 -6.035 -9.641 1.00 90.00 340 GLN A C 1
ATOM 2618 O O . GLN A 1 340 ? 9.828 -6.224 -8.579 1.00 90.00 340 GLN A O 1
ATOM 2623 N N . ILE A 1 341 ? 9.773 -5.579 -10.717 1.00 87.94 341 ILE A N 1
ATOM 2624 C CA . ILE A 1 341 ? 8.380 -5.142 -10.713 1.00 87.94 341 ILE A CA 1
ATOM 2625 C C . ILE A 1 341 ? 7.466 -6.371 -10.788 1.00 87.94 341 ILE A C 1
ATOM 2627 O O . ILE A 1 341 ? 7.557 -7.156 -11.733 1.00 87.94 341 ILE A O 1
ATOM 2631 N N . GLY A 1 342 ? 6.574 -6.533 -9.809 1.00 84.88 342 GLY A N 1
ATOM 2632 C CA . GLY A 1 342 ? 5.640 -7.663 -9.752 1.00 84.88 342 GLY A CA 1
ATOM 2633 C C . GLY A 1 342 ? 6.165 -8.919 -9.078 1.00 84.88 342 GLY A C 1
ATOM 2634 O O . GLY A 1 342 ? 5.429 -9.896 -8.990 1.00 84.88 342 GLY A O 1
ATOM 2635 N N . VAL A 1 343 ? 7.420 -8.925 -8.624 1.00 89.44 343 VAL A N 1
ATOM 2636 C CA . VAL A 1 343 ? 8.037 -10.136 -8.075 1.00 89.44 343 VAL A CA 1
ATOM 2637 C C . VAL A 1 343 ? 7.478 -10.469 -6.697 1.00 89.44 343 VAL A C 1
ATOM 2639 O O . VAL A 1 343 ? 7.060 -11.601 -6.481 1.00 89.44 343 VAL A O 1
ATOM 2642 N N . ARG A 1 344 ? 7.422 -9.506 -5.773 1.00 84.56 344 ARG A N 1
ATOM 2643 C CA . ARG A 1 344 ? 6.975 -9.768 -4.398 1.00 84.56 344 ARG A CA 1
ATOM 2644 C C . ARG A 1 344 ? 5.551 -10.328 -4.359 1.00 84.56 344 ARG A C 1
ATOM 2646 O O . ARG A 1 344 ? 5.272 -11.304 -3.674 1.00 84.56 344 ARG A O 1
ATOM 2653 N N . GLU A 1 345 ? 4.664 -9.735 -5.143 1.00 82.25 345 GLU A N 1
ATOM 2654 C CA . GLU A 1 345 ? 3.259 -10.109 -5.273 1.00 82.25 345 GLU A CA 1
ATOM 2655 C C . GLU A 1 345 ? 3.078 -11.460 -5.975 1.00 82.25 345 GLU A C 1
ATOM 2657 O O . GLU A 1 345 ? 2.098 -12.158 -5.721 1.00 82.25 345 GLU A O 1
ATOM 2662 N N . ALA A 1 346 ? 4.027 -11.853 -6.828 1.00 87.69 346 ALA A N 1
ATOM 2663 C CA . ALA A 1 346 ? 4.036 -13.155 -7.482 1.00 87.69 346 ALA A CA 1
ATOM 2664 C C . ALA A 1 346 ? 4.458 -14.307 -6.547 1.00 87.69 346 ALA A C 1
ATOM 2666 O O . ALA A 1 346 ? 4.134 -15.461 -6.836 1.00 87.69 346 ALA A O 1
ATOM 2667 N N . PHE A 1 347 ? 5.124 -14.005 -5.425 1.00 87.06 347 PHE A N 1
ATOM 2668 C CA . PHE A 1 347 ? 5.568 -14.974 -4.413 1.00 87.06 347 PHE A CA 1
ATOM 2669 C C . PHE A 1 347 ? 5.038 -14.617 -3.008 1.00 87.06 347 PHE A C 1
ATOM 2671 O O . PHE A 1 347 ? 5.823 -14.359 -2.093 1.00 87.06 347 PHE A O 1
ATOM 2678 N N . PRO A 1 348 ? 3.706 -14.601 -2.798 1.00 79.69 348 PRO A N 1
ATOM 2679 C CA . PRO A 1 348 ? 3.104 -14.089 -1.564 1.00 79.69 348 PRO A CA 1
ATOM 2680 C C . PRO A 1 348 ? 3.334 -14.984 -0.337 1.00 79.69 348 PRO A C 1
ATOM 2682 O O . PRO A 1 348 ? 3.174 -14.529 0.793 1.00 79.69 348 PRO A O 1
ATOM 2685 N N . ALA A 1 349 ? 3.661 -16.262 -0.537 1.00 81.00 349 ALA A N 1
ATOM 2686 C CA . ALA A 1 349 ? 3.858 -17.227 0.539 1.00 81.00 349 ALA A CA 1
ATOM 2687 C C . ALA A 1 349 ? 4.789 -18.368 0.115 1.00 81.00 349 ALA A C 1
ATOM 2689 O O . ALA A 1 349 ? 5.056 -18.570 -1.069 1.00 81.00 349 ALA A O 1
ATOM 2690 N N . ALA A 1 350 ? 5.236 -19.165 1.079 1.00 84.12 350 ALA A N 1
ATOM 2691 C CA . ALA A 1 350 ? 5.907 -20.423 0.789 1.00 84.12 350 ALA A CA 1
ATOM 2692 C C . ALA A 1 350 ? 4.985 -21.409 0.065 1.00 84.12 350 ALA A C 1
ATOM 2694 O O . ALA A 1 350 ? 3.788 -21.498 0.340 1.00 84.12 350 ALA A O 1
ATOM 2695 N N . GLY A 1 351 ? 5.550 -22.162 -0.869 1.00 87.69 351 GLY A N 1
ATOM 2696 C CA . GLY A 1 351 ? 4.790 -23.021 -1.762 1.00 87.69 351 GLY A CA 1
ATOM 2697 C C . GLY A 1 351 ? 5.651 -23.586 -2.874 1.00 87.69 351 GLY A C 1
ATOM 2698 O O . GLY A 1 351 ? 6.802 -23.197 -3.059 1.00 87.69 351 GLY A O 1
ATOM 2699 N N . ARG A 1 352 ? 5.079 -24.505 -3.641 1.00 91.25 352 ARG A N 1
ATOM 2700 C CA . ARG A 1 352 ? 5.670 -24.917 -4.908 1.00 91.25 352 ARG A CA 1
ATOM 2701 C C . ARG A 1 352 ? 5.282 -23.912 -5.980 1.00 91.25 352 ARG A C 1
ATOM 2703 O O . ARG A 1 352 ? 4.098 -23.617 -6.128 1.00 91.25 352 ARG A O 1
ATOM 2710 N N . TYR A 1 353 ? 6.246 -23.435 -6.755 1.00 93.81 353 TYR A N 1
ATOM 2711 C CA . TYR A 1 353 ? 6.014 -22.457 -7.813 1.00 93.81 353 TYR A CA 1
ATOM 2712 C C . TYR A 1 353 ? 6.451 -22.982 -9.171 1.00 93.81 353 TYR A C 1
ATOM 2714 O O . TYR A 1 353 ? 7.430 -23.719 -9.293 1.00 93.81 353 TYR A O 1
ATOM 2722 N N . THR A 1 354 ? 5.727 -22.544 -10.197 1.00 96.00 354 THR A N 1
ATOM 2723 C CA . THR A 1 354 ? 6.169 -22.589 -11.585 1.00 96.00 354 THR A CA 1
ATOM 2724 C C . THR A 1 354 ? 6.333 -21.170 -12.105 1.00 96.00 354 THR A C 1
ATOM 2726 O O . THR A 1 354 ? 5.413 -20.358 -12.008 1.00 96.00 354 THR A O 1
ATOM 2729 N N . VAL A 1 355 ? 7.491 -20.891 -12.698 1.00 97.19 355 VAL A N 1
ATOM 2730 C CA . VAL A 1 355 ? 7.757 -19.658 -13.440 1.00 97.19 355 VAL A CA 1
ATOM 2731 C C . VAL A 1 355 ? 7.953 -20.010 -14.906 1.00 97.19 355 VAL A C 1
ATOM 2733 O O . VAL A 1 355 ? 8.797 -20.835 -15.242 1.00 97.19 355 VAL A O 1
ATOM 2736 N N . SER A 1 356 ? 7.157 -19.406 -15.780 1.00 96.44 356 SER A N 1
ATOM 2737 C CA . SER A 1 356 ? 7.188 -19.626 -17.223 1.00 96.44 356 SER A CA 1
ATOM 2738 C C . SER A 1 356 ? 7.552 -18.341 -17.954 1.00 96.44 356 SER A C 1
ATOM 2740 O O . SER A 1 356 ? 6.928 -17.304 -17.736 1.00 96.44 356 SER A O 1
ATOM 2742 N N . PHE A 1 357 ? 8.517 -18.432 -18.860 1.00 96.31 357 PHE A N 1
ATOM 2743 C CA . PHE A 1 357 ? 8.879 -17.383 -19.804 1.00 96.31 357 PHE A CA 1
ATOM 2744 C C . PHE A 1 357 ? 8.393 -17.815 -21.177 1.00 96.31 357 PHE A C 1
ATOM 2746 O O . PHE A 1 357 ? 8.876 -18.812 -21.708 1.00 96.31 357 PHE A O 1
ATOM 2753 N N . ARG A 1 358 ? 7.423 -17.096 -21.741 1.00 94.38 358 ARG A N 1
ATOM 2754 C CA . ARG A 1 358 ? 6.871 -17.391 -23.066 1.00 94.38 358 ARG A CA 1
ATOM 2755 C C . ARG A 1 358 ? 7.245 -16.287 -24.038 1.00 94.38 358 ARG A C 1
ATOM 2757 O O . ARG A 1 358 ? 6.822 -15.148 -23.861 1.00 94.38 358 ARG A O 1
ATOM 2764 N N . ARG A 1 359 ? 7.993 -16.638 -25.079 1.00 91.44 359 ARG A N 1
ATOM 2765 C CA . ARG A 1 359 ? 8.358 -15.729 -26.166 1.00 91.44 359 ARG A CA 1
ATOM 2766 C C . ARG A 1 359 ? 7.141 -15.417 -27.036 1.00 91.44 359 ARG A C 1
ATOM 2768 O O . ARG A 1 359 ? 6.357 -16.308 -27.369 1.00 91.44 359 ARG A O 1
ATOM 2775 N N . LEU A 1 360 ? 7.023 -14.160 -27.448 1.00 85.62 360 LEU A N 1
ATOM 2776 C CA . LEU A 1 360 ? 6.087 -13.696 -28.463 1.00 85.62 360 LEU A CA 1
ATOM 2777 C C . LEU A 1 360 ? 6.899 -13.267 -29.698 1.00 85.62 360 LEU A C 1
ATOM 2779 O O . LEU A 1 360 ? 7.652 -12.300 -29.650 1.00 85.62 360 LEU A O 1
ATOM 2783 N N . GLY A 1 361 ? 6.784 -14.012 -30.802 1.00 76.19 361 GLY A N 1
ATOM 2784 C CA . GLY A 1 361 ? 7.494 -13.728 -32.059 1.00 76.19 361 GLY A CA 1
ATOM 2785 C C . GLY A 1 361 ? 8.610 -14.720 -32.419 1.00 76.19 361 GLY A C 1
ATOM 2786 O O . GLY A 1 361 ? 8.716 -15.810 -31.846 1.00 76.19 361 GLY A O 1
ATOM 2787 N N . MET A 1 362 ? 9.409 -14.346 -33.426 1.00 69.44 362 MET A N 1
ATOM 2788 C CA . MET A 1 362 ? 10.487 -15.163 -34.005 1.00 69.44 362 MET A CA 1
ATOM 2789 C C . MET A 1 362 ? 11.844 -14.916 -33.319 1.00 69.44 362 MET A C 1
ATOM 2791 O O . MET A 1 362 ? 12.058 -13.852 -32.747 1.00 69.44 362 MET A O 1
ATOM 2795 N N . GLY A 1 363 ? 12.766 -15.883 -33.414 1.00 76.00 363 GLY A N 1
ATOM 2796 C CA . GLY A 1 363 ? 14.135 -15.794 -32.874 1.00 76.00 363 GLY A CA 1
ATOM 2797 C C . GLY A 1 363 ? 14.369 -16.602 -31.599 1.00 76.00 363 GLY A C 1
ATOM 2798 O O . GLY A 1 363 ? 13.485 -16.703 -30.759 1.00 76.00 363 GLY A O 1
ATOM 2799 N N . GLY A 1 364 ? 15.545 -17.203 -31.440 1.00 83.25 364 GLY A N 1
ATOM 2800 C CA . GLY A 1 364 ? 15.892 -18.082 -30.323 1.00 83.25 364 GLY A CA 1
ATOM 2801 C C . GLY A 1 364 ? 16.223 -17.325 -29.035 1.00 83.25 364 GLY A C 1
ATOM 2802 O O . GLY A 1 364 ? 17.176 -16.549 -28.994 1.00 83.25 364 GLY A O 1
ATOM 2803 N N . VAL A 1 365 ? 15.468 -17.597 -27.966 1.00 89.62 365 VAL A N 1
ATOM 2804 C CA . VAL A 1 365 ? 15.801 -17.206 -26.587 1.00 89.62 365 VAL A CA 1
ATOM 2805 C C . VAL A 1 365 ? 15.716 -18.456 -25.731 1.00 89.62 365 VAL A C 1
ATOM 2807 O O . VAL A 1 365 ? 14.678 -19.112 -25.698 1.00 89.62 365 VAL A O 1
ATOM 2810 N N . ARG A 1 366 ? 16.805 -18.779 -25.040 1.00 90.62 366 ARG A N 1
ATOM 2811 C CA . ARG A 1 366 ? 16.872 -19.887 -24.095 1.00 90.62 366 ARG A CA 1
ATOM 2812 C C . ARG A 1 366 ? 17.180 -19.327 -22.721 1.00 90.62 366 ARG A C 1
ATOM 2814 O O . ARG A 1 366 ? 18.196 -18.661 -22.550 1.00 90.62 366 ARG A O 1
ATOM 2821 N N . PHE A 1 367 ? 16.315 -19.601 -21.755 1.00 94.75 367 PHE A N 1
ATOM 2822 C CA . PHE A 1 367 ? 16.572 -19.298 -20.352 1.00 94.75 367 PHE A CA 1
ATOM 2823 C C . PHE A 1 367 ? 17.192 -20.536 -19.701 1.00 94.75 367 PHE A C 1
ATOM 2825 O O . PHE A 1 367 ? 16.685 -21.635 -19.893 1.00 94.75 367 PHE A O 1
ATOM 2832 N N . ASP A 1 368 ? 18.280 -20.366 -18.955 1.00 95.06 368 ASP A N 1
ATOM 2833 C CA . ASP A 1 368 ? 19.094 -21.467 -18.424 1.00 95.06 368 ASP A CA 1
ATOM 2834 C C . ASP A 1 368 ? 19.002 -21.568 -16.899 1.00 95.06 368 ASP A C 1
ATOM 2836 O O . ASP A 1 368 ? 18.940 -22.661 -16.336 1.00 95.06 368 ASP A O 1
ATOM 2840 N N . THR A 1 369 ? 19.006 -20.425 -16.211 1.00 97.25 369 THR A N 1
ATOM 2841 C CA . THR A 1 369 ? 18.947 -20.355 -14.745 1.00 97.25 369 THR A CA 1
ATOM 2842 C C . THR A 1 369 ? 17.964 -19.280 -14.319 1.00 97.25 369 THR A C 1
ATOM 2844 O O . THR A 1 369 ? 17.973 -18.191 -14.886 1.00 97.25 369 THR A O 1
ATOM 2847 N N . LEU A 1 370 ? 17.166 -19.575 -13.296 1.00 97.69 370 LEU A N 1
ATOM 2848 C CA . LEU A 1 370 ? 16.341 -18.609 -12.577 1.00 97.69 370 LEU A CA 1
ATOM 2849 C C . LEU A 1 370 ? 16.839 -18.494 -11.139 1.00 97.69 370 LEU A C 1
ATOM 2851 O O . LEU A 1 370 ? 17.131 -19.506 -10.504 1.00 97.69 370 LEU A O 1
ATOM 2855 N N . GLU A 1 371 ? 16.902 -17.277 -10.616 1.00 96.69 371 GLU A N 1
ATOM 2856 C CA . GLU A 1 371 ? 17.328 -17.007 -9.248 1.00 96.69 371 GLU A CA 1
ATOM 2857 C C . GLU A 1 371 ? 16.425 -15.956 -8.585 1.00 96.69 371 GLU A C 1
ATOM 2859 O O . GLU A 1 371 ? 16.028 -14.977 -9.214 1.00 96.69 371 GLU A O 1
ATOM 2864 N N . LEU A 1 372 ? 16.057 -16.171 -7.323 1.00 94.25 372 LEU A N 1
ATOM 2865 C CA . LEU A 1 372 ? 15.246 -15.255 -6.517 1.00 94.25 372 LEU A CA 1
ATOM 2866 C C . LEU A 1 372 ? 16.113 -14.576 -5.459 1.00 94.25 372 LEU A C 1
ATOM 2868 O O . LEU A 1 372 ? 16.955 -15.236 -4.855 1.00 94.25 372 LEU A O 1
ATOM 2872 N N . PHE A 1 373 ? 15.869 -13.289 -5.199 1.00 90.75 373 PHE A N 1
ATOM 2873 C CA . PHE A 1 373 ? 16.692 -12.483 -4.294 1.00 90.75 373 PHE A CA 1
ATOM 2874 C C . PHE A 1 373 ? 15.892 -11.696 -3.255 1.00 90.75 373 PHE A C 1
ATOM 2876 O O . PHE A 1 373 ? 14.857 -11.101 -3.575 1.00 90.75 373 PHE A O 1
ATOM 2883 N N . GLU A 1 374 ? 16.467 -11.549 -2.062 1.00 87.38 374 GLU A N 1
ATOM 2884 C CA . GLU A 1 374 ? 16.159 -10.480 -1.107 1.00 87.38 374 GLU A CA 1
ATOM 2885 C C . GLU A 1 374 ? 17.308 -9.460 -1.113 1.00 87.38 374 GLU A C 1
ATOM 2887 O O . GLU A 1 374 ? 18.416 -9.720 -0.649 1.00 87.38 374 GLU A O 1
ATOM 2892 N N . GLY A 1 375 ? 17.080 -8.286 -1.705 1.00 80.88 375 GLY A N 1
ATOM 2893 C CA . GLY A 1 375 ? 18.134 -7.299 -1.917 1.00 80.88 375 GLY A CA 1
ATOM 2894 C C . GLY A 1 375 ? 19.273 -7.854 -2.782 1.00 80.88 375 GLY A C 1
ATOM 2895 O O . GLY A 1 375 ? 19.145 -7.948 -4.008 1.00 80.88 375 GLY A O 1
ATOM 2896 N N . SER A 1 376 ? 20.400 -8.167 -2.141 1.00 83.69 376 SER A N 1
ATOM 2897 C CA . SER A 1 376 ? 21.586 -8.775 -2.758 1.00 83.69 376 SER A CA 1
ATOM 2898 C C . SER A 1 376 ? 21.769 -10.258 -2.430 1.00 83.69 376 SER A C 1
ATOM 2900 O O . SER A 1 376 ? 22.654 -10.885 -3.006 1.00 83.69 376 SER A O 1
ATOM 2902 N N . GLU A 1 377 ? 20.982 -10.812 -1.510 1.00 86.81 377 GLU A N 1
ATOM 2903 C CA . GLU A 1 377 ? 21.090 -12.204 -1.076 1.00 86.81 377 GLU A CA 1
ATOM 2904 C C . GLU A 1 377 ? 20.282 -13.124 -1.994 1.00 86.81 377 GLU A C 1
ATOM 2906 O O . GLU A 1 377 ? 19.131 -12.829 -2.316 1.00 86.81 377 GLU A O 1
ATOM 2911 N N . SER A 1 378 ? 20.898 -14.224 -2.435 1.00 90.62 378 SER A N 1
ATOM 2912 C CA . SER A 1 378 ? 20.229 -15.257 -3.229 1.00 90.62 378 SER A CA 1
ATOM 2913 C C . SER A 1 378 ? 19.461 -16.202 -2.312 1.00 90.62 378 SER A C 1
ATOM 2915 O O . SER A 1 378 ? 20.040 -16.803 -1.410 1.00 90.62 378 SER A O 1
ATOM 2917 N N . LEU A 1 379 ? 18.159 -16.334 -2.559 1.00 89.25 379 LEU A N 1
ATOM 2918 C CA . LEU A 1 379 ? 17.254 -17.182 -1.783 1.00 89.25 379 LEU A CA 1
ATOM 2919 C C . LEU A 1 379 ? 17.094 -18.562 -2.421 1.00 89.25 379 LEU A C 1
ATOM 2921 O O . LEU A 1 379 ? 17.133 -19.588 -1.750 1.00 89.25 379 LEU A O 1
ATOM 2925 N N . VAL A 1 380 ? 16.873 -18.591 -3.737 1.00 91.25 380 VAL A N 1
ATOM 2926 C CA . VAL A 1 380 ? 16.616 -19.819 -4.495 1.00 91.25 380 VAL A CA 1
ATOM 2927 C C . VAL A 1 380 ? 17.255 -19.697 -5.860 1.00 91.25 380 VAL A C 1
ATOM 2929 O O . VAL A 1 380 ? 16.998 -18.727 -6.564 1.00 91.25 380 VAL A O 1
ATOM 2932 N N . ARG A 1 381 ? 17.999 -20.726 -6.269 1.00 95.12 381 ARG A N 1
ATOM 2933 C CA . ARG A 1 381 ? 18.550 -20.859 -7.617 1.00 95.12 381 ARG A CA 1
ATOM 2934 C C . ARG A 1 381 ? 18.073 -22.155 -8.258 1.00 95.12 381 ARG A C 1
ATOM 2936 O O . ARG A 1 381 ? 18.205 -23.229 -7.679 1.00 95.12 381 ARG A O 1
ATOM 2943 N N . VAL A 1 382 ? 17.537 -22.050 -9.467 1.00 95.62 382 VAL A N 1
ATOM 2944 C CA . VAL A 1 382 ? 16.928 -23.149 -10.219 1.00 95.62 382 VAL A CA 1
ATOM 2945 C C . VAL A 1 382 ? 17.605 -23.261 -11.573 1.00 95.62 382 VAL A C 1
ATOM 2947 O O . VAL A 1 382 ? 17.734 -22.278 -12.300 1.00 95.62 382 VAL A O 1
ATOM 2950 N N . GLN A 1 383 ? 18.022 -24.473 -11.912 1.00 94.94 383 GLN A N 1
ATOM 2951 C CA . GLN A 1 383 ? 18.644 -24.824 -13.187 1.00 94.94 383 GLN A CA 1
ATOM 2952 C C . GLN A 1 383 ? 17.829 -25.922 -13.873 1.00 94.94 383 GLN A C 1
ATOM 2954 O O . GLN A 1 383 ? 16.917 -26.487 -13.269 1.00 94.94 383 GLN A O 1
ATOM 2959 N N . ASN A 1 384 ? 18.187 -26.245 -15.116 1.00 90.38 384 ASN A N 1
ATOM 2960 C CA . ASN A 1 384 ? 17.562 -27.303 -15.918 1.00 90.38 384 ASN A CA 1
ATOM 2961 C C . ASN A 1 384 ? 16.056 -27.071 -16.150 1.00 90.38 384 ASN A C 1
ATOM 2963 O O . ASN A 1 384 ? 15.226 -27.880 -15.726 1.00 90.38 384 ASN A O 1
ATOM 2967 N N . PRO A 1 385 ? 15.671 -25.959 -16.800 1.00 95.38 385 PRO A N 1
ATOM 2968 C CA . PRO A 1 385 ? 14.271 -25.704 -17.078 1.00 95.38 385 PRO A CA 1
ATOM 2969 C C . PRO A 1 385 ? 13.700 -26.698 -18.088 1.00 95.38 385 PRO A C 1
ATOM 2971 O O . PRO A 1 385 ? 14.404 -27.285 -18.907 1.00 95.38 385 PRO A O 1
ATOM 2974 N N . THR A 1 386 ? 12.380 -26.842 -18.061 1.00 94.69 386 THR A N 1
ATOM 2975 C CA . THR A 1 386 ? 11.638 -27.603 -19.069 1.00 94.69 386 THR A CA 1
ATOM 2976 C C . THR A 1 386 ? 11.259 -26.688 -20.230 1.00 94.69 386 THR A C 1
ATOM 2978 O O . THR A 1 386 ? 10.734 -25.594 -20.010 1.00 94.69 386 THR A O 1
ATOM 2981 N N . LEU A 1 387 ? 11.497 -27.138 -21.461 1.00 92.38 387 LEU A N 1
ATOM 2982 C CA . LEU A 1 387 ? 11.100 -26.438 -22.683 1.00 92.38 387 LEU A CA 1
ATOM 2983 C C . LEU A 1 387 ? 9.803 -27.033 -23.242 1.00 92.38 387 LEU A C 1
ATOM 2985 O O . LEU A 1 387 ? 9.593 -28.247 -23.196 1.00 92.38 387 LEU A O 1
ATOM 2989 N N . SER A 1 388 ? 8.924 -26.178 -23.766 1.00 91.06 388 SER A N 1
ATOM 2990 C CA . SER A 1 388 ? 7.766 -26.618 -24.548 1.00 91.06 388 SER A CA 1
ATOM 2991 C C . SER A 1 388 ? 8.201 -27.247 -25.877 1.00 91.06 388 SER A C 1
ATOM 2993 O O . SER A 1 388 ? 9.300 -27.001 -26.366 1.00 91.06 388 SER A O 1
ATOM 2995 N N . LYS A 1 389 ? 7.322 -28.054 -26.490 1.00 87.31 389 LYS A N 1
ATOM 2996 C CA . LYS A 1 389 ? 7.612 -28.759 -27.756 1.00 87.31 389 LYS A CA 1
ATOM 2997 C C . LYS A 1 389 ? 7.972 -27.828 -28.918 1.00 87.31 389 LYS A C 1
ATOM 2999 O O . LYS A 1 389 ? 8.696 -28.234 -29.813 1.00 87.31 389 LYS A O 1
ATOM 3004 N N . ASP A 1 390 ? 7.422 -26.620 -28.919 1.00 85.94 390 ASP A N 1
ATOM 3005 C CA . ASP A 1 390 ? 7.677 -25.567 -29.907 1.00 85.94 390 ASP A CA 1
ATOM 3006 C C . ASP A 1 390 ? 8.826 -24.628 -29.494 1.00 85.94 390 ASP A C 1
ATOM 3008 O O . ASP A 1 390 ? 9.040 -23.599 -30.134 1.00 85.94 390 ASP A O 1
ATOM 3012 N N . GLU A 1 391 ? 9.514 -24.944 -28.389 1.00 84.19 391 GLU A N 1
ATOM 3013 C CA . GLU A 1 391 ? 10.617 -24.180 -27.796 1.00 84.19 391 GLU A CA 1
ATOM 3014 C C . GLU A 1 391 ? 10.287 -22.698 -27.530 1.00 84.19 391 GLU A C 1
ATOM 3016 O O . GLU A 1 391 ? 11.175 -21.862 -27.365 1.00 84.19 391 GLU A O 1
ATOM 3021 N N . SER A 1 392 ? 8.998 -22.344 -27.479 1.00 87.94 392 SER A N 1
ATOM 3022 C CA . SER A 1 392 ? 8.542 -20.970 -27.251 1.00 87.94 392 SER A CA 1
ATOM 3023 C C . SER A 1 392 ? 8.429 -20.624 -25.768 1.00 87.94 392 SER A C 1
ATOM 3025 O O . SER A 1 392 ? 8.384 -19.444 -25.413 1.00 87.94 392 SER A O 1
ATOM 3027 N N . THR A 1 393 ? 8.356 -21.639 -24.902 1.00 93.12 393 THR A N 1
ATOM 3028 C CA . THR A 1 393 ? 8.144 -21.480 -23.465 1.00 93.12 393 THR A CA 1
ATOM 3029 C C . THR A 1 393 ? 9.201 -22.229 -22.663 1.00 93.12 393 THR A C 1
ATOM 3031 O O . THR A 1 393 ? 9.373 -23.438 -22.814 1.00 93.12 393 THR A O 1
ATOM 3034 N N . THR A 1 394 ? 9.860 -21.519 -21.749 1.00 95.88 394 THR A N 1
ATOM 3035 C CA . THR A 1 394 ? 10.798 -22.088 -20.777 1.00 95.88 394 THR A CA 1
ATOM 3036 C C . THR A 1 394 ? 10.196 -22.043 -19.382 1.00 95.88 394 THR A C 1
ATOM 3038 O O . THR A 1 394 ? 9.710 -21.001 -18.946 1.00 95.88 394 THR A O 1
ATOM 3041 N N . THR A 1 395 ? 10.227 -23.170 -18.676 1.00 96.81 395 THR A N 1
ATOM 3042 C CA . THR A 1 395 ? 9.531 -23.349 -17.400 1.00 96.81 395 THR A CA 1
ATOM 3043 C C . THR A 1 395 ? 10.487 -23.808 -16.307 1.00 96.81 395 THR A C 1
ATOM 3045 O O . THR A 1 395 ? 11.132 -24.846 -16.433 1.00 96.81 395 THR A O 1
ATOM 3048 N N . PHE A 1 396 ? 10.523 -23.071 -15.202 1.00 97.19 396 PHE A N 1
ATOM 3049 C CA . PHE A 1 396 ? 11.232 -23.428 -13.976 1.00 97.19 396 PHE A CA 1
ATOM 3050 C C . PHE A 1 396 ? 10.215 -23.861 -12.925 1.00 97.19 396 PHE A C 1
ATOM 3052 O O . PHE A 1 396 ? 9.204 -23.185 -12.735 1.00 97.19 396 PHE A O 1
ATOM 3059 N N . THR A 1 397 ? 10.474 -24.970 -12.234 1.00 94.50 397 THR A N 1
ATOM 3060 C CA . THR A 1 397 ? 9.629 -25.444 -11.129 1.00 94.50 397 THR A CA 1
ATOM 3061 C C . THR A 1 397 ? 10.492 -25.704 -9.908 1.00 94.50 397 THR A C 1
ATOM 3063 O O . THR A 1 397 ? 11.500 -26.398 -10.011 1.00 94.50 397 THR A O 1
ATOM 3066 N N . PHE A 1 398 ? 10.098 -25.160 -8.761 1.00 93.44 398 PHE A N 1
ATOM 3067 C CA . PHE A 1 398 ? 10.864 -25.259 -7.520 1.00 93.44 398 PHE A CA 1
ATOM 3068 C C . PHE A 1 398 ? 9.965 -25.128 -6.291 1.00 93.44 398 PHE A C 1
ATOM 3070 O O . PHE A 1 398 ? 8.831 -24.651 -6.380 1.00 93.44 398 PHE A O 1
ATOM 3077 N N . ASP A 1 399 ? 10.491 -25.553 -5.145 1.00 90.44 399 ASP A N 1
ATOM 3078 C CA . ASP A 1 399 ? 9.867 -25.352 -3.841 1.00 90.44 399 ASP A CA 1
ATOM 3079 C C . ASP A 1 399 ? 10.452 -24.095 -3.183 1.00 90.44 399 ASP A C 1
ATOM 3081 O O . ASP A 1 399 ? 11.669 -23.921 -3.122 1.00 90.44 399 ASP A O 1
ATOM 3085 N N . PHE A 1 400 ? 9.578 -23.210 -2.708 1.00 87.00 400 PHE A N 1
ATOM 3086 C CA . PHE A 1 400 ? 9.915 -21.978 -2.001 1.00 87.00 400 PHE A CA 1
ATOM 3087 C C . PHE A 1 400 ? 9.534 -22.131 -0.526 1.00 87.00 400 PHE A C 1
ATOM 3089 O O . PHE A 1 400 ? 8.355 -22.287 -0.199 1.00 87.00 400 PHE A O 1
ATOM 3096 N N . TYR A 1 401 ? 10.529 -22.161 0.359 1.00 81.56 401 TYR A N 1
ATOM 3097 C CA . TYR A 1 401 ? 10.352 -22.583 1.750 1.00 81.56 401 TYR A CA 1
ATOM 3098 C C . TYR A 1 401 ? 9.805 -21.474 2.671 1.00 81.56 401 TYR A C 1
ATOM 3100 O O . TYR A 1 401 ? 10.004 -20.292 2.392 1.00 81.56 401 TYR A O 1
ATOM 3108 N N . PRO A 1 402 ? 9.127 -21.840 3.784 1.00 71.38 402 PRO A N 1
ATOM 3109 C CA . PRO A 1 402 ? 8.555 -20.898 4.761 1.00 71.38 402 PRO A CA 1
ATOM 3110 C C . PRO A 1 402 ? 9.527 -19.858 5.308 1.00 71.38 402 PRO A C 1
ATOM 3112 O O . PRO A 1 402 ? 9.112 -18.732 5.559 1.00 71.38 402 PRO A O 1
ATOM 3115 N N . GLU A 1 403 ? 10.802 -20.217 5.458 1.00 70.75 403 GLU A N 1
ATOM 3116 C CA . GLU A 1 403 ? 11.863 -19.316 5.926 1.00 70.75 403 GLU A CA 1
ATOM 3117 C C . GLU A 1 403 ? 12.128 -18.110 5.014 1.00 70.75 403 GLU A C 1
ATOM 3119 O O . GLU A 1 403 ? 12.729 -17.149 5.475 1.00 70.75 403 GLU A O 1
ATOM 3124 N N . TYR A 1 404 ? 11.640 -18.132 3.770 1.00 70.19 404 TYR A N 1
ATOM 3125 C CA . TYR A 1 404 ? 11.789 -17.047 2.794 1.00 70.19 404 TYR A CA 1
ATOM 3126 C C . TYR A 1 404 ? 10.477 -16.292 2.515 1.00 70.19 404 TYR A C 1
ATOM 3128 O O . TYR A 1 404 ? 10.403 -15.468 1.598 1.00 70.19 404 TYR A O 1
ATOM 3136 N N . GLY A 1 405 ? 9.401 -16.617 3.240 1.00 57.53 405 GLY A N 1
ATOM 3137 C CA . GLY A 1 405 ? 8.071 -16.066 2.988 1.00 57.53 405 GLY A CA 1
ATOM 3138 C C . GLY A 1 405 ? 8.060 -14.541 3.090 1.00 57.53 405 GLY A C 1
ATOM 3139 O O . GLY A 1 405 ? 8.491 -14.025 4.102 1.00 57.53 405 GLY A O 1
ATOM 3140 N N . ASP A 1 406 ? 7.539 -13.868 2.055 1.00 64.69 406 ASP A N 1
ATOM 3141 C CA . ASP A 1 406 ? 7.438 -12.404 1.867 1.00 64.69 406 ASP A CA 1
ATOM 3142 C C . ASP A 1 406 ? 8.725 -11.603 1.560 1.00 64.69 406 ASP A C 1
ATOM 3144 O O . ASP A 1 406 ? 8.629 -10.400 1.272 1.00 64.69 406 ASP A O 1
ATOM 3148 N N . MET A 1 407 ? 9.881 -12.279 1.503 1.00 77.38 407 MET A N 1
ATOM 3149 C CA . MET A 1 407 ? 11.217 -11.668 1.372 1.00 77.38 407 MET A CA 1
ATOM 3150 C C . MET A 1 407 ? 11.652 -11.408 -0.083 1.00 77.38 407 MET A C 1
ATOM 3152 O O . MET A 1 407 ? 12.552 -10.607 -0.342 1.00 77.38 407 MET A O 1
ATOM 3156 N N . VAL A 1 408 ? 11.019 -12.055 -1.072 1.00 86.12 408 VAL A N 1
ATOM 3157 C CA . VAL A 1 408 ? 11.452 -11.946 -2.477 1.00 86.12 408 VAL A CA 1
ATOM 3158 C C . VAL A 1 408 ? 11.241 -10.530 -3.009 1.00 86.12 408 VAL A C 1
ATOM 3160 O O . VAL A 1 408 ? 10.124 -10.020 -3.095 1.00 86.12 408 VAL A O 1
ATOM 3163 N N . SER A 1 409 ? 12.337 -9.916 -3.438 1.00 85.19 409 SER A N 1
ATOM 3164 C CA . SER A 1 409 ? 12.389 -8.542 -3.949 1.00 85.19 409 SER A CA 1
ATOM 3165 C C . SER A 1 409 ? 12.778 -8.456 -5.427 1.00 85.19 409 SER A C 1
ATOM 3167 O O . SER A 1 409 ? 12.506 -7.450 -6.083 1.00 85.19 409 SER A O 1
ATOM 3169 N N . ALA A 1 410 ? 13.423 -9.494 -5.963 1.00 91.62 410 ALA A N 1
ATOM 3170 C CA . ALA A 1 410 ? 13.806 -9.563 -7.363 1.00 91.62 410 ALA A CA 1
ATOM 3171 C C . ALA A 1 410 ? 13.882 -11.011 -7.853 1.00 91.62 410 ALA A C 1
ATOM 3173 O O . ALA A 1 410 ? 14.151 -11.937 -7.090 1.00 91.62 410 ALA A O 1
ATOM 3174 N N . LEU A 1 411 ? 13.661 -11.167 -9.151 1.00 95.12 411 LEU A N 1
ATOM 3175 C CA . LEU A 1 411 ? 13.867 -12.382 -9.913 1.00 95.12 411 LEU A CA 1
ATOM 3176 C C . LEU A 1 411 ? 14.937 -12.078 -10.953 1.00 95.12 411 LEU A C 1
ATOM 3178 O O . LEU A 1 411 ? 14.873 -11.066 -11.642 1.00 95.12 411 LEU A O 1
ATOM 3182 N N . GLU A 1 412 ? 15.913 -12.951 -11.089 1.00 96.62 412 GLU A N 1
ATOM 3183 C CA . GLU A 1 412 ? 16.896 -12.892 -12.151 1.00 96.62 412 GLU A CA 1
ATOM 3184 C C . GLU A 1 412 ? 16.790 -14.135 -13.012 1.00 96.62 412 GLU A C 1
ATOM 3186 O O . GLU A 1 412 ? 16.544 -15.235 -12.520 1.00 96.62 412 GLU A O 1
ATOM 3191 N N . VAL A 1 413 ? 16.987 -13.960 -14.310 1.00 96.25 413 VAL A N 1
ATOM 3192 C CA . VAL A 1 413 ? 17.105 -15.074 -15.233 1.00 96.25 413 VAL A CA 1
ATOM 3193 C C . VAL A 1 413 ? 18.300 -14.850 -16.146 1.00 96.25 413 VAL A C 1
ATOM 3195 O O . VAL A 1 413 ? 18.514 -13.749 -16.661 1.00 96.25 413 VAL A O 1
ATOM 3198 N N . THR A 1 414 ? 19.103 -15.890 -16.330 1.00 96.62 414 THR A N 1
ATOM 3199 C CA . THR A 1 414 ? 20.228 -15.890 -17.267 1.00 96.62 414 THR A CA 1
ATOM 3200 C C . THR A 1 414 ? 19.965 -16.856 -18.405 1.00 96.62 414 THR A C 1
ATOM 3202 O O . THR A 1 414 ? 19.194 -17.811 -18.267 1.00 96.62 414 THR A O 1
ATOM 3205 N N . GLY A 1 415 ? 20.592 -16.601 -19.547 1.00 95.31 415 GLY A N 1
ATOM 3206 C CA . GLY A 1 415 ? 20.367 -17.406 -20.734 1.00 95.31 415 GLY A CA 1
ATOM 3207 C C . GLY A 1 415 ? 21.184 -16.968 -21.936 1.00 95.31 415 GLY A C 1
ATOM 3208 O O . GLY A 1 415 ? 22.141 -16.200 -21.817 1.00 95.31 415 GLY A O 1
ATOM 3209 N N . LEU A 1 416 ? 20.777 -17.461 -23.102 1.00 93.44 416 LEU A N 1
ATOM 3210 C CA . LEU A 1 416 ? 21.355 -17.146 -24.404 1.00 93.44 416 LEU A CA 1
ATOM 3211 C C . LEU A 1 416 ? 20.265 -16.672 -25.365 1.00 93.44 416 LEU A C 1
ATOM 3213 O O . LEU A 1 416 ? 19.209 -17.297 -25.467 1.00 93.44 416 LEU A O 1
ATOM 3217 N N . ALA A 1 417 ? 20.537 -15.596 -26.099 1.00 92.94 417 ALA A N 1
ATOM 3218 C CA . ALA A 1 417 ? 19.660 -15.100 -27.153 1.00 92.94 417 ALA A CA 1
ATOM 3219 C C . ALA A 1 417 ? 20.413 -14.935 -28.477 1.00 92.94 417 ALA A C 1
ATOM 3221 O O . ALA A 1 417 ? 21.545 -14.443 -28.512 1.00 92.94 417 ALA A O 1
ATOM 3222 N N . ASP A 1 418 ? 19.780 -15.320 -29.583 1.00 90.38 418 ASP A N 1
ATOM 3223 C CA . ASP A 1 418 ? 20.262 -14.948 -30.913 1.00 90.38 418 ASP A CA 1
ATOM 3224 C C . ASP A 1 418 ? 19.882 -13.491 -31.260 1.00 90.38 418 ASP A C 1
ATOM 3226 O O . ASP A 1 418 ? 19.362 -12.743 -30.430 1.00 90.38 418 ASP A O 1
ATOM 3230 N N . VAL A 1 419 ? 20.189 -13.050 -32.485 1.00 85.69 419 VAL A N 1
ATOM 3231 C CA . VAL A 1 419 ? 19.900 -11.675 -32.937 1.00 85.69 419 VAL A CA 1
ATOM 3232 C C . VAL A 1 419 ? 18.402 -11.363 -32.887 1.00 85.69 419 VAL A C 1
ATOM 3234 O O . VAL A 1 419 ? 18.018 -10.292 -32.424 1.00 85.69 419 VAL A O 1
ATOM 3237 N N . ALA A 1 420 ? 17.561 -12.286 -33.354 1.00 81.94 420 ALA A N 1
ATOM 3238 C CA . ALA A 1 420 ? 16.114 -12.104 -33.370 1.00 81.94 420 ALA A CA 1
ATOM 3239 C C . ALA A 1 420 ? 15.518 -12.267 -31.958 1.00 81.94 420 ALA A C 1
ATOM 3241 O O . ALA A 1 420 ? 14.582 -11.561 -31.599 1.00 81.94 420 ALA A O 1
ATOM 3242 N N . GLY A 1 421 ? 16.120 -13.114 -31.121 1.00 80.31 421 GLY A N 1
ATOM 3243 C CA . GLY A 1 421 ? 15.791 -13.285 -29.713 1.00 80.31 421 GLY A CA 1
ATOM 3244 C C . GLY A 1 421 ? 16.064 -12.036 -28.873 1.00 80.31 421 GLY A C 1
ATOM 3245 O O . GLY A 1 421 ? 15.225 -11.663 -28.057 1.00 80.31 421 GLY A O 1
ATOM 3246 N N . ALA A 1 422 ? 17.169 -11.327 -29.115 1.00 82.75 422 ALA A N 1
ATOM 3247 C CA . ALA A 1 422 ? 17.460 -10.045 -28.457 1.00 82.75 422 ALA A CA 1
ATOM 3248 C C . ALA A 1 422 ? 16.455 -8.933 -28.833 1.00 82.75 422 ALA A C 1
ATOM 3250 O O . ALA A 1 422 ? 16.225 -7.997 -28.067 1.00 82.75 422 ALA A O 1
ATOM 3251 N N . ALA A 1 423 ? 15.830 -9.049 -30.007 1.00 84.50 423 ALA A N 1
ATOM 3252 C CA . ALA A 1 423 ? 14.766 -8.162 -30.469 1.00 84.50 423 ALA A CA 1
ATOM 3253 C C . ALA A 1 423 ? 13.353 -8.664 -30.109 1.00 84.50 423 ALA A C 1
ATOM 3255 O O . ALA A 1 423 ? 12.368 -8.042 -30.508 1.00 84.50 423 ALA A O 1
ATOM 3256 N N . SER A 1 424 ? 13.236 -9.785 -29.390 1.00 88.25 424 SER A N 1
ATOM 3257 C CA . SER A 1 424 ? 11.944 -10.380 -29.045 1.00 88.25 424 SER A CA 1
ATOM 3258 C C . SER A 1 424 ? 11.282 -9.689 -27.853 1.00 88.25 424 SER A C 1
ATOM 3260 O O . SER A 1 424 ? 11.935 -9.046 -27.030 1.00 88.25 424 SER A O 1
ATOM 3262 N N . CYS A 1 425 ? 9.973 -9.883 -27.737 1.00 91.56 425 CYS A N 1
ATOM 3263 C CA . CYS A 1 425 ? 9.225 -9.645 -26.512 1.00 91.56 425 CYS A CA 1
ATOM 3264 C C . CYS A 1 425 ? 8.677 -10.969 -25.974 1.00 91.56 425 CYS A C 1
ATOM 3266 O O . CYS A 1 425 ? 8.713 -12.014 -26.636 1.00 91.56 425 CYS A O 1
ATOM 3268 N N . GLY A 1 426 ? 8.146 -10.943 -24.761 1.00 93.62 426 GLY A N 1
ATOM 3269 C CA . GLY A 1 426 ? 7.493 -12.113 -24.203 1.00 93.62 426 GLY A CA 1
ATOM 3270 C C . GLY A 1 426 ? 6.894 -11.862 -22.840 1.00 93.62 426 GLY A C 1
ATOM 3271 O O . GLY A 1 426 ? 6.994 -10.771 -22.295 1.00 93.62 426 GLY A O 1
ATOM 3272 N N . THR A 1 427 ? 6.237 -12.881 -22.302 1.00 94.44 427 THR A N 1
ATOM 3273 C CA . THR A 1 427 ? 5.491 -12.807 -21.045 1.00 94.44 427 THR A CA 1
ATOM 3274 C C . THR A 1 427 ? 6.162 -13.633 -19.965 1.00 94.44 427 THR A C 1
ATOM 3276 O O . THR A 1 427 ? 6.652 -14.732 -20.242 1.00 94.44 427 THR A O 1
ATOM 3279 N N . ILE A 1 428 ? 6.089 -13.155 -18.727 1.00 96.69 428 ILE A N 1
ATOM 3280 C CA . ILE A 1 428 ? 6.520 -13.894 -17.543 1.00 96.69 428 ILE A CA 1
ATOM 3281 C C . ILE A 1 428 ? 5.269 -14.279 -16.762 1.00 96.69 428 ILE A C 1
ATOM 3283 O O . ILE A 1 428 ? 4.432 -13.435 -16.462 1.00 96.69 428 ILE A O 1
ATOM 3287 N N . ARG A 1 429 ? 5.118 -15.559 -16.430 1.00 95.56 429 ARG A N 1
ATOM 3288 C CA . ARG A 1 429 ? 3.993 -16.048 -15.632 1.00 95.56 429 ARG A CA 1
ATOM 3289 C C . ARG A 1 429 ? 4.509 -16.798 -14.422 1.00 95.56 429 ARG A C 1
ATOM 3291 O O . ARG A 1 429 ? 5.270 -17.746 -14.569 1.00 95.56 429 ARG A O 1
ATOM 3298 N N . VAL A 1 430 ? 4.048 -16.405 -13.243 1.00 94.62 430 VAL A N 1
ATOM 3299 C CA . VAL A 1 430 ? 4.301 -17.118 -11.988 1.00 94.62 430 VAL A CA 1
ATOM 3300 C C . VAL A 1 430 ? 3.000 -17.781 -11.556 1.00 94.62 430 VAL A C 1
ATOM 3302 O O . VAL A 1 430 ? 1.932 -17.178 -11.644 1.00 94.62 430 VAL A O 1
ATOM 3305 N N . SER A 1 431 ? 3.051 -19.054 -11.183 1.00 92.75 431 SER A N 1
ATOM 3306 C CA . SER A 1 431 ? 1.879 -19.833 -10.777 1.00 92.75 431 SER A CA 1
ATOM 3307 C C . SER A 1 431 ? 2.196 -20.652 -9.524 1.00 92.75 431 SER A C 1
ATOM 3309 O O . SER A 1 431 ? 3.148 -21.438 -9.551 1.00 92.75 431 SER A O 1
ATOM 3311 N N . PRO A 1 432 ? 1.436 -20.483 -8.427 1.00 89.38 432 PRO A N 1
ATOM 3312 C CA . PRO A 1 432 ? 1.539 -21.356 -7.267 1.00 89.38 432 PRO A CA 1
ATOM 3313 C C . PRO A 1 432 ? 0.878 -22.707 -7.578 1.00 89.38 432 PRO A C 1
ATOM 3315 O O . PRO A 1 432 ? -0.258 -22.765 -8.041 1.00 89.38 432 PRO A O 1
ATOM 3318 N N . ASN A 1 433 ? 1.581 -23.800 -7.292 1.00 85.62 433 ASN A N 1
ATOM 3319 C CA . ASN A 1 433 ? 1.161 -25.176 -7.585 1.00 85.62 433 ASN A CA 1
ATOM 3320 C C . ASN A 1 433 ? 0.776 -25.974 -6.325 1.00 85.62 433 ASN A C 1
ATOM 3322 O O . ASN A 1 433 ? 0.717 -27.203 -6.363 1.00 85.62 433 ASN A O 1
ATOM 3326 N N . GLY A 1 434 ? 0.544 -25.290 -5.203 1.00 72.81 434 GLY A N 1
ATOM 3327 C CA . GLY A 1 434 ? 0.164 -25.895 -3.925 1.00 72.81 434 GLY A CA 1
ATOM 3328 C C . GLY A 1 434 ? 1.243 -25.798 -2.836 1.00 72.81 434 GLY A C 1
ATOM 3329 O O . GLY A 1 434 ? 2.319 -25.237 -3.064 1.00 72.81 434 GLY A O 1
ATOM 3330 N N . PRO A 1 435 ? 0.950 -26.306 -1.624 1.00 70.38 435 PRO A N 1
ATOM 3331 C CA . PRO A 1 435 ? 1.860 -26.230 -0.483 1.00 70.38 435 PRO A CA 1
ATOM 3332 C C . PRO A 1 435 ? 3.115 -27.088 -0.699 1.00 70.38 435 PRO A C 1
ATOM 3334 O O . PRO A 1 435 ? 3.056 -28.149 -1.324 1.00 70.38 435 PRO A O 1
ATOM 3337 N N . VAL A 1 436 ? 4.248 -26.650 -0.140 1.00 63.75 436 VAL A N 1
ATOM 3338 C CA . VAL A 1 436 ? 5.486 -27.446 -0.117 1.00 63.75 436 VAL A CA 1
ATOM 3339 C C . VAL A 1 436 ? 5.223 -28.738 0.657 1.00 63.75 436 VAL A C 1
ATOM 3341 O O . VAL A 1 436 ? 4.718 -28.702 1.783 1.00 63.75 436 VAL A O 1
ATOM 3344 N N . ARG A 1 437 ? 5.585 -29.896 0.089 1.00 54.97 437 ARG A N 1
ATOM 3345 C CA . ARG A 1 437 ? 5.665 -31.132 0.879 1.00 54.97 437 ARG A CA 1
ATOM 3346 C C . ARG A 1 437 ? 6.776 -30.927 1.900 1.00 54.97 437 ARG A C 1
ATOM 3348 O O . ARG A 1 437 ? 7.935 -30.787 1.524 1.00 54.97 437 ARG A O 1
ATOM 3355 N N . THR A 1 438 ? 6.418 -30.849 3.181 1.00 47.50 438 THR A N 1
ATOM 3356 C CA . THR A 1 438 ? 7.403 -30.675 4.250 1.00 47.50 438 THR A CA 1
ATOM 3357 C C . THR A 1 438 ? 8.496 -31.728 4.115 1.00 47.50 438 THR A C 1
ATOM 3359 O O . THR A 1 438 ? 8.226 -32.894 3.827 1.00 47.50 438 THR A O 1
ATOM 3362 N N . ARG A 1 439 ? 9.743 -31.294 4.303 1.00 43.91 439 ARG A N 1
ATOM 3363 C CA . ARG A 1 439 ? 10.959 -32.108 4.226 1.00 43.91 439 ARG A CA 1
ATOM 3364 C C . ARG A 1 439 ? 11.009 -33.090 5.410 1.00 43.91 439 ARG A C 1
ATOM 3366 O O . ARG A 1 439 ? 11.871 -32.986 6.272 1.00 43.91 439 ARG A O 1
ATOM 3373 N N . LYS A 1 440 ? 10.046 -34.008 5.524 1.00 39.44 440 LYS A N 1
ATOM 3374 C CA . LYS A 1 440 ? 10.100 -35.129 6.469 1.00 39.44 440 LYS A CA 1
ATOM 3375 C C . LYS A 1 440 ? 10.634 -36.363 5.740 1.00 39.44 440 LYS A C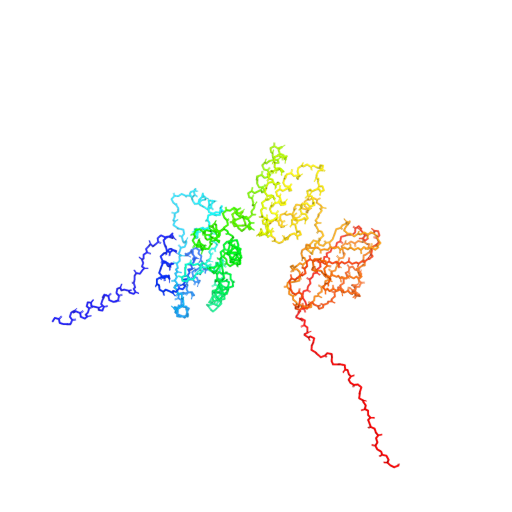 1
ATOM 3377 O O . LYS A 1 440 ? 10.059 -36.798 4.753 1.00 39.44 440 LYS A O 1
ATOM 3382 N N . SER A 1 441 ? 11.745 -36.864 6.287 1.00 36.28 441 SER A N 1
ATOM 3383 C CA . SER A 1 441 ? 12.453 -38.125 6.019 1.00 36.28 441 SER A CA 1
ATOM 3384 C C . SER A 1 441 ? 13.141 -38.301 4.659 1.00 36.28 441 SER A C 1
ATOM 3386 O O . SER A 1 441 ? 12.767 -39.167 3.878 1.00 36.28 441 SER A O 1
ATOM 3388 N N . ALA A 1 442 ? 14.254 -37.595 4.445 1.00 33.94 442 ALA A N 1
ATOM 3389 C CA . ALA A 1 442 ? 15.423 -38.254 3.858 1.00 33.94 442 ALA A CA 1
ATOM 3390 C C . ALA A 1 442 ? 16.247 -38.812 5.029 1.00 33.94 442 ALA A C 1
ATOM 3392 O O . ALA A 1 442 ? 17.118 -38.138 5.574 1.00 33.94 442 ALA A O 1
ATOM 3393 N N . ARG A 1 443 ? 15.877 -40.008 5.502 1.00 29.88 443 ARG A N 1
ATOM 3394 C CA . ARG A 1 443 ? 16.783 -40.833 6.310 1.00 29.88 443 ARG A CA 1
ATOM 3395 C C . ARG A 1 443 ? 17.822 -41.368 5.315 1.00 29.88 443 ARG A C 1
ATOM 3397 O O . ARG A 1 443 ? 17.388 -41.847 4.268 1.00 29.88 443 ARG A O 1
ATOM 3404 N N . PRO A 1 444 ? 19.135 -41.277 5.569 1.00 36.66 444 PRO A N 1
ATOM 3405 C CA . PRO A 1 444 ? 20.076 -42.057 4.779 1.00 36.66 444 PRO A CA 1
ATOM 3406 C C . PRO A 1 444 ? 19.698 -43.529 4.966 1.00 36.66 444 PRO A C 1
ATOM 3408 O O . PRO A 1 444 ? 19.460 -43.959 6.098 1.00 36.66 444 PRO A O 1
ATOM 3411 N N . GLU A 1 445 ? 19.552 -44.267 3.867 1.00 34.38 445 GLU A N 1
ATOM 3412 C CA . GLU A 1 445 ? 19.435 -45.720 3.919 1.00 34.38 445 GLU A CA 1
ATOM 3413 C C . GLU A 1 445 ? 20.663 -46.240 4.666 1.00 34.38 445 GLU A C 1
ATOM 3415 O O . GLU A 1 445 ? 21.798 -46.117 4.206 1.00 34.38 445 GLU A O 1
ATOM 3420 N N . SER A 1 446 ? 20.430 -46.735 5.880 1.00 32.78 446 SER A N 1
ATOM 3421 C CA . SER A 1 446 ? 21.414 -47.492 6.629 1.00 32.78 446 SER A CA 1
ATOM 3422 C C . SER A 1 446 ? 21.734 -48.733 5.811 1.00 32.78 446 SER A C 1
ATOM 3424 O O . SER A 1 446 ? 20.854 -49.564 5.581 1.00 32.78 446 SER A O 1
ATOM 3426 N N . SER A 1 447 ? 22.986 -48.835 5.384 1.00 35.53 447 SER A N 1
ATOM 3427 C CA . SER A 1 447 ? 23.622 -50.077 4.972 1.00 35.53 447 SER A CA 1
ATOM 3428 C C . SER A 1 447 ? 23.274 -51.172 5.978 1.00 35.53 447 SER A C 1
ATOM 3430 O O . SER A 1 447 ? 23.716 -51.127 7.125 1.00 35.53 447 SER A O 1
ATOM 3432 N N . SER A 1 448 ? 22.442 -52.125 5.568 1.00 34.78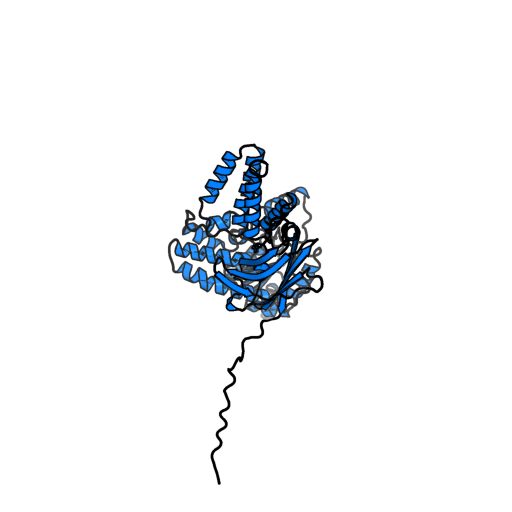 448 SER A N 1
ATOM 3433 C CA . SER A 1 448 ? 22.215 -53.349 6.322 1.00 34.78 448 SER A CA 1
ATOM 3434 C C . SER A 1 448 ? 23.476 -54.204 6.226 1.00 34.78 448 SER A C 1
ATOM 3436 O O . SER A 1 448 ? 23.693 -54.891 5.225 1.00 34.78 448 SER A O 1
ATOM 3438 N N . GLU A 1 449 ? 24.303 -54.140 7.267 1.00 37.19 449 GLU A N 1
ATOM 3439 C CA . GLU A 1 449 ? 25.167 -55.249 7.660 1.00 37.19 449 GLU A CA 1
ATOM 3440 C C . GLU A 1 449 ? 24.293 -56.501 7.778 1.00 37.19 449 GLU A C 1
ATOM 3442 O O . GLU A 1 449 ? 23.309 -56.532 8.516 1.00 37.19 449 GLU A O 1
ATOM 3447 N N . THR A 1 450 ? 24.613 -57.516 6.981 1.00 36.56 450 THR A N 1
ATOM 3448 C CA . THR A 1 450 ? 24.144 -58.877 7.228 1.00 36.56 450 THR A CA 1
ATOM 3449 C C . THR A 1 450 ? 25.315 -59.603 7.863 1.00 36.56 450 THR A C 1
ATOM 3451 O O . THR A 1 450 ? 26.215 -60.058 7.160 1.00 36.56 450 THR A O 1
ATOM 3454 N N . GLU A 1 451 ? 25.315 -59.659 9.192 1.00 34.47 451 GLU A N 1
ATOM 3455 C CA . GLU A 1 451 ? 26.065 -60.660 9.943 1.00 34.47 451 GLU A CA 1
ATOM 3456 C C . GLU A 1 451 ? 25.580 -62.055 9.508 1.00 34.47 451 GLU A C 1
ATOM 3458 O O . GLU A 1 451 ? 24.379 -62.347 9.489 1.00 34.47 451 GLU A O 1
ATOM 3463 N N . ARG A 1 452 ? 26.525 -62.911 9.117 1.00 35.53 452 ARG A N 1
ATOM 3464 C CA . ARG A 1 452 ? 26.385 -64.370 9.097 1.00 35.53 452 ARG A CA 1
ATOM 3465 C C . ARG A 1 452 ? 27.624 -64.951 9.777 1.00 35.53 452 ARG A C 1
ATOM 3467 O O . ARG A 1 452 ? 28.667 -65.062 9.144 1.00 35.53 452 ARG A O 1
ATOM 3474 N N . GLU A 1 453 ? 27.445 -65.309 11.037 1.00 33.91 453 GLU A N 1
ATOM 3475 C CA . GLU A 1 453 ? 28.147 -66.347 11.808 1.00 33.91 453 GLU A CA 1
ATOM 3476 C C . GLU A 1 453 ? 27.044 -67.396 12.113 1.00 33.91 453 GLU A C 1
ATOM 3478 O O . GLU A 1 453 ? 25.896 -67.005 12.333 1.00 33.91 453 GLU A O 1
ATOM 3483 N N . ASP A 1 454 ? 27.193 -68.721 12.076 1.00 38.31 454 ASP A N 1
ATOM 3484 C CA . ASP A 1 454 ? 28.341 -69.622 11.963 1.00 38.31 454 ASP A CA 1
ATOM 3485 C C . ASP A 1 454 ? 27.863 -71.038 11.543 1.00 38.31 454 ASP A C 1
ATOM 3487 O O . ASP A 1 454 ? 26.728 -71.406 11.846 1.00 38.31 454 ASP A O 1
ATOM 3491 N N . GLU A 1 455 ? 28.772 -71.776 10.878 1.00 32.06 455 GLU A N 1
ATOM 3492 C CA . GLU A 1 455 ? 29.087 -73.234 10.933 1.00 32.06 455 GLU A CA 1
ATOM 3493 C C . GLU A 1 455 ? 28.000 -74.340 10.812 1.00 32.06 455 GLU A C 1
ATOM 3495 O O . GLU A 1 455 ? 26.823 -74.114 11.103 1.00 32.06 455 GLU A O 1
ATOM 3500 N N . PRO A 1 456 ? 28.350 -75.581 10.371 1.00 45.88 456 PRO A N 1
ATOM 3501 C CA . PRO A 1 456 ? 29.668 -76.255 10.386 1.00 45.88 456 PRO A CA 1
ATOM 3502 C C . PRO A 1 456 ? 30.384 -76.445 9.042 1.00 45.88 456 PRO A C 1
ATOM 3504 O O . PRO A 1 456 ? 29.716 -76.463 7.981 1.00 45.88 456 PRO A O 1
#

Foldseek 3Di:
DVVVVVVVVVVVVVVVPDDPPDPDDQQCQLVVQLVVLLVVQAKEKEWAAQPPVHPLSVLVVVQCPDPVLCVVRVVHYDYYYHHNPDPPDPDPVVLVVVQVVVVVQLQRHPSVAQPRWMWIGGSNQATQAIDGPPGSPDHSVRVVVVNVVSVVVLVVLCVVQVVVLVVDAAPSSLVSLLVSLVSSCVRNVFLSNSCNCRRPVVSNVVSCVRCVPCPVCSVVQSPCGLLVVLLVVLLVCQVVVNLVVNVVVLVVVVPPDCPPHDLSNVLSSLSSNLSSCVVPPVCPVVNLVSLVVNQLSPLPDPSNVVSQVVCVVVVHRDCEQ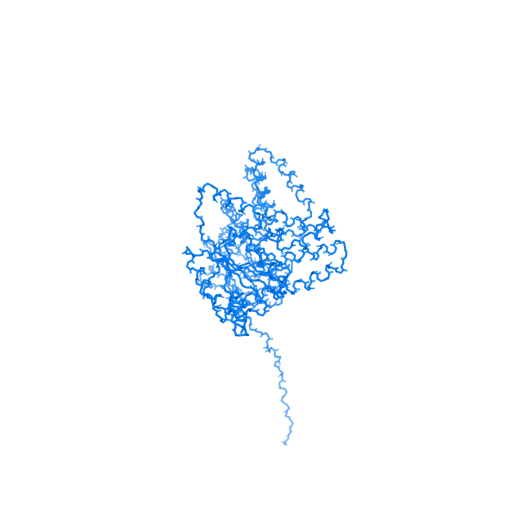AFHDAQQQADAFKGKHKHQGHFLVLQQAWAKKKKKKFWDDDWDWDWAKKFWDQPPDTQDIFGDWDADPVSRMTMTIDTGDRVCHSRTRMMMIITHTHPVRSRIGTHIDMDGPGHDPPPPDPPPPPDDDDDDDDDD

Sequence (456 aa):
MLRLRAFLVCLSLLAACGALRANENRESFGQDIRQEAHSRQKGWIVLVYGGDWSPAGARLHETLSAAAFRNAISASYLLGFVDLSPLPPASTYKSHEKRRANARGRGGALETLETPALFAGDKEGELFLVWENVPSDLPAQTLLARIEEAHARQADLKKRFLKPAFGRAGLESANLCGEFLAAMVPFIGSEARVCGEKAYARVWNRLRKLDPKDKTGWQRRFTLGSGAAFVKIAAAYALEGNAAAGAGFLAAERAKPNAHLSVEQRQALEMAAFELCRRDESRREEALALLRKVCSLGYATTWGVAAMGWLDSFGKPPLSIPYGWQPGDISRGPFKMKVQIGVREAFPAAGRYTVSFRRLGMGGVRFDTLELFEGSESLVRVQNPTLSKDESTTTFTFDFYPEYGDMVSALEVTGLADVAGAASCGTIRVSPNGPVRTRKSARPESSSETEREDEP

Radius of gyration: 29.76 Å; chains: 1; bounding box: 83×104×83 Å